Protein AF-0000000083596290 (afdb_homodimer)

Secondary structure (DSSP, 8-state):
-HHHHHHHHHHHHHHHHHHHHHHHHHHHHHTT---HHHHHHHHHHHHHHHHHHHHHHHHHHHHHHHHHHS--SSGGGGG-----SHHHHHHHHHHHHHHHHHHHHHHHHHHHHHHHHHHHHHHHHHHHHHHHHHHHHHHSSSS--HHHHHHHHHHHHHHHHHHHHHHHHTTHHHH---EEEEHHHHHHHHHHHTHHHHHHHTEEEEEE--TT-EEEE-HHHHHHHHHHHHHHHHHT--STTEEEEEEEEEETTEEEEEEE--SS---HHHHTTTTSTT---HHHHHHS---S-HHHHHHHHHHHHT-EEEEEEETTTEEEEEEE-/-HHHHHHHHHHHHHHHHHHHHHHHHHHHHHTT---HHHHHHHHHHHHHHHHHHHHHHHHHHHHHHHHHHS--SSGGGGG-----SHHHHHHHHHHHHHHHHHHHHHHHHHHHHHHHHHHHHHHHHHHHHHHHHHHHHHHSSSS--HHHHHHHHHHHHHHHHHHHHHHHHTTHHHH---EEEEHHHHHHHHHHHTHHHHHHHTEEEEEE--TT-EEEE-HHHHHHHHHHHHHHHHHT--STTEEEEEEEEEETTEEEEEEE--SS---HHHHTTTTSTT---HHHHHHS---S-HHHHHHHHHHHHT-EEEEEEETTTEEEEEEE-

Structure (mmCIF, N/CA/C/O backbone):
data_AF-0000000083596290-model_v1
#
loop_
_entity.id
_entity.type
_entity.pdbx_description
1 polymer 'histidine kinase'
#
loop_
_atom_site.group_PDB
_atom_site.id
_atom_site.type_symbol
_atom_site.label_atom_id
_atom_site.label_alt_id
_atom_site.label_comp_id
_atom_site.label_asym_id
_atom_site.label_entity_id
_atom_site.label_seq_id
_atom_site.pdbx_PDB_ins_code
_atom_site.Cartn_x
_atom_site.Cartn_y
_atom_site.Cartn_z
_atom_site.occupancy
_atom_site.B_iso_or_equiv
_atom_site.auth_seq_id
_atom_site.auth_comp_id
_atom_site.auth_asym_id
_atom_site.auth_atom_id
_atom_site.pdbx_PDB_model_num
ATOM 1 N N . MET A 1 1 ? 9.742 29.094 25.547 1 85.38 1 MET A N 1
ATOM 2 C CA . MET A 1 1 ? 9.75 29.391 24.125 1 85.38 1 MET A CA 1
ATOM 3 C C . MET A 1 1 ? 8.508 30.172 23.719 1 85.38 1 MET A C 1
ATOM 5 O O . MET A 1 1 ? 8.602 31.203 23.062 1 85.38 1 MET A O 1
ATOM 9 N N . GLY A 1 2 ? 7.469 29.938 24.5 1 90.88 2 GLY A N 1
ATOM 10 C CA . GLY A 1 2 ? 6.234 30.641 24.188 1 90.88 2 GLY A CA 1
ATOM 11 C C . GLY A 1 2 ? 6.246 32.094 24.625 1 90.88 2 GLY A C 1
ATOM 12 O O . GLY A 1 2 ? 5.75 32.969 23.906 1 90.88 2 GLY A O 1
ATOM 13 N N . LEU A 1 3 ? 6.93 32.375 25.766 1 93.94 3 LEU A N 1
ATOM 14 C CA . LEU A 1 3 ? 7 33.719 26.297 1 93.94 3 LEU A CA 1
ATOM 15 C C . LEU A 1 3 ? 7.82 34.625 25.391 1 93.94 3 LEU A C 1
ATOM 17 O O . LEU A 1 3 ? 7.418 35.75 25.094 1 93.94 3 LEU A O 1
ATOM 21 N N . LYS A 1 4 ? 8.938 34.125 24.953 1 95.12 4 LYS A N 1
ATOM 22 C CA . LYS A 1 4 ? 9.789 34.906 24.031 1 95.12 4 LYS A CA 1
ATOM 23 C C . LYS A 1 4 ? 9.047 35.25 22.75 1 95.12 4 LYS A C 1
ATOM 25 O O . LYS A 1 4 ? 9.141 36.375 22.266 1 95.12 4 LYS A O 1
ATOM 30 N N . LEU A 1 5 ? 8.32 34.312 22.281 1 94.62 5 LEU A N 1
ATOM 31 C CA . LEU A 1 5 ? 7.531 34.531 21.062 1 94.62 5 LEU A CA 1
ATOM 32 C C . LEU A 1 5 ? 6.457 35.594 21.297 1 94.62 5 LEU A C 1
ATOM 34 O O . LEU A 1 5 ? 6.262 36.469 20.453 1 94.62 5 LEU A O 1
ATOM 38 N N . PHE A 1 6 ? 5.84 35.562 22.422 1 96 6 PHE A N 1
ATOM 39 C CA . PHE A 1 6 ? 4.785 36.5 22.766 1 96 6 PHE A CA 1
ATOM 40 C C . PHE A 1 6 ? 5.332 37.938 22.844 1 96 6 PHE A C 1
ATOM 42 O O . PHE A 1 6 ? 4.738 38.844 22.297 1 96 6 PHE A O 1
ATOM 49 N N . ILE A 1 7 ? 6.477 38.094 23.5 1 95.38 7 ILE A N 1
ATOM 50 C CA . ILE A 1 7 ? 7.094 39.406 23.672 1 95.38 7 ILE A CA 1
ATOM 51 C C . ILE A 1 7 ? 7.492 39.969 22.312 1 95.38 7 ILE A C 1
ATOM 53 O O . ILE A 1 7 ? 7.219 41.156 22.016 1 95.38 7 ILE A O 1
ATOM 57 N N . LYS A 1 8 ? 8.047 39.125 21.484 1 94.56 8 LYS A N 1
ATOM 58 C CA . LYS A 1 8 ? 8.469 39.562 20.156 1 94.56 8 LYS A CA 1
ATOM 59 C C . LYS A 1 8 ? 7.273 40 19.328 1 94.56 8 LYS A C 1
ATOM 61 O O . LYS A 1 8 ? 7.367 40.969 18.578 1 94.56 8 LYS A O 1
ATOM 66 N N . ASP A 1 9 ? 6.141 39.375 19.484 1 93.94 9 ASP A N 1
ATOM 67 C CA . ASP A 1 9 ? 4.961 39.625 18.656 1 93.94 9 ASP A CA 1
ATOM 68 C C . ASP A 1 9 ? 4.23 40.875 19.156 1 93.94 9 ASP A C 1
ATOM 70 O O . ASP A 1 9 ? 3.529 41.531 18.375 1 93.94 9 ASP A O 1
ATOM 74 N N . ASN A 1 10 ? 4.363 41.219 20.469 1 94.12 10 ASN A N 1
ATOM 75 C CA . ASN A 1 10 ? 3.57 42.312 21.047 1 94.12 10 ASN A CA 1
ATOM 76 C C . ASN A 1 10 ? 4.438 43.5 21.422 1 94.12 10 ASN A C 1
ATOM 78 O O . ASN A 1 10 ? 3.959 44.438 22.047 1 94.12 10 ASN A O 1
ATOM 82 N N . TRP A 1 11 ? 5.727 43.5 21 1 93.94 11 TRP A N 1
ATOM 83 C CA . TRP A 1 11 ? 6.645 44.594 21.312 1 93.94 11 TRP A CA 1
ATOM 84 C C . TRP A 1 11 ? 6.16 45.875 20.688 1 93.94 11 TRP A C 1
ATOM 86 O O . TRP A 1 11 ? 6.285 46.969 21.297 1 93.94 11 TRP A O 1
ATOM 96 N N . SER A 1 12 ? 5.605 45.781 19.531 1 93.5 12 SER A N 1
ATOM 97 C CA . SER A 1 12 ? 5.102 46.969 18.859 1 93.5 12 SER A CA 1
ATOM 98 C C . SER A 1 12 ? 3.963 47.594 19.641 1 93.5 12 SER A C 1
ATOM 100 O O . SER A 1 12 ? 3.789 48.812 19.594 1 93.5 12 SER A O 1
ATOM 102 N N . LEU A 1 13 ? 3.205 46.781 20.359 1 94.38 13 LEU A N 1
ATOM 103 C CA . LEU A 1 13 ? 2.111 47.312 21.172 1 94.38 13 LEU A CA 1
ATOM 104 C C . LEU A 1 13 ? 2.643 48.156 22.344 1 94.38 13 LEU A C 1
ATOM 106 O O . LEU A 1 13 ? 2.096 49.188 22.656 1 94.38 13 LEU A O 1
ATOM 110 N N . VAL A 1 14 ? 3.703 47.75 22.953 1 94.5 14 VAL A N 1
ATOM 111 C CA . VAL A 1 14 ? 4.316 48.438 24.062 1 94.5 14 VAL A CA 1
ATOM 112 C C . VAL A 1 14 ? 4.816 49.812 23.594 1 94.5 14 VAL A C 1
ATOM 114 O O . VAL A 1 14 ? 4.57 50.844 24.25 1 94.5 14 VAL A O 1
ATOM 117 N N . VAL A 1 15 ? 5.473 49.844 22.469 1 95.31 15 VAL A N 1
ATOM 118 C CA . VAL A 1 15 ? 5.996 51.094 21.906 1 95.31 15 VAL A CA 1
ATOM 119 C C . VAL A 1 15 ? 4.84 52.031 21.562 1 95.31 15 VAL A C 1
ATOM 121 O O . VAL A 1 15 ? 4.91 53.219 21.844 1 95.31 15 VAL A O 1
ATOM 124 N N . PHE A 1 16 ? 3.84 51.469 21.016 1 95.94 16 PHE A N 1
ATOM 125 C CA . PHE A 1 16 ? 2.672 52.25 20.641 1 95.94 16 PHE A CA 1
ATOM 126 C C . PHE A 1 16 ? 2.021 52.844 21.891 1 95.94 16 PHE A C 1
ATOM 128 O O . PHE A 1 16 ? 1.634 54.031 21.875 1 95.94 16 PHE A O 1
ATOM 135 N N . GLU A 1 17 ? 1.888 52.062 22.984 1 94.88 17 GLU A N 1
ATOM 136 C CA . GLU A 1 17 ? 1.295 52.562 24.219 1 94.88 17 GLU A CA 1
ATOM 137 C C . GLU A 1 17 ? 2.109 53.688 24.812 1 94.88 17 GLU A C 1
ATOM 139 O O . GLU A 1 17 ? 1.547 54.688 25.281 1 94.88 17 GLU A O 1
ATOM 144 N N . LEU A 1 18 ? 3.404 53.531 24.766 1 94.38 18 L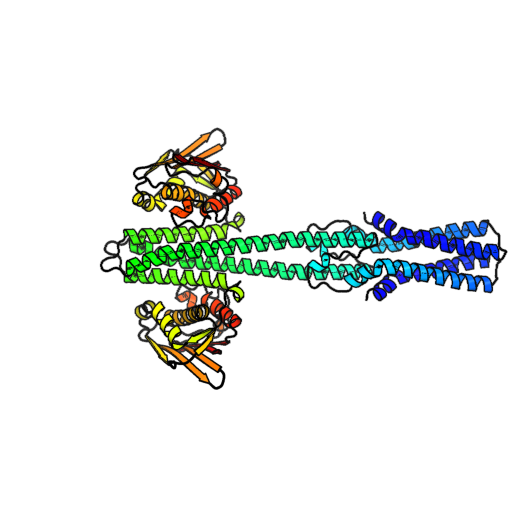EU A N 1
ATOM 145 C CA . LEU A 1 18 ? 4.273 54.594 25.25 1 94.38 18 LEU A CA 1
ATOM 146 C C . LEU A 1 18 ? 4.102 55.844 24.406 1 94.38 18 LEU A C 1
ATOM 148 O O . LEU A 1 18 ? 4.066 56.969 24.953 1 94.38 18 LEU A O 1
ATOM 152 N N . PHE A 1 19 ? 3.971 55.656 23.156 1 95.62 19 PHE A N 1
ATOM 153 C CA . PHE A 1 19 ? 3.771 56.781 22.234 1 95.62 19 PHE A CA 1
ATOM 154 C C . PHE A 1 19 ? 2.477 57.5 22.562 1 95.62 19 PHE A C 1
ATOM 156 O O . PHE A 1 19 ? 2.451 58.75 22.594 1 95.62 19 PHE A O 1
ATOM 163 N N . ILE A 1 20 ? 1.396 56.781 22.812 1 95.12 20 ILE A N 1
ATOM 164 C CA . ILE A 1 20 ? 0.094 57.375 23.109 1 95.12 20 ILE A CA 1
ATOM 165 C C . ILE A 1 20 ? 0.161 58.188 24.422 1 95.12 20 ILE A C 1
ATOM 167 O O . ILE A 1 20 ? -0.339 59.281 24.5 1 95.12 20 ILE A O 1
ATOM 171 N N . VAL A 1 21 ? 0.796 57.594 25.438 1 94.88 21 VAL A N 1
ATOM 172 C CA . VAL A 1 21 ? 0.909 58.219 26.734 1 94.88 21 VAL A CA 1
ATOM 173 C C . VAL A 1 21 ? 1.701 59.531 26.609 1 94.88 21 VAL A C 1
ATOM 175 O O . VAL A 1 21 ? 1.273 60.562 27.094 1 94.88 21 VAL A O 1
ATOM 178 N N . LEU A 1 22 ? 2.838 59.469 25.875 1 94.62 22 LEU A N 1
ATOM 179 C CA . LEU A 1 22 ? 3.674 60.625 25.672 1 94.62 22 LEU A CA 1
ATOM 180 C C . LEU A 1 22 ? 2.938 61.688 24.875 1 94.62 22 LEU A C 1
ATOM 182 O O . LEU A 1 22 ? 3.09 62.906 25.125 1 94.62 22 LEU A O 1
ATOM 186 N N . PHE A 1 23 ? 2.211 61.219 23.922 1 94.75 23 PHE A N 1
ATOM 187 C CA . PHE A 1 23 ? 1.419 62.125 23.125 1 94.75 23 PHE A CA 1
ATOM 188 C C . PHE A 1 23 ? 0.412 62.875 23.984 1 94.75 23 PHE A C 1
ATOM 190 O O . PHE A 1 23 ? 0.305 64.125 23.891 1 94.75 23 PHE A O 1
ATOM 197 N N . ILE A 1 24 ? -0.333 62.156 24.844 1 93.56 24 ILE A N 1
ATOM 198 C CA . ILE A 1 24 ? -1.346 62.781 25.703 1 93.56 24 ILE A CA 1
ATOM 199 C C . ILE A 1 24 ? -0.688 63.781 26.656 1 93.56 24 ILE A C 1
ATOM 201 O O . ILE A 1 24 ? -1.186 64.875 26.844 1 93.56 24 ILE A O 1
ATOM 205 N N . LEU A 1 25 ? 0.484 63.406 27.203 1 93.38 25 LEU A N 1
ATOM 206 C CA . LEU A 1 25 ? 1.21 64.312 28.109 1 93.38 25 LEU A CA 1
ATOM 207 C C . LEU A 1 25 ? 1.642 65.562 27.391 1 93.38 25 LEU A C 1
ATOM 209 O O . LEU A 1 25 ? 1.595 66.625 27.969 1 93.38 25 LEU A O 1
ATOM 213 N N . SER A 1 26 ? 2.016 65.438 26.156 1 93.88 26 SER A N 1
ATOM 214 C CA . SER A 1 26 ? 2.439 66.562 25.359 1 93.88 26 SER A CA 1
ATOM 215 C C . SER A 1 26 ? 1.276 67.562 25.109 1 93.88 26 SER A C 1
ATOM 217 O O . SER A 1 26 ? 1.448 68.75 25.141 1 93.88 26 SER A O 1
ATOM 219 N N . VAL A 1 27 ? 0.129 66.938 24.828 1 92.62 27 VAL A N 1
ATOM 220 C CA . VAL A 1 27 ? -1.059 67.75 24.594 1 92.62 27 VAL A CA 1
ATOM 221 C C . VAL A 1 27 ? -1.395 68.562 25.844 1 92.62 27 VAL A C 1
ATOM 223 O O . VAL A 1 27 ? -1.652 69.75 25.75 1 92.62 27 VAL A O 1
ATOM 226 N N . TYR A 1 28 ? -1.328 68 27.031 1 90.44 28 TYR A N 1
ATOM 227 C CA . TYR A 1 28 ? -1.639 68.688 28.281 1 90.44 28 TYR A CA 1
ATOM 228 C C . TYR A 1 28 ? -0.551 69.688 28.641 1 90.44 28 TYR A C 1
ATOM 230 O O . TYR A 1 28 ? -0.842 70.812 29.141 1 90.44 28 TYR A O 1
ATOM 238 N N . TRP A 1 29 ? 0.668 69.312 28.25 1 90.69 29 TRP A N 1
ATOM 239 C CA . TRP A 1 29 ? 1.777 70.25 28.469 1 90.69 29 TRP A CA 1
ATOM 240 C C . TRP A 1 29 ? 1.615 71.5 27.625 1 90.69 29 TRP A C 1
ATOM 242 O O . TRP A 1 29 ? 1.826 72.625 28.109 1 90.69 29 TRP A O 1
ATOM 252 N N . LEU A 1 30 ? 1.183 71.312 26.453 1 91.06 30 LEU A N 1
ATOM 253 C CA . LEU A 1 30 ? 1.005 72.438 25.516 1 91.06 30 LEU A CA 1
ATOM 254 C C . LEU A 1 30 ? -0.191 73.25 25.922 1 91.06 30 LEU A C 1
ATOM 256 O O . LEU A 1 30 ? -0.219 74.5 25.641 1 91.06 30 LEU A O 1
ATOM 260 N N . ASP A 1 31 ? -1.125 72.625 26.594 1 90.19 31 ASP A N 1
ATOM 261 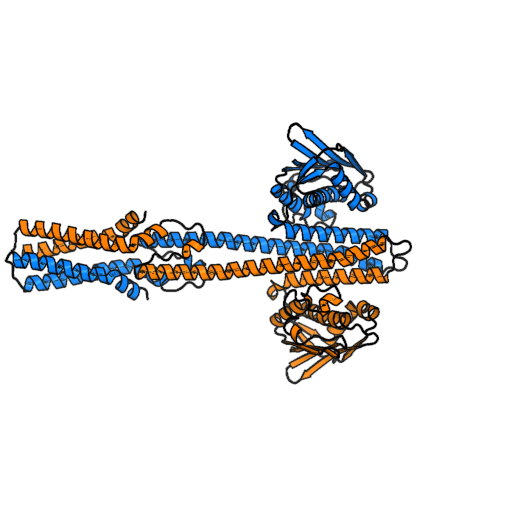C CA . ASP A 1 31 ? -2.314 73.312 27.031 1 90.19 31 ASP A CA 1
ATOM 262 C C . ASP A 1 31 ? -2.068 74.062 28.359 1 90.19 31 ASP A C 1
ATOM 264 O O . ASP A 1 31 ? -2.984 74.625 28.938 1 90.19 31 ASP A O 1
ATOM 268 N N . GLY A 1 32 ? -0.848 73.938 29.016 1 87.25 32 GLY A N 1
ATOM 269 C CA . GLY A 1 32 ? -0.48 74.75 30.141 1 87.25 32 GLY A CA 1
ATOM 270 C C . GLY A 1 32 ? -0.291 74 31.438 1 87.25 32 GLY A C 1
ATOM 271 O O . GLY A 1 32 ? 0.091 74.562 32.469 1 87.25 32 GLY A O 1
ATOM 272 N N . PHE A 1 33 ? -0.589 72.812 31.406 1 84.38 33 PHE A N 1
ATOM 273 C CA . PHE A 1 33 ? -0.413 72 32.625 1 84.38 33 PHE A CA 1
ATOM 274 C C . PHE A 1 33 ? 0.97 71.375 32.656 1 84.38 33 PHE A C 1
ATOM 276 O O . PHE A 1 33 ? 1.21 70.375 31.969 1 84.38 33 PHE A O 1
ATOM 283 N N . ARG A 1 34 ? 1.834 71.875 33.562 1 84.62 34 ARG A N 1
ATOM 284 C CA . ARG A 1 34 ? 3.227 71.438 33.469 1 84.62 34 ARG A CA 1
ATOM 285 C C . ARG A 1 34 ? 3.678 70.812 34.812 1 84.62 34 ARG A C 1
ATOM 287 O O . ARG A 1 34 ? 4.836 71 35.188 1 84.62 34 ARG A O 1
ATOM 294 N N . ASN A 1 35 ? 2.732 70.125 35.406 1 89.69 35 ASN A N 1
ATOM 295 C CA . ASN A 1 35 ? 3.098 69.375 36.625 1 89.69 35 ASN A CA 1
ATOM 296 C C . ASN A 1 35 ? 3.879 68.125 36.312 1 89.69 35 ASN A C 1
ATOM 298 O O . ASN A 1 35 ? 3.299 67.125 35.875 1 89.69 35 ASN A O 1
ATOM 302 N N . ILE A 1 36 ? 5.156 68.062 36.688 1 90.88 36 ILE A N 1
ATOM 303 C CA . ILE A 1 36 ? 6.066 67 36.312 1 90.88 36 ILE A CA 1
ATOM 304 C C . ILE A 1 36 ? 5.734 65.75 37.156 1 90.88 36 ILE A C 1
ATOM 306 O O . ILE A 1 36 ? 5.852 64.625 36.656 1 90.88 36 ILE A O 1
ATOM 310 N N . ASN A 1 37 ? 5.258 66 38.406 1 92.31 37 ASN A N 1
ATOM 311 C CA . ASN A 1 37 ? 4.906 64.812 39.25 1 92.31 37 ASN A CA 1
ATOM 312 C C . ASN A 1 37 ? 3.719 64.062 38.688 1 92.31 37 ASN A C 1
ATOM 314 O O . ASN A 1 37 ? 3.734 62.844 38.656 1 92.31 37 ASN A O 1
ATOM 318 N N . THR A 1 38 ? 2.727 64.875 38.188 1 91.44 38 THR A N 1
ATOM 319 C CA . THR A 1 38 ? 1.557 64.188 37.594 1 91.44 38 THR A CA 1
ATOM 320 C C . THR A 1 38 ? 1.938 63.438 36.312 1 91.44 38 THR A C 1
ATOM 322 O O . THR A 1 38 ? 1.442 62.344 36.062 1 91.44 38 THR A O 1
ATOM 325 N N . ALA A 1 39 ? 2.865 64 35.594 1 92.5 39 ALA A N 1
ATOM 326 C CA . ALA A 1 39 ? 3.33 63.344 34.375 1 92.5 39 ALA A CA 1
ATOM 327 C C . ALA A 1 39 ? 4.047 62.031 34.656 1 92.5 39 ALA A C 1
ATOM 329 O O . ALA A 1 39 ? 3.77 61 34.031 1 92.5 39 ALA A O 1
ATOM 330 N N . ILE A 1 40 ? 4.895 62.031 35.656 1 94.5 40 ILE A N 1
ATOM 331 C CA . ILE A 1 40 ? 5.664 60.844 36.031 1 94.5 40 ILE A CA 1
ATOM 332 C C . ILE A 1 40 ? 4.727 59.75 36.531 1 94.5 40 ILE A C 1
ATOM 334 O O . ILE A 1 40 ? 4.828 58.594 36.125 1 94.5 40 ILE A O 1
ATOM 338 N N . TYR A 1 41 ? 3.74 60.188 37.375 1 94.06 41 TYR A N 1
ATOM 339 C CA . TYR A 1 41 ? 2.77 59.219 37.906 1 94.06 41 TYR A CA 1
ATOM 340 C C . TYR A 1 41 ? 1.958 58.594 36.781 1 94.06 41 TYR A C 1
ATOM 342 O O . TYR A 1 41 ? 1.695 57.406 36.781 1 94.06 41 TYR A O 1
ATOM 350 N N . THR A 1 42 ? 1.601 59.375 35.75 1 93.19 42 THR A N 1
ATOM 351 C CA . THR A 1 42 ? 0.796 58.906 34.625 1 93.19 42 THR A CA 1
ATOM 352 C C . THR A 1 42 ? 1.58 57.906 33.812 1 93.19 42 THR A C 1
ATOM 354 O O . THR A 1 42 ? 1.048 56.844 33.406 1 93.19 42 THR A O 1
ATOM 357 N N . ILE A 1 43 ? 2.83 58.156 33.625 1 95.06 43 ILE A N 1
ATOM 358 C CA . ILE A 1 43 ? 3.676 57.281 32.844 1 95.06 43 ILE A CA 1
ATOM 359 C C . ILE A 1 43 ? 3.834 55.938 33.562 1 95.06 43 ILE A C 1
ATOM 361 O O . ILE A 1 43 ? 3.658 54.875 32.969 1 95.06 43 ILE A O 1
ATOM 365 N N . ILE A 1 44 ? 4.082 56 34.812 1 96 44 ILE A N 1
ATOM 366 C CA . ILE A 1 44 ? 4.336 54.781 35.625 1 96 44 ILE A CA 1
ATOM 367 C C . ILE A 1 44 ? 3.072 53.938 35.688 1 96 44 ILE A C 1
ATOM 369 O O . ILE A 1 44 ? 3.119 52.719 35.438 1 96 44 ILE A O 1
ATOM 373 N N . ILE A 1 45 ? 1.925 54.594 35.938 1 94.5 45 ILE A N 1
ATOM 374 C CA . ILE A 1 45 ? 0.676 53.875 36.094 1 94.5 45 ILE A CA 1
ATOM 375 C C . ILE A 1 45 ? 0.276 53.281 34.719 1 94.5 45 ILE A C 1
ATOM 377 O O . ILE A 1 45 ? -0.199 52.125 34.656 1 94.5 45 ILE A O 1
ATOM 381 N N . SER A 1 46 ? 0.466 54.062 33.656 1 95.12 46 SER A N 1
ATOM 382 C CA . SER A 1 46 ? 0.15 53.562 32.312 1 95.12 46 SER A CA 1
ATOM 383 C C . SER A 1 46 ? 1.009 52.344 31.969 1 95.12 46 SER A C 1
ATOM 385 O O . SER A 1 46 ? 0.526 51.406 31.344 1 95.12 46 SER A O 1
ATOM 387 N N . LEU A 1 47 ? 2.281 52.375 32.406 1 95.44 47 LEU A N 1
ATOM 388 C CA . LEU A 1 47 ? 3.18 51.281 32.125 1 95.44 47 LEU A CA 1
ATOM 389 C C . LEU A 1 47 ? 2.752 50.031 32.906 1 95.44 47 LEU A C 1
ATOM 391 O O . LEU A 1 47 ? 2.748 48.938 32.375 1 95.44 47 LEU A O 1
ATOM 395 N N . ILE A 1 48 ? 2.352 50.25 34.125 1 96.44 48 ILE A N 1
ATOM 396 C CA . ILE A 1 48 ? 1.901 49.125 34.969 1 96.44 48 ILE A CA 1
ATOM 397 C C . ILE A 1 48 ? 0.631 48.531 34.375 1 96.44 48 ILE A C 1
ATOM 399 O O . ILE A 1 48 ? 0.498 47.281 34.312 1 96.44 48 ILE A O 1
ATOM 403 N N . LEU A 1 49 ? -0.304 49.344 33.875 1 95.94 49 LEU A N 1
ATOM 404 C CA . LEU A 1 49 ? -1.548 48.875 33.281 1 95.94 49 LEU A CA 1
ATOM 405 C C . LEU A 1 49 ? -1.272 48.125 31.969 1 95.94 49 LEU A C 1
ATOM 407 O O . LEU A 1 49 ? -1.896 47.094 31.703 1 95.94 49 LEU A O 1
ATOM 411 N N . THR A 1 50 ? -0.348 48.656 31.266 1 96.12 50 THR A N 1
ATOM 412 C CA . THR A 1 50 ? 0.003 48 30.016 1 96.12 50 THR A CA 1
ATOM 413 C C . THR A 1 50 ? 0.615 46.625 30.266 1 96.12 50 THR A C 1
ATOM 415 O O . THR A 1 50 ? 0.226 45.625 29.641 1 96.12 50 THR A O 1
ATOM 418 N N . VAL A 1 51 ? 1.545 46.531 31.203 1 96.38 51 VAL A N 1
ATOM 419 C CA . VAL A 1 51 ? 2.195 45.281 31.531 1 96.38 51 VAL A CA 1
ATOM 420 C C . VAL A 1 51 ? 1.161 44.281 32.094 1 96.38 51 VAL A C 1
ATOM 422 O O . VAL A 1 51 ? 1.189 43.094 31.75 1 96.38 51 VAL A O 1
ATOM 425 N N . SER A 1 52 ? 0.238 44.781 32.875 1 96.62 52 SER A N 1
ATOM 426 C CA . SER A 1 52 ? -0.826 43.938 33.406 1 96.62 52 SER A CA 1
ATOM 427 C C . SER A 1 52 ? -1.72 43.406 32.281 1 96.62 52 SER A C 1
ATOM 429 O O . SER A 1 52 ? -2.082 42.219 32.281 1 96.62 52 SER A O 1
ATOM 431 N N . TYR A 1 53 ? -2.035 44.219 31.297 1 96.56 53 TYR A N 1
ATOM 432 C CA . TYR A 1 53 ? -2.848 43.812 30.156 1 96.56 53 TYR A CA 1
ATOM 433 C C . TYR A 1 53 ? -2.15 42.719 29.344 1 96.56 53 TYR A C 1
ATOM 435 O O . TYR A 1 53 ? -2.76 41.719 29.016 1 96.56 53 TYR A O 1
ATOM 443 N N . LEU A 1 54 ? -0.893 42.938 29.094 1 96.5 54 LEU A N 1
ATOM 444 C CA . LEU A 1 54 ? -0.115 41.969 28.328 1 96.5 54 LEU A CA 1
ATOM 445 C C . LEU A 1 54 ? 0.042 40.656 29.109 1 96.5 54 LEU A C 1
ATOM 447 O O . LEU A 1 54 ? 0.072 39.594 28.516 1 96.5 54 LEU A O 1
ATOM 451 N N . GLY A 1 55 ? 0.169 40.781 30.422 1 96.5 55 GLY A N 1
ATOM 452 C CA . GLY A 1 55 ? 0.241 39.594 31.266 1 96.5 55 GLY A CA 1
ATOM 453 C C . GLY A 1 55 ? -0.999 38.75 31.188 1 96.5 55 GLY A C 1
ATOM 454 O O . GLY A 1 55 ? -0.899 37.5 31.062 1 96.5 55 GLY A O 1
ATOM 455 N N . VAL A 1 56 ? -2.172 39.344 31.219 1 95.69 56 VAL A N 1
ATOM 456 C CA . VAL A 1 56 ? -3.434 38.594 31.109 1 95.69 56 VAL A CA 1
ATOM 457 C C . VAL A 1 56 ? -3.543 37.969 29.734 1 95.69 56 VAL A C 1
ATOM 459 O O . VAL A 1 56 ? -3.926 36.812 29.609 1 95.69 56 VAL A O 1
ATOM 462 N N . ARG A 1 57 ? -3.189 38.719 28.75 1 94.5 57 ARG A N 1
ATOM 463 C CA . ARG A 1 57 ? -3.234 38.219 27.375 1 94.5 57 ARG A CA 1
ATOM 464 C C . ARG A 1 57 ? -2.328 37 27.219 1 94.5 57 ARG A C 1
ATOM 466 O O . ARG A 1 57 ? -2.711 36.031 26.578 1 94.5 57 ARG A O 1
ATOM 473 N N . TYR A 1 58 ? -1.165 37.062 27.734 1 95.12 58 TYR A N 1
ATOM 474 C CA . TYR A 1 58 ? -0.226 35.938 27.672 1 95.12 58 TYR A CA 1
ATOM 475 C C . TYR A 1 58 ? -0.77 34.75 28.438 1 95.12 58 TYR A C 1
ATOM 477 O O . TYR A 1 58 ? -0.63 33.594 27.984 1 95.12 58 TYR A O 1
ATOM 485 N N . PHE A 1 59 ? -1.342 35 29.547 1 94.69 59 PHE A N 1
ATOM 486 C CA . PHE A 1 59 ? -1.877 33.938 30.375 1 94.69 59 PHE A CA 1
ATOM 487 C C . PHE A 1 59 ? -2.883 33.094 29.594 1 94.69 59 PHE A C 1
ATOM 489 O O . PHE A 1 59 ? -2.881 31.875 29.688 1 94.69 59 PHE A O 1
ATOM 496 N N . PHE A 1 60 ? -3.676 33.656 28.781 1 92.5 60 PHE A N 1
ATOM 497 C CA . PHE A 1 60 ? -4.703 32.969 28 1 92.5 60 PHE A CA 1
ATOM 498 C C . PHE A 1 60 ? -4.102 32.281 26.781 1 92.5 60 PHE A C 1
ATOM 500 O O . PHE A 1 60 ? -4.699 31.375 26.203 1 92.5 60 PHE A O 1
ATOM 507 N N . ARG A 1 61 ? -2.904 32.656 26.422 1 94.31 61 ARG A N 1
ATOM 508 C CA . ARG A 1 61 ? -2.367 32.219 25.141 1 94.31 61 ARG A CA 1
ATOM 509 C C . ARG A 1 61 ? -1.15 31.312 25.344 1 94.31 61 ARG A C 1
ATOM 511 O O . ARG A 1 61 ? -0.667 30.703 24.406 1 94.31 61 ARG A O 1
ATOM 518 N N . HIS A 1 62 ? -0.683 31.188 26.578 1 93.88 62 HIS A N 1
ATOM 519 C CA . HIS A 1 62 ? 0.613 30.562 26.828 1 93.88 62 HIS A CA 1
ATOM 520 C C . HIS A 1 62 ? 0.605 29.094 26.438 1 93.88 62 HIS A C 1
ATOM 522 O O . HIS A 1 62 ? 1.595 28.578 25.906 1 93.88 62 HIS A O 1
ATOM 528 N N . ARG A 1 63 ? -0.458 28.359 26.578 1 93.25 63 ARG A N 1
ATOM 529 C CA . ARG A 1 63 ? -0.523 26.938 26.25 1 93.25 63 ARG A CA 1
ATOM 530 C C . ARG A 1 63 ? -0.393 26.703 24.75 1 93.25 63 ARG A C 1
ATOM 532 O O . ARG A 1 63 ? 0.354 25.828 24.312 1 93.25 63 ARG A O 1
ATOM 539 N N . TYR A 1 64 ? -1.132 27.547 24.047 1 94 64 TYR A N 1
ATOM 540 C CA . TYR A 1 64 ? -1.067 27.453 22.594 1 94 64 TYR A CA 1
ATOM 541 C C . TYR A 1 64 ? 0.327 27.797 22.078 1 94 64 TYR A C 1
ATOM 543 O O . TYR A 1 64 ? 0.895 27.078 21.266 1 94 64 TYR A O 1
ATOM 551 N N . LEU A 1 65 ? 0.852 28.906 22.641 1 94.5 65 LEU A N 1
ATOM 552 C CA . LEU A 1 65 ? 2.15 29.391 22.172 1 94.5 65 LEU A CA 1
ATOM 553 C C . LEU A 1 65 ? 3.246 28.375 22.484 1 94.5 65 LEU A C 1
ATOM 555 O O . LEU A 1 65 ? 4.141 28.141 21.656 1 94.5 65 LEU A O 1
ATOM 559 N N . ASN A 1 66 ? 3.193 27.719 23.594 1 93.44 66 ASN A N 1
ATOM 560 C CA . ASN A 1 66 ? 4.184 26.703 23.953 1 93.44 66 ASN A CA 1
ATOM 561 C C . ASN A 1 66 ? 4.082 25.484 23.047 1 93.44 66 ASN A C 1
ATOM 563 O O . ASN A 1 66 ? 5.098 24.875 22.688 1 93.44 66 ASN A O 1
ATOM 567 N N . LYS A 1 67 ? 2.926 25.156 22.672 1 92.94 67 LYS A N 1
ATOM 568 C CA . LYS A 1 67 ? 2.719 23.984 21.828 1 92.94 67 LYS A CA 1
ATOM 569 C C . LYS A 1 67 ? 3.244 24.234 20.406 1 92.94 67 LYS A C 1
ATOM 571 O O . LYS A 1 67 ? 3.951 23.391 19.844 1 92.94 67 LYS A O 1
ATOM 576 N N . ILE A 1 68 ? 3.012 25.375 19.859 1 92.94 68 ILE A N 1
ATOM 577 C CA . ILE A 1 68 ? 3.365 25.641 18.469 1 92.94 68 ILE A CA 1
ATOM 578 C C . ILE A 1 68 ? 4.879 25.828 18.344 1 92.94 68 ILE A C 1
ATOM 580 O O . ILE A 1 68 ? 5.434 25.734 17.25 1 92.94 68 ILE A O 1
ATOM 584 N N . THR A 1 69 ? 5.496 26.188 19.484 1 93.56 69 THR A N 1
ATOM 585 C CA . THR A 1 69 ? 6.945 26.359 19.453 1 93.56 69 THR A CA 1
ATOM 586 C C . THR A 1 69 ? 7.652 25 19.453 1 93.56 69 THR A C 1
ATOM 588 O O . THR A 1 69 ? 8.836 24.922 19.125 1 93.56 69 THR A O 1
ATOM 591 N N . GLN A 1 70 ? 6.918 24.047 19.859 1 91.81 70 GLN A N 1
ATOM 592 C CA . GLN A 1 70 ? 7.449 22.688 19.781 1 91.81 70 GLN A CA 1
ATOM 593 C C . GLN A 1 70 ? 7.109 22.047 18.438 1 91.81 70 GLN A C 1
ATOM 595 O O . GLN A 1 70 ? 5.934 21.844 18.125 1 91.81 70 GLN A O 1
ATOM 600 N N . LEU A 1 71 ? 8.086 21.844 17.703 1 90.94 71 LEU A N 1
ATOM 601 C CA . LEU A 1 71 ? 7.848 21.266 16.375 1 90.94 71 LEU A CA 1
ATOM 602 C C . LEU A 1 71 ? 7.227 19.875 16.5 1 90.94 71 LEU A C 1
ATOM 604 O O . LEU A 1 71 ? 7.586 19.109 17.406 1 90.94 71 LEU A O 1
ATOM 608 N N . PRO A 1 72 ? 6.305 19.578 15.617 1 93 72 PRO A N 1
ATOM 609 C CA . PRO A 1 72 ? 5.59 18.312 15.688 1 93 72 PRO A CA 1
ATOM 610 C C . PRO A 1 72 ? 6.449 17.125 15.258 1 93 72 PRO A C 1
ATOM 612 O O . PRO A 1 72 ? 7.281 17.25 14.352 1 93 72 PRO A O 1
ATOM 615 N N . PHE A 1 73 ? 6.207 15.914 15.945 1 92.5 73 PHE A N 1
ATOM 616 C CA . PHE A 1 73 ? 6.875 14.672 15.586 1 92.5 73 PHE A CA 1
ATOM 617 C C . PHE A 1 73 ? 5.895 13.688 14.961 1 92.5 73 PHE A C 1
ATOM 619 O O . PHE A 1 73 ? 6.301 12.789 14.227 1 92.5 73 PHE A O 1
ATOM 626 N N . THR A 1 74 ? 4.656 13.891 15.289 1 94.12 74 THR A N 1
ATOM 627 C CA . THR A 1 74 ? 3.584 13.055 14.75 1 94.12 74 THR A CA 1
ATOM 628 C C . THR A 1 74 ? 2.418 13.914 14.273 1 94.12 74 THR A C 1
ATOM 630 O O . THR A 1 74 ? 2.289 15.078 14.68 1 94.12 74 THR A O 1
ATOM 633 N N . MET A 1 75 ? 1.663 13.359 13.445 1 94.44 75 MET A N 1
ATOM 634 C CA . MET A 1 75 ? 0.516 14.102 12.922 1 94.44 75 MET A CA 1
ATOM 635 C C . MET A 1 75 ? -0.518 14.336 14.023 1 94.44 75 MET A C 1
ATOM 637 O O . MET A 1 75 ? -1.313 15.273 13.938 1 94.44 75 MET A O 1
ATOM 641 N N . GLU A 1 76 ? -0.517 13.586 15.031 1 93.25 76 GLU A N 1
ATOM 642 C CA . GLU A 1 76 ? -1.443 13.727 16.156 1 93.25 76 GLU A CA 1
ATOM 643 C C . GLU A 1 76 ? -1.215 15.039 16.891 1 93.25 76 GLU A C 1
ATOM 645 O O . GLU A 1 76 ? -2.102 15.523 17.609 1 93.25 76 GLU A O 1
ATOM 650 N N . ASP A 1 77 ? -0.065 15.617 16.672 1 92.88 77 ASP A N 1
ATOM 651 C CA . ASP A 1 77 ? 0.25 16.906 17.297 1 92.88 77 ASP A CA 1
ATOM 652 C C . ASP A 1 77 ? -0.654 18.016 16.75 1 92.88 77 ASP A C 1
ATOM 654 O O . ASP A 1 77 ? -0.814 19.062 17.391 1 92.88 77 ASP A O 1
ATOM 658 N N . ALA A 1 78 ? -1.229 17.781 15.609 1 92.88 78 ALA A N 1
ATOM 659 C CA . ALA A 1 78 ? -2.148 18.75 15 1 92.88 78 ALA A CA 1
ATOM 660 C C . ALA A 1 78 ? -3.461 18.812 15.781 1 92.88 78 ALA A C 1
ATOM 662 O O . ALA A 1 78 ? -4.227 19.766 15.633 1 92.88 78 ALA A O 1
ATOM 663 N N . LEU A 1 79 ? -3.744 17.875 16.625 1 91.56 79 LEU A N 1
ATOM 664 C CA . LEU A 1 79 ? -5.023 17.766 17.328 1 91.56 79 LEU A CA 1
ATOM 665 C C . LEU A 1 79 ? -4.984 18.5 18.656 1 91.56 79 LEU A C 1
ATOM 667 O O . LEU A 1 79 ? -5.891 18.344 19.484 1 91.56 79 LEU A O 1
ATOM 671 N N . GLN A 1 80 ? -4.105 19.312 18.797 1 85.5 80 GLN A N 1
ATOM 672 C CA . GLN A 1 80 ? -4.016 20.047 20.047 1 85.5 80 GLN A CA 1
ATOM 673 C C . GLN A 1 80 ? -5.246 20.922 20.266 1 85.5 80 GLN A C 1
ATOM 675 O O . GLN A 1 80 ? -5.805 21.453 19.312 1 85.5 80 GLN A O 1
ATOM 680 N N . LYS A 1 81 ? -5.77 21 21.547 1 89.81 81 LYS A N 1
ATOM 681 C CA . LYS A 1 81 ? -6.891 21.828 21.969 1 89.81 81 LYS A CA 1
ATOM 682 C C . LYS A 1 81 ? -6.492 22.766 23.109 1 89.81 81 LYS A C 1
ATOM 684 O O . LYS A 1 81 ? -6.863 22.547 24.266 1 89.81 81 LYS A O 1
ATOM 689 N N . ASN A 1 82 ? -5.691 23.812 22.734 1 85.44 82 ASN A N 1
ATOM 690 C CA . ASN A 1 82 ? -5.137 24.719 23.734 1 85.44 82 ASN A CA 1
ATOM 691 C C . ASN A 1 82 ? -5.559 26.172 23.484 1 85.44 82 ASN A C 1
ATOM 693 O O . ASN A 1 82 ? -5.199 27.062 24.234 1 85.44 82 ASN A O 1
ATOM 697 N N . ALA A 1 83 ? -6.375 26.375 22.422 1 86.44 83 ALA A N 1
ATOM 698 C CA . ALA A 1 83 ? -6.691 27.734 22 1 86.44 83 ALA A CA 1
ATOM 699 C C . ALA A 1 83 ? -7.746 28.359 22.906 1 86.44 83 ALA A C 1
ATOM 701 O O . ALA A 1 83 ? -8.703 27.688 23.312 1 86.44 83 ALA A O 1
ATOM 702 N N . LYS A 1 84 ? -7.52 29.578 23.312 1 88.12 84 LYS A N 1
ATOM 703 C CA . LYS A 1 84 ? -8.492 30.344 24.094 1 88.12 84 LYS A CA 1
ATOM 704 C C . LYS A 1 84 ? -8.797 31.672 23.422 1 88.12 84 LYS A C 1
ATOM 706 O O . LYS A 1 84 ? -9.609 32.469 23.922 1 88.12 84 LYS A O 1
ATOM 711 N N . SER A 1 85 ? -8.133 32.094 22.375 1 91.44 85 SER A N 1
ATOM 712 C CA . SER A 1 85 ? -8.375 33.281 21.578 1 91.44 85 SER A CA 1
ATOM 713 C C . SER A 1 85 ? -9.008 32.938 20.234 1 91.44 85 SER A C 1
ATOM 715 O O . SER A 1 85 ? -8.875 31.812 19.75 1 91.44 85 SER A O 1
ATOM 717 N N . PRO A 1 86 ? -9.719 33.875 19.688 1 92.31 86 PRO A N 1
ATOM 718 C CA . PRO A 1 86 ? -10.391 33.594 18.406 1 92.31 86 PRO A CA 1
ATOM 719 C C . PRO A 1 86 ? -9.422 33.156 17.312 1 92.31 86 PRO A C 1
ATOM 721 O O . PRO A 1 86 ? -9.703 32.188 16.594 1 92.31 86 PRO A O 1
ATOM 724 N N . GLU A 1 87 ? -8.359 33.781 17.203 1 92.88 87 GLU A N 1
ATOM 725 C CA . GLU A 1 87 ? -7.383 33.438 16.172 1 92.88 87 GLU A CA 1
ATOM 726 C C . GLU A 1 87 ? -6.812 32.062 16.391 1 92.88 87 GLU A C 1
ATOM 728 O O . GLU A 1 87 ? -6.672 31.281 15.445 1 92.88 87 GLU A O 1
ATOM 733 N N . HIS A 1 88 ? -6.477 31.781 17.609 1 94.12 88 HIS A N 1
ATOM 734 C CA . HIS A 1 88 ? -5.902 30.484 17.922 1 94.12 88 HIS A CA 1
ATOM 735 C C . HIS A 1 88 ? -6.914 29.359 17.703 1 94.12 88 HIS A C 1
ATOM 737 O O . HIS A 1 88 ? -6.551 28.266 17.266 1 94.12 88 HIS A O 1
ATOM 743 N N . PHE A 1 89 ? -8.195 29.688 17.984 1 94.06 89 PHE A N 1
ATOM 744 C CA . PHE A 1 89 ? -9.258 28.719 17.703 1 94.06 89 PHE A CA 1
ATOM 745 C C . PHE A 1 89 ? -9.328 28.406 16.219 1 94.06 89 PHE A C 1
ATOM 747 O O . PHE A 1 89 ? -9.438 27.25 15.828 1 94.06 89 PHE A O 1
ATOM 754 N N . GLN A 1 90 ? -9.258 29.438 15.453 1 93.88 90 GLN A N 1
ATOM 755 C CA . GLN A 1 90 ? -9.312 29.25 14.008 1 93.88 90 GLN A CA 1
ATOM 756 C C . GLN A 1 90 ? -8.125 28.438 13.508 1 93.88 90 GLN A C 1
ATOM 758 O O . GLN A 1 90 ? -8.273 27.578 12.641 1 93.88 90 GLN A O 1
ATOM 763 N N . THR A 1 91 ? -6.965 28.719 13.977 1 94.06 91 THR A N 1
ATOM 764 C CA . THR A 1 91 ? -5.762 28 13.586 1 94.06 91 THR A CA 1
ATOM 765 C C . THR A 1 91 ? -5.875 26.516 13.977 1 94.06 91 THR A C 1
ATOM 767 O O . THR A 1 91 ? -5.52 25.641 13.195 1 94.06 91 THR A O 1
ATOM 770 N N . GLU A 1 92 ? -6.352 26.344 15.156 1 94.75 92 GLU A N 1
ATOM 771 C CA . GLU A 1 92 ? -6.539 24.969 15.609 1 94.75 92 GLU A CA 1
ATOM 772 C C . GLU A 1 92 ? -7.527 24.234 14.719 1 94.75 92 GLU A C 1
ATOM 774 O O . GLU A 1 92 ? -7.328 23.047 14.406 1 94.75 92 GLU A O 1
ATOM 779 N N . GLN A 1 93 ? -8.586 24.891 14.359 1 94.75 93 GLN A N 1
ATOM 780 C CA . GLN A 1 93 ? -9.547 24.281 13.438 1 94.75 93 GLN A CA 1
ATOM 781 C C . GLN A 1 93 ? -8.891 23.938 12.102 1 94.75 93 GLN A C 1
ATOM 783 O O . GLN A 1 93 ? -9.148 22.891 11.531 1 94.75 93 GLN A O 1
ATOM 788 N N . PHE A 1 94 ? -8.07 24.859 11.648 1 95.38 94 PHE A N 1
ATOM 789 C CA . PHE A 1 94 ? -7.309 24.625 10.43 1 95.38 94 PHE A CA 1
ATOM 790 C C . PHE A 1 94 ? -6.434 23.391 10.555 1 95.38 94 PHE A C 1
ATOM 792 O O . PHE A 1 94 ? -6.43 22.531 9.672 1 95.38 94 PHE A O 1
ATOM 799 N N . LEU A 1 95 ? -5.781 23.25 11.617 1 95.06 95 LEU A N 1
ATOM 800 C CA . LEU A 1 95 ? -4.906 22.125 11.898 1 95.06 95 LEU A CA 1
ATOM 801 C C . LEU A 1 95 ? -5.707 20.828 11.977 1 95.06 95 LEU A C 1
ATOM 803 O O . LEU A 1 95 ? -5.273 19.797 11.461 1 95.06 95 LEU A O 1
ATOM 807 N N . GLN A 1 96 ? -6.832 20.875 12.578 1 95.44 96 GLN A N 1
ATOM 808 C CA . GLN A 1 96 ? -7.688 19.688 12.711 1 95.44 96 GLN A CA 1
ATOM 809 C C . GLN A 1 96 ? -8.188 19.219 11.352 1 95.44 96 GLN A C 1
ATOM 811 O O . GLN A 1 96 ? -8.258 18.016 11.094 1 95.44 96 GLN A O 1
ATOM 816 N N . GLU A 1 97 ? -8.508 20.203 10.57 1 95.75 97 GLU A N 1
ATOM 817 C CA . GLU A 1 97 ? -8.961 19.828 9.234 1 95.75 97 GLU A CA 1
ATOM 818 C C . GLU A 1 97 ? -7.828 19.219 8.422 1 95.75 97 GLU A C 1
ATOM 820 O O . GLU A 1 97 ? -8.047 18.266 7.66 1 95.75 97 GLU A O 1
ATOM 825 N N . LEU A 1 98 ? -6.676 19.734 8.578 1 95.06 98 LEU A N 1
ATOM 826 C CA . LEU A 1 98 ? -5.512 19.141 7.941 1 95.06 98 LEU A CA 1
ATOM 827 C C . LEU A 1 98 ? -5.328 17.703 8.391 1 95.06 98 LEU A C 1
ATOM 829 O O . LEU A 1 98 ? -5.047 16.812 7.57 1 95.06 98 LEU A O 1
ATOM 833 N N . TYR A 1 99 ? -5.477 17.516 9.617 1 95.62 99 TYR A N 1
ATOM 834 C CA . TYR A 1 99 ? -5.371 16.172 10.172 1 95.62 99 TYR A CA 1
ATOM 835 C C . TYR A 1 99 ? -6.41 15.25 9.562 1 95.62 99 TYR A C 1
ATOM 837 O O . TYR A 1 99 ? -6.121 14.086 9.266 1 95.62 99 TYR A O 1
ATOM 845 N N . ARG A 1 100 ? -7.543 15.727 9.375 1 95.75 100 ARG A N 1
ATOM 846 C CA . ARG A 1 100 ? -8.609 14.93 8.773 1 95.75 100 ARG A CA 1
ATOM 847 C C . ARG A 1 100 ? -8.258 14.531 7.344 1 95.75 100 ARG A C 1
ATOM 849 O O . ARG A 1 100 ? -8.461 13.375 6.953 1 95.75 100 ARG A O 1
ATOM 856 N N . VAL A 1 101 ? -7.754 15.453 6.629 1 95.06 101 VAL A N 1
ATOM 857 C CA . VAL A 1 101 ? -7.328 15.18 5.262 1 95.06 101 VAL A CA 1
ATOM 858 C C . VAL A 1 101 ? -6.246 14.102 5.262 1 95.06 101 VAL A C 1
ATOM 860 O O . VAL A 1 101 ? -6.316 13.141 4.492 1 95.06 101 VAL A O 1
ATOM 863 N N . TYR A 1 102 ? -5.309 14.266 6.113 1 95.25 102 TYR A N 1
ATOM 864 C CA . TYR A 1 102 ? -4.234 13.297 6.305 1 95.25 102 TYR A CA 1
ATOM 865 C C . TYR A 1 102 ? -4.793 11.922 6.637 1 95.25 102 TYR A C 1
ATOM 867 O O . TYR A 1 102 ? -4.434 10.93 6.004 1 95.25 102 TYR A O 1
ATOM 875 N N . GLN A 1 103 ? -5.637 11.867 7.566 1 94.56 103 GLN A N 1
ATOM 876 C CA . GLN A 1 103 ? -6.188 10.602 8.047 1 94.56 103 GLN A CA 1
ATOM 877 C C . GLN A 1 103 ? -6.953 9.875 6.945 1 94.56 103 GLN A C 1
ATOM 879 O O . GLN A 1 103 ? -6.82 8.664 6.789 1 94.56 103 GLN A O 1
ATOM 884 N N . HIS A 1 104 ? -7.664 10.625 6.27 1 94.88 104 HIS A N 1
ATOM 885 C CA . HIS A 1 104 ? -8.445 10.031 5.188 1 94.88 104 HIS A CA 1
ATOM 886 C C . HIS A 1 104 ? -7.531 9.383 4.148 1 94.88 104 HIS A C 1
ATOM 888 O O . HIS A 1 104 ? -7.766 8.242 3.738 1 94.88 104 HIS A O 1
ATOM 894 N N . GLU A 1 105 ? -6.52 10.039 3.781 1 94 105 GLU A N 1
ATOM 895 C CA . GLU A 1 105 ? -5.613 9.531 2.758 1 94 105 GLU A CA 1
ATOM 896 C C . GLU A 1 105 ? -4.82 8.328 3.273 1 94 105 GLU A C 1
ATOM 898 O O . GLU A 1 105 ? -4.734 7.301 2.602 1 94 105 GLU A O 1
ATOM 903 N N . VAL A 1 106 ? -4.273 8.477 4.41 1 94.12 106 VAL A N 1
ATOM 904 C CA . VAL A 1 106 ? -3.434 7.438 4.992 1 94.12 106 VAL A CA 1
ATOM 905 C C . VAL A 1 106 ? -4.273 6.195 5.277 1 94.12 106 VAL A C 1
ATOM 907 O O . VAL A 1 106 ? -3.836 5.07 5.023 1 94.12 106 VAL A O 1
ATOM 910 N N . GLN A 1 107 ? -5.445 6.406 5.754 1 93.38 107 GLN A N 1
ATOM 911 C CA . GLN A 1 107 ? -6.324 5.277 6.043 1 93.38 107 GLN A CA 1
ATOM 912 C C . GLN A 1 107 ? -6.703 4.535 4.766 1 93.38 107 GLN A C 1
ATOM 914 O O . GLN A 1 107 ? -6.801 3.305 4.762 1 93.38 107 GLN A O 1
ATOM 919 N N . ALA A 1 108 ? -6.922 5.266 3.756 1 91.62 108 ALA A N 1
ATOM 920 C CA . ALA A 1 108 ? -7.23 4.648 2.467 1 91.62 108 ALA A CA 1
ATOM 921 C C . ALA A 1 108 ? -6.059 3.805 1.972 1 91.62 108 ALA A C 1
ATOM 923 O O . ALA A 1 108 ? -6.254 2.691 1.478 1 91.62 108 ALA A O 1
ATOM 924 N N . LEU A 1 109 ? -4.883 4.277 2.137 1 91.12 109 LEU A N 1
ATOM 925 C CA . LEU A 1 109 ? -3.678 3.572 1.712 1 91.12 109 LEU A CA 1
ATOM 926 C C . LEU A 1 109 ? -3.467 2.309 2.539 1 91.12 109 LEU A C 1
ATOM 928 O O . LEU A 1 109 ? -3.168 1.245 1.991 1 91.12 109 LEU A O 1
ATOM 932 N N . TYR A 1 110 ? -3.736 2.416 3.809 1 91.06 110 TYR A N 1
ATOM 933 C CA . TYR A 1 110 ? -3.607 1.255 4.684 1 91.06 110 TYR A CA 1
ATOM 934 C C . TYR A 1 110 ? -4.668 0.21 4.363 1 91.06 110 TYR A C 1
ATOM 936 O O . TYR A 1 110 ? -4.387 -0.991 4.371 1 91.06 110 TYR A O 1
ATOM 944 N N . ALA A 1 111 ? -5.828 0.666 4.109 1 88.25 111 ALA A N 1
ATOM 945 C CA . ALA A 1 111 ? -6.914 -0.251 3.768 1 88.25 111 ALA A CA 1
ATOM 946 C C . ALA A 1 111 ? -6.598 -1.017 2.486 1 88.25 111 ALA A C 1
ATOM 948 O O . ALA A 1 111 ? -6.82 -2.227 2.408 1 88.25 111 ALA A O 1
ATOM 949 N N . THR A 1 112 ? -6.121 -0.359 1.514 1 86.06 112 THR A N 1
ATOM 950 C CA . THR A 1 112 ? -5.734 -0.987 0.256 1 86.06 112 THR A CA 1
ATOM 951 C C . THR A 1 112 ? -4.625 -2.012 0.482 1 86.06 112 THR A C 1
ATOM 953 O O . THR A 1 112 ? -4.691 -3.129 -0.035 1 86.06 112 THR A O 1
ATOM 956 N N . GLN A 1 113 ? -3.652 -1.654 1.243 1 85.81 113 GLN A N 1
ATOM 957 C CA . GLN A 1 113 ? -2.537 -2.547 1.545 1 85.81 113 GLN A CA 1
ATOM 958 C C . GLN A 1 113 ? -3.018 -3.801 2.27 1 85.81 113 GLN A C 1
ATOM 960 O O . GLN A 1 113 ? -2.623 -4.914 1.919 1 85.81 113 GLN A O 1
ATOM 965 N N . THR A 1 114 ? -3.875 -3.59 3.199 1 87.25 114 THR A N 1
ATOM 966 C CA . THR A 1 114 ? -4.391 -4.707 3.984 1 87.25 114 THR A CA 1
ATOM 967 C C . THR A 1 114 ? -5.227 -5.641 3.113 1 87.25 114 THR A C 1
ATOM 969 O O . THR A 1 114 ? -5.129 -6.863 3.234 1 87.25 114 THR A O 1
ATOM 972 N N . ARG A 1 115 ? -5.988 -5.121 2.266 1 84.62 115 ARG A N 1
ATOM 973 C CA . ARG A 1 115 ? -6.801 -5.918 1.351 1 84.62 115 ARG A CA 1
ATOM 974 C C . ARG A 1 115 ? -5.918 -6.738 0.414 1 84.62 115 ARG A C 1
ATOM 976 O O . ARG A 1 115 ? -6.191 -7.918 0.172 1 84.62 115 ARG A O 1
ATOM 983 N N . HIS A 1 116 ? -4.934 -6.074 -0.073 1 84.38 116 HIS A N 1
ATOM 984 C CA . HIS A 1 116 ? -4 -6.77 -0.954 1 84.38 116 HIS A CA 1
ATOM 985 C C . HIS A 1 116 ? -3.309 -7.918 -0.226 1 84.38 116 HIS A C 1
ATOM 987 O O . HIS A 1 116 ? -3.176 -9.016 -0.772 1 84.38 116 HIS A O 1
ATOM 993 N N . GLU A 1 117 ? -2.926 -7.609 0.96 1 85.5 117 GLU A N 1
ATOM 994 C CA . GLU A 1 117 ? -2.246 -8.625 1.755 1 85.5 117 GLU A CA 1
ATOM 995 C C . GLU A 1 117 ? -3.16 -9.82 2.025 1 85.5 117 GLU A C 1
ATOM 997 O O . GLU A 1 117 ? -2.75 -10.969 1.869 1 85.5 117 GLU A O 1
ATOM 1002 N N . LYS A 1 118 ? -4.324 -9.578 2.398 1 85.88 118 LYS A N 1
ATOM 1003 C CA . LYS A 1 118 ? -5.285 -10.641 2.676 1 85.88 118 LYS A CA 1
ATOM 1004 C C . LYS A 1 118 ? -5.578 -11.453 1.421 1 85.88 118 LYS A C 1
ATOM 1006 O O . LYS A 1 118 ? -5.629 -12.688 1.471 1 85.88 118 LYS A O 1
ATOM 1011 N N . PHE A 1 119 ? -5.73 -10.82 0.352 1 86.75 119 PHE A N 1
ATOM 1012 C CA . PHE A 1 119 ? -5.973 -11.484 -0.924 1 86.75 119 PHE A CA 1
ATOM 1013 C C . PHE A 1 119 ? -4.816 -12.406 -1.281 1 86.75 119 PHE A C 1
ATOM 1015 O O . PHE A 1 119 ? -5.027 -13.578 -1.618 1 86.75 119 PHE A O 1
ATOM 1022 N N . LEU A 1 120 ? -3.674 -11.812 -1.21 1 86.06 120 LEU A N 1
ATOM 1023 C CA . LEU A 1 120 ? -2.492 -12.578 -1.598 1 86.06 120 LEU A CA 1
ATOM 1024 C C . LEU A 1 120 ? -2.342 -13.828 -0.733 1 86.06 120 LEU A C 1
ATOM 1026 O O . LEU A 1 120 ? -2.029 -14.906 -1.242 1 86.06 120 LEU A O 1
ATOM 1030 N N . ASN A 1 121 ? -2.588 -13.664 0.533 1 84.44 121 ASN A N 1
ATOM 1031 C CA . ASN A 1 121 ? -2.482 -14.805 1.439 1 84.44 121 ASN A CA 1
ATOM 1032 C C . ASN A 1 121 ? -3.488 -15.898 1.086 1 84.44 121 ASN A C 1
ATOM 1034 O O . ASN A 1 121 ? -3.133 -17.078 1.014 1 84.44 121 ASN A O 1
ATOM 1038 N N . GLN A 1 122 ? -4.652 -15.523 0.825 1 84.06 122 GLN A N 1
ATOM 1039 C CA . GLN A 1 122 ? -5.688 -16.484 0.452 1 84.06 122 GLN A CA 1
ATOM 1040 C C . GLN A 1 122 ? -5.383 -17.125 -0.899 1 84.06 122 GLN A C 1
ATOM 1042 O O . GLN A 1 122 ? -5.551 -18.328 -1.072 1 84.06 122 GLN A O 1
ATOM 1047 N N . TRP A 1 123 ? -4.957 -16.312 -1.776 1 87.31 123 TRP A N 1
ATOM 1048 C CA . TRP A 1 123 ? -4.633 -16.781 -3.121 1 87.31 123 TRP A CA 1
ATOM 1049 C C . TRP A 1 123 ? -3.477 -17.781 -3.092 1 87.31 123 TRP A C 1
ATOM 1051 O O . TRP A 1 123 ? -3.52 -18.812 -3.766 1 87.31 123 TRP A O 1
ATOM 1061 N N . ILE A 1 124 ? -2.48 -17.469 -2.336 1 87 124 ILE A N 1
ATOM 1062 C CA . ILE A 1 124 ? -1.333 -18.359 -2.211 1 87 124 ILE A CA 1
ATOM 1063 C C . ILE A 1 124 ? -1.789 -19.719 -1.681 1 87 124 ILE A C 1
ATOM 1065 O O . ILE A 1 124 ? -1.383 -20.75 -2.197 1 87 124 ILE A O 1
ATOM 1069 N N . HIS A 1 125 ? -2.629 -19.672 -0.69 1 84.62 125 HIS A N 1
ATOM 1070 C CA . HIS A 1 125 ? -3.146 -20.922 -0.126 1 84.62 125 HIS A CA 1
ATOM 1071 C C . HIS A 1 125 ? -3.93 -21.703 -1.167 1 84.62 125 HIS A C 1
ATOM 1073 O O . HIS A 1 125 ? -3.793 -22.938 -1.253 1 84.62 125 HIS A O 1
ATOM 1079 N N . GLN A 1 126 ? -4.641 -21.016 -1.981 1 84.69 126 GLN A N 1
ATOM 1080 C CA . GLN A 1 126 ? -5.422 -21.672 -3.025 1 84.69 126 GLN A CA 1
ATOM 1081 C C . GLN A 1 126 ? -4.516 -22.266 -4.098 1 84.69 126 GLN A C 1
ATOM 1083 O O . GLN A 1 126 ? -4.789 -23.359 -4.617 1 84.69 126 GLN A O 1
ATOM 1088 N N . MET A 1 127 ? -3.457 -21.609 -4.383 1 89.81 127 MET A N 1
ATOM 1089 C CA . MET A 1 127 ? -2.549 -22.078 -5.43 1 89.81 127 MET A CA 1
ATOM 1090 C C . MET A 1 127 ? -1.697 -23.234 -4.945 1 89.81 127 MET A C 1
ATOM 1092 O O . MET A 1 127 ? -1.26 -24.062 -5.746 1 89.81 127 MET A O 1
ATOM 1096 N N . LYS A 1 128 ? -1.543 -23.375 -3.658 1 89.38 128 LYS A N 1
ATOM 1097 C CA . LYS A 1 128 ? -0.776 -24.484 -3.084 1 89.38 128 LYS A CA 1
ATOM 1098 C C . LYS A 1 128 ? -1.481 -25.812 -3.305 1 89.38 128 LYS A C 1
ATOM 1100 O O . LYS A 1 128 ? -0.829 -26.844 -3.477 1 89.38 128 LYS A O 1
ATOM 1105 N N . THR A 1 129 ? -2.742 -25.734 -3.35 1 89.44 129 THR A N 1
ATOM 1106 C CA . THR A 1 129 ? -3.535 -26.953 -3.449 1 89.44 129 THR A CA 1
ATOM 1107 C C . THR A 1 129 ? -3.305 -27.641 -4.793 1 89.44 129 THR A C 1
ATOM 1109 O O . THR A 1 129 ? -2.92 -28.812 -4.84 1 89.44 129 THR A O 1
ATOM 1112 N N . PRO A 1 130 ? -3.502 -26.953 -5.922 1 92.56 130 PRO A N 1
ATOM 1113 C CA . PRO A 1 130 ? -3.248 -27.625 -7.191 1 92.56 130 PRO A CA 1
ATOM 1114 C C . PRO A 1 130 ? -1.797 -28.094 -7.336 1 92.56 130 PRO A C 1
ATOM 1116 O O . PRO A 1 130 ? -1.527 -29.109 -7.965 1 92.56 130 PRO A O 1
ATOM 1119 N N . ILE A 1 131 ? -0.888 -27.375 -6.789 1 93.38 131 ILE A N 1
ATOM 1120 C CA . ILE A 1 131 ? 0.514 -27.781 -6.832 1 93.38 131 ILE A CA 1
ATOM 1121 C C . ILE A 1 131 ? 0.707 -29.078 -6.039 1 93.38 131 ILE A C 1
ATOM 1123 O O . ILE A 1 131 ? 1.38 -30 -6.496 1 93.38 131 ILE A O 1
ATOM 1127 N N . ALA A 1 132 ? 0.093 -29.141 -4.859 1 92.31 132 ALA A N 1
ATOM 1128 C CA . ALA A 1 132 ? 0.18 -30.344 -4.027 1 92.31 132 ALA A CA 1
ATOM 1129 C C . ALA A 1 132 ? -0.427 -31.547 -4.738 1 92.31 132 ALA A C 1
ATOM 1131 O O . ALA A 1 132 ? 0.12 -32.656 -4.68 1 92.31 132 ALA A O 1
ATOM 1132 N N . VAL A 1 133 ? -1.529 -31.328 -5.418 1 92.75 133 VAL A N 1
ATOM 1133 C CA . VAL A 1 133 ? -2.186 -32.406 -6.16 1 92.75 133 VAL A CA 1
ATOM 1134 C C . VAL A 1 133 ? -1.274 -32.875 -7.285 1 92.75 133 VAL A C 1
ATOM 1136 O O . VAL A 1 133 ? -1.117 -34.094 -7.492 1 92.75 133 VAL A O 1
ATOM 1139 N N . LEU A 1 134 ? -0.662 -31.969 -7.969 1 94.19 134 LEU A N 1
ATOM 1140 C CA . LEU A 1 134 ? 0.265 -32.312 -9.039 1 94.19 134 LEU A CA 1
ATOM 1141 C C . LEU A 1 134 ? 1.438 -33.125 -8.492 1 94.19 134 LEU A C 1
ATOM 1143 O O . LEU A 1 134 ? 1.857 -34.125 -9.109 1 94.19 134 LEU A O 1
ATOM 1147 N N . GLU A 1 135 ? 1.902 -32.781 -7.348 1 92.19 135 GLU A N 1
ATOM 1148 C CA . GLU A 1 135 ? 3.008 -33.5 -6.723 1 92.19 135 GLU A CA 1
ATOM 1149 C C . GLU A 1 135 ? 2.605 -34.906 -6.359 1 92.19 135 GLU A C 1
ATOM 1151 O O . GLU A 1 135 ? 3.395 -35.844 -6.523 1 92.19 135 GLU A O 1
ATOM 1156 N N . LEU A 1 136 ? 1.427 -35.031 -5.91 1 92.81 136 LEU A N 1
ATOM 1157 C CA . LEU A 1 136 ? 0.918 -36.375 -5.566 1 92.81 136 LEU A CA 1
ATOM 1158 C C . LEU A 1 136 ? 0.784 -37.25 -6.812 1 92.81 136 LEU A C 1
ATOM 1160 O O . LEU A 1 136 ? 1.161 -38.406 -6.797 1 92.81 136 LEU A O 1
ATOM 1164 N N . LEU A 1 137 ? 0.282 -36.656 -7.887 1 92.81 137 LEU A N 1
ATOM 1165 C CA . LEU A 1 137 ? 0.145 -37.375 -9.148 1 92.81 137 LEU A CA 1
ATOM 1166 C C . LEU A 1 137 ? 1.504 -37.844 -9.656 1 92.81 137 LEU A C 1
ATOM 1168 O O . LEU A 1 137 ? 1.623 -38.938 -10.188 1 92.81 137 LEU A O 1
ATOM 1172 N N . LEU A 1 138 ? 2.482 -37.031 -9.438 1 91.75 138 LEU A N 1
ATOM 1173 C CA . LEU A 1 138 ? 3.828 -37.312 -9.93 1 91.75 138 LEU A CA 1
ATOM 1174 C C . LEU A 1 138 ? 4.48 -38.438 -9.117 1 91.75 138 LEU A C 1
ATOM 1176 O O . LEU A 1 138 ? 5.41 -39.094 -9.586 1 91.75 138 LEU A O 1
ATOM 1180 N N . GLN A 1 139 ? 3.982 -38.656 -7.922 1 89.88 139 GLN A N 1
ATOM 1181 C CA . GLN A 1 139 ? 4.531 -39.688 -7.047 1 89.88 139 GLN A CA 1
ATOM 1182 C C . GLN A 1 139 ? 3.9 -41.062 -7.336 1 89.88 139 GLN A C 1
ATOM 1184 O O . GLN A 1 139 ? 4.434 -42.094 -6.938 1 89.88 139 GLN A O 1
ATOM 1189 N N . GLU A 1 140 ? 2.766 -41 -8 1 88.19 140 GLU A N 1
ATOM 1190 C CA . GLU A 1 140 ? 2.08 -42.25 -8.305 1 88.19 140 GLU A CA 1
ATOM 1191 C C . GLU A 1 140 ? 2.863 -43.062 -9.328 1 88.19 140 GLU A C 1
ATOM 1193 O O . GLU A 1 140 ? 3.535 -42.5 -10.195 1 88.19 140 GLU A O 1
ATOM 1198 N N . ASP A 1 141 ? 2.68 -44.438 -9.086 1 85.44 141 ASP A N 1
ATOM 1199 C CA . ASP A 1 141 ? 3.314 -45.344 -10.047 1 85.44 141 ASP A CA 1
ATOM 1200 C C . ASP A 1 141 ? 2.557 -45.375 -11.375 1 85.44 141 ASP A C 1
ATOM 1202 O O . ASP A 1 141 ? 1.339 -45.188 -11.398 1 85.44 141 ASP A O 1
ATOM 1206 N N . GLY A 1 142 ? 3.32 -45.5 -12.562 1 85.31 142 GLY A N 1
ATOM 1207 C CA . GLY A 1 142 ? 2.688 -45.594 -13.867 1 85.31 142 GLY A CA 1
ATOM 1208 C C . GLY A 1 142 ? 2.674 -44.281 -14.617 1 85.31 142 GLY A C 1
ATOM 1209 O O . GLY A 1 142 ? 3.309 -43.312 -14.195 1 85.31 142 GLY A O 1
ATOM 1210 N N . PRO A 1 143 ? 1.968 -44.312 -15.695 1 87.69 143 PRO A N 1
ATOM 1211 C CA . PRO A 1 143 ? 1.92 -43.094 -16.5 1 87.69 143 PRO A CA 1
ATOM 1212 C C . PRO A 1 143 ? 1.023 -42 -15.891 1 87.69 143 PRO A C 1
ATOM 1214 O O . PRO A 1 143 ? 0.049 -42.312 -15.203 1 87.69 143 PRO A O 1
ATOM 1217 N N . LEU A 1 144 ? 1.427 -40.781 -16.031 1 90.62 144 LEU A N 1
ATOM 1218 C CA . LEU A 1 144 ? 0.635 -39.656 -15.57 1 90.62 144 LEU A CA 1
ATOM 1219 C C . LEU A 1 144 ? -0.681 -39.562 -16.328 1 90.62 144 LEU A C 1
ATOM 1221 O O . LEU A 1 144 ? -0.704 -39.688 -17.562 1 90.62 144 LEU A O 1
ATOM 1225 N N . ASP A 1 145 ? -1.761 -39.344 -15.57 1 88.69 145 ASP A N 1
ATOM 1226 C CA . ASP A 1 145 ? -3.057 -39.094 -16.188 1 88.69 145 ASP A CA 1
ATOM 1227 C C . ASP A 1 145 ? -3.119 -37.688 -16.75 1 88.69 145 ASP A C 1
ATOM 1229 O O . ASP A 1 145 ? -3.238 -36.719 -16 1 88.69 145 ASP A O 1
ATOM 1233 N N . LYS A 1 146 ? -3.109 -37.594 -18.031 1 90.62 146 LYS A N 1
ATOM 1234 C CA . LYS A 1 146 ? -3.07 -36.312 -18.719 1 90.62 146 LYS A CA 1
ATOM 1235 C C . LYS A 1 146 ? -4.266 -35.438 -18.328 1 90.62 146 LYS A C 1
ATOM 1237 O O . LYS A 1 146 ? -4.137 -34.219 -18.188 1 90.62 146 LYS A O 1
ATOM 1242 N N . ASN A 1 147 ? -5.34 -36.062 -18.125 1 87.75 147 ASN A N 1
ATOM 1243 C CA . ASN A 1 147 ? -6.543 -35.312 -17.781 1 87.75 147 ASN A CA 1
ATOM 1244 C C . ASN A 1 147 ? -6.438 -34.688 -16.391 1 87.75 147 ASN A C 1
ATOM 1246 O O . ASN A 1 147 ? -6.797 -33.531 -16.203 1 87.75 147 ASN A O 1
ATOM 1250 N N . SER A 1 148 ? -5.898 -35.375 -15.492 1 88.94 148 SER A N 1
ATOM 1251 C CA . SER A 1 148 ? -5.746 -34.875 -14.133 1 88.94 148 SER A CA 1
ATOM 1252 C C . SER A 1 148 ? -4.734 -33.75 -14.07 1 88.94 148 SER A C 1
ATOM 1254 O O . SER A 1 148 ? -4.969 -32.719 -13.398 1 88.94 148 SER A O 1
ATOM 1256 N N . VAL A 1 149 ? -3.666 -33.906 -14.781 1 93 149 VAL A N 1
ATOM 1257 C CA . VAL A 1 149 ? -2.643 -32.875 -14.82 1 93 149 VAL A CA 1
ATOM 1258 C C . VAL A 1 149 ? -3.207 -31.625 -15.477 1 93 149 VAL A C 1
ATOM 1260 O O . VAL A 1 149 ? -3.002 -30.516 -14.984 1 93 149 VAL A O 1
ATOM 1263 N N . GLN A 1 150 ? -3.932 -31.844 -16.516 1 91.75 150 GLN A N 1
ATOM 1264 C CA . GLN A 1 150 ? -4.523 -30.734 -17.25 1 91.75 150 GLN A CA 1
ATOM 1265 C C . GLN A 1 150 ? -5.488 -29.938 -16.359 1 91.75 150 GLN A C 1
ATOM 1267 O O . GLN A 1 150 ? -5.516 -28.719 -16.406 1 91.75 150 GLN A O 1
ATOM 1272 N N . GLU A 1 151 ? -6.203 -30.609 -15.625 1 86.5 151 GLU A N 1
ATOM 1273 C CA . GLU A 1 151 ? -7.164 -29.953 -14.727 1 86.5 151 GLU A CA 1
ATOM 1274 C C . GLU A 1 151 ? -6.465 -29.047 -13.727 1 86.5 151 GLU A C 1
ATOM 1276 O O . GLU A 1 151 ? -6.887 -27.906 -13.508 1 86.5 151 GLU A O 1
ATOM 1281 N N . GLU A 1 152 ? -5.438 -29.594 -13.133 1 91.5 152 GLU A N 1
ATOM 1282 C CA . GLU A 1 152 ? -4.715 -28.812 -12.133 1 91.5 152 GLU A CA 1
ATOM 1283 C C . GLU A 1 152 ? -3.986 -27.641 -12.773 1 91.5 152 GLU A C 1
ATOM 1285 O O . GLU A 1 152 ? -3.891 -26.562 -12.172 1 91.5 152 GLU A O 1
ATOM 1290 N N . VAL A 1 153 ? -3.521 -27.828 -13.969 1 93.06 153 VAL A N 1
ATOM 1291 C CA . VAL A 1 153 ? -2.832 -26.766 -14.688 1 93.06 153 VAL A CA 1
ATOM 1292 C C . VAL A 1 153 ? -3.818 -25.641 -15.023 1 93.06 153 VAL A C 1
ATOM 1294 O O . VAL A 1 153 ? -3.486 -24.469 -14.914 1 93.06 153 VAL A O 1
ATOM 1297 N N . GLU A 1 154 ? -4.965 -26 -15.414 1 89.19 154 GLU A N 1
ATOM 1298 C CA . GLU A 1 154 ? -6 -25.016 -15.703 1 89.19 154 GLU A CA 1
ATOM 1299 C C . GLU A 1 154 ? -6.391 -24.234 -14.453 1 89.19 154 GLU A C 1
ATOM 1301 O O . GLU A 1 154 ? -6.652 -23.031 -14.516 1 89.19 154 GLU A O 1
ATOM 1306 N N . ARG A 1 155 ? -6.387 -24.906 -13.367 1 88 155 ARG A N 1
ATOM 1307 C CA . ARG A 1 155 ? -6.668 -24.25 -12.102 1 88 155 ARG A CA 1
ATOM 1308 C C . ARG A 1 155 ? -5.594 -23.234 -11.758 1 88 155 ARG A C 1
ATOM 1310 O O . ARG A 1 155 ? -5.902 -22.109 -11.328 1 88 155 ARG A O 1
ATOM 1317 N N . LEU A 1 156 ? -4.414 -23.594 -11.953 1 93 156 LEU A N 1
ATOM 1318 C CA . LEU A 1 156 ? -3.295 -22.688 -11.727 1 93 156 LEU A CA 1
ATOM 1319 C C . LEU A 1 156 ? -3.369 -21.484 -12.656 1 93 156 LEU A C 1
ATOM 1321 O O . LEU A 1 156 ? -3.133 -20.344 -12.234 1 93 156 LEU A O 1
ATOM 1325 N N . ARG A 1 157 ? -3.703 -21.766 -13.859 1 91.38 157 ARG A N 1
ATOM 1326 C CA . ARG A 1 157 ? -3.816 -20.703 -14.844 1 91.38 157 ARG A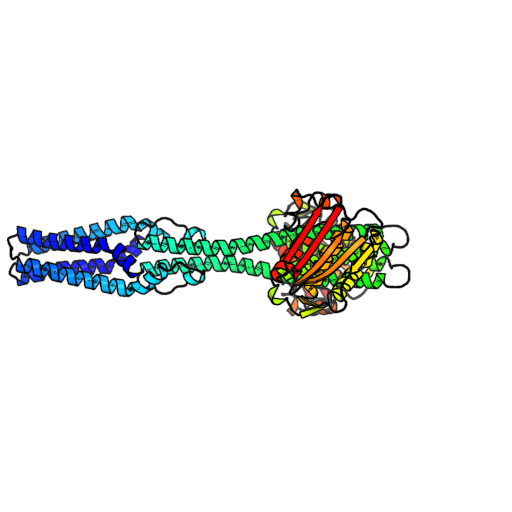 CA 1
ATOM 1327 C C . ARG A 1 157 ? -4.902 -19.703 -14.445 1 91.38 157 ARG A C 1
ATOM 1329 O O . ARG A 1 157 ? -4.688 -18.5 -14.5 1 91.38 157 ARG A O 1
ATOM 1336 N N . ARG A 1 158 ? -5.977 -20.188 -14.039 1 87.88 158 ARG A N 1
ATOM 1337 C CA . ARG A 1 158 ? -7.074 -19.328 -13.609 1 87.88 158 ARG A CA 1
ATOM 1338 C C . ARG A 1 158 ? -6.691 -18.547 -12.359 1 87.88 158 ARG A C 1
ATOM 1340 O O . ARG A 1 158 ? -7.043 -17.359 -12.227 1 87.88 158 ARG A O 1
ATOM 1347 N N . GLY A 1 159 ? -6.07 -19.219 -11.469 1 89.56 159 GLY A N 1
ATOM 1348 C CA . GLY A 1 159 ? -5.582 -18.531 -10.289 1 89.56 159 GLY A CA 1
ATOM 1349 C C . GLY A 1 159 ? -4.641 -17.391 -10.609 1 89.56 159 GLY A C 1
ATOM 1350 O O . GLY A 1 159 ? -4.766 -16.297 -10.047 1 89.56 159 GLY A O 1
ATOM 1351 N N . LEU A 1 160 ? -3.773 -17.625 -11.492 1 91.25 160 LEU A N 1
ATOM 1352 C CA . LEU A 1 160 ? -2.818 -16.609 -11.898 1 91.25 160 LEU A CA 1
ATOM 1353 C C . LEU A 1 160 ? -3.533 -15.422 -12.547 1 91.25 160 LEU A C 1
ATOM 1355 O O . LEU A 1 160 ? -3.168 -14.266 -12.32 1 91.25 160 LEU A O 1
ATOM 1359 N N . GLU A 1 161 ? -4.473 -15.766 -13.32 1 88.88 161 GLU A N 1
ATOM 1360 C CA . GLU A 1 161 ? -5.262 -14.711 -13.953 1 88.88 161 GLU A CA 1
ATOM 1361 C C . GLU A 1 161 ? -5.965 -13.844 -12.914 1 88.88 161 GLU A C 1
ATOM 1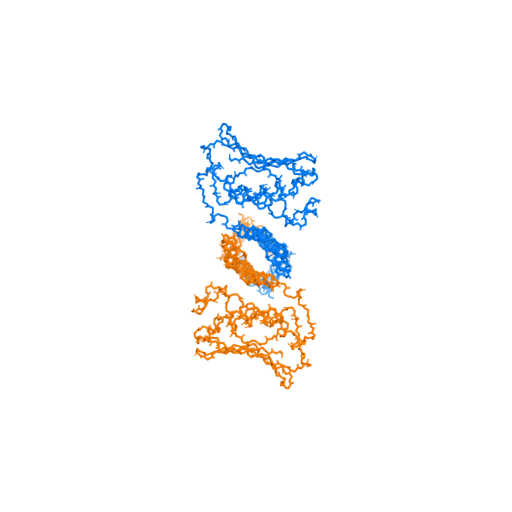363 O O . GLU A 1 161 ? -6.066 -12.625 -13.078 1 88.88 161 GLU A O 1
ATOM 1368 N N . MET A 1 162 ? -6.391 -14.445 -11.875 1 89.25 162 MET A N 1
ATOM 1369 C CA . MET A 1 162 ? -7.082 -13.727 -10.812 1 89.25 162 MET A CA 1
ATOM 1370 C C . MET A 1 162 ? -6.156 -12.719 -10.148 1 89.25 162 MET A C 1
ATOM 1372 O O . MET A 1 162 ? -6.543 -11.57 -9.922 1 89.25 162 MET A O 1
ATOM 1376 N N . VAL A 1 163 ? -5.004 -13.141 -9.859 1 89.75 163 VAL A N 1
ATOM 1377 C CA . VAL A 1 163 ? -4.055 -12.258 -9.188 1 89.75 163 VAL A CA 1
ATOM 1378 C C . VAL A 1 163 ? -3.654 -11.117 -10.125 1 89.75 163 VAL A C 1
ATOM 1380 O O . VAL A 1 163 ? -3.523 -9.969 -9.703 1 89.75 163 VAL A O 1
ATOM 1383 N N . LEU A 1 164 ? -3.502 -11.445 -11.367 1 87.88 164 LEU A N 1
ATOM 1384 C CA . LEU A 1 164 ? -3.162 -10.43 -12.367 1 87.88 164 LEU A CA 1
ATOM 1385 C C . LEU A 1 164 ? -4.258 -9.375 -12.469 1 87.88 164 LEU A C 1
ATOM 1387 O O . LEU A 1 164 ? -3.975 -8.18 -12.422 1 87.88 164 LEU A O 1
ATOM 1391 N N . MET A 1 165 ? -5.449 -9.852 -12.562 1 88.69 165 MET A N 1
ATOM 1392 C CA . MET A 1 165 ? -6.574 -8.938 -12.719 1 88.69 165 MET A CA 1
ATOM 1393 C C . MET A 1 165 ? -6.762 -8.086 -11.469 1 88.69 165 MET A C 1
ATOM 1395 O O . MET A 1 165 ? -7.113 -6.91 -11.555 1 88.69 165 MET A O 1
ATOM 1399 N N . ASN A 1 166 ? -6.531 -8.711 -10.328 1 88.31 166 ASN A N 1
ATOM 1400 C CA . ASN A 1 166 ? -6.582 -7.949 -9.078 1 88.31 166 ASN A CA 1
ATOM 1401 C C . ASN A 1 166 ? -5.531 -6.844 -9.055 1 88.31 166 ASN A C 1
ATOM 1403 O O . ASN A 1 166 ? -5.816 -5.719 -8.641 1 88.31 166 ASN A O 1
ATOM 1407 N N . ALA A 1 167 ? -4.383 -7.152 -9.492 1 84.44 167 ALA A N 1
ATOM 1408 C CA . ALA A 1 167 ? -3.287 -6.188 -9.531 1 84.44 167 ALA A CA 1
ATOM 1409 C C . ALA A 1 167 ? -3.596 -5.047 -10.5 1 84.44 167 ALA A C 1
ATOM 1411 O O . ALA A 1 167 ? -3.252 -3.893 -10.234 1 84.44 167 ALA A O 1
ATOM 1412 N N . ARG A 1 168 ? -4.27 -5.348 -11.5 1 86.62 168 ARG A N 1
ATOM 1413 C CA . ARG A 1 168 ? -4.531 -4.375 -12.555 1 86.62 168 ARG A CA 1
ATOM 1414 C C . ARG A 1 168 ? -5.742 -3.51 -12.219 1 86.62 168 ARG A C 1
ATOM 1416 O O . ARG A 1 168 ? -5.922 -2.434 -12.789 1 86.62 168 ARG A O 1
ATOM 1423 N N . LEU A 1 169 ? -6.52 -3.986 -11.32 1 86.62 169 LEU A N 1
ATOM 1424 C CA . LEU A 1 169 ? -7.746 -3.281 -10.953 1 86.62 169 LEU A CA 1
ATOM 1425 C C . LEU A 1 169 ? -7.43 -1.903 -10.383 1 86.62 169 LEU A C 1
ATOM 1427 O O . LEU A 1 169 ? -8.172 -0.946 -10.617 1 86.62 169 LEU A O 1
ATOM 1431 N N . ASP A 1 170 ? -6.285 -1.765 -9.672 1 76.5 170 ASP A N 1
ATOM 1432 C CA . ASP A 1 170 ? -5.891 -0.508 -9.039 1 76.5 170 ASP A CA 1
ATOM 1433 C C . ASP A 1 170 ? -5.477 0.524 -10.086 1 76.5 170 ASP A C 1
ATOM 1435 O O . ASP A 1 170 ? -5.535 1.729 -9.836 1 76.5 170 ASP A O 1
ATOM 1439 N N . LYS A 1 171 ? -5.102 0.064 -11.258 1 82 171 LYS A N 1
ATOM 1440 C CA . LYS A 1 171 ? -4.734 0.945 -12.359 1 82 171 LYS A CA 1
ATOM 1441 C C . LYS A 1 171 ? -5.66 0.742 -13.562 1 82 171 LYS A C 1
ATOM 1443 O O . LYS A 1 171 ? -5.203 0.728 -14.703 1 82 171 LYS A O 1
ATOM 1448 N N . PHE A 1 172 ? -6.848 0.573 -13.227 1 86.5 172 PHE A N 1
ATOM 1449 C CA . PHE A 1 172 ? -7.859 0.214 -14.211 1 86.5 172 PHE A CA 1
ATOM 1450 C C . PHE A 1 172 ? -7.906 1.238 -15.336 1 86.5 172 PHE A C 1
ATOM 1452 O O . PHE A 1 172 ? -7.941 0.873 -16.516 1 86.5 172 PHE A O 1
ATOM 1459 N N . GLU A 1 173 ? -7.832 2.51 -14.984 1 84.62 173 GLU A N 1
ATOM 1460 C CA . GLU A 1 173 ? -7.957 3.582 -15.969 1 84.62 173 GLU A CA 1
ATOM 1461 C C . GLU A 1 173 ? -6.797 3.559 -16.953 1 84.62 173 GLU A C 1
ATOM 1463 O O . GLU A 1 173 ? -6.973 3.869 -18.141 1 84.62 173 GLU A O 1
ATOM 1468 N N . ASP A 1 174 ? -5.664 3.115 -16.484 1 81.25 174 ASP A N 1
ATOM 1469 C CA . ASP A 1 174 ? -4.48 3.043 -17.344 1 81.25 174 ASP A CA 1
ATOM 1470 C C . ASP A 1 174 ? -4.543 1.828 -18.266 1 81.25 174 ASP A C 1
ATOM 1472 O O . ASP A 1 174 ? -3.967 1.842 -19.359 1 81.25 174 ASP A O 1
ATOM 1476 N N . ASP A 1 175 ? -5.348 0.901 -17.891 1 84.56 175 ASP A N 1
ATOM 1477 C CA . ASP A 1 175 ? -5.332 -0.387 -18.578 1 84.56 175 ASP A CA 1
ATOM 1478 C C . ASP A 1 175 ? -6.559 -0.544 -19.469 1 84.56 175 ASP A C 1
ATOM 1480 O O . ASP A 1 175 ? -6.531 -1.305 -20.438 1 84.56 175 ASP A O 1
ATOM 1484 N N . MET A 1 176 ? -7.609 0.233 -19.219 1 89.38 176 MET A N 1
ATOM 1485 C CA . MET A 1 176 ? -8.891 0.036 -19.875 1 89.38 176 MET A CA 1
ATOM 1486 C C . MET A 1 176 ? -8.836 0.516 -21.328 1 89.38 176 MET A C 1
ATOM 1488 O O . MET A 1 176 ? -8.289 1.588 -21.609 1 89.38 176 MET A O 1
ATOM 1492 N N . GLN A 1 177 ? -9.242 -0.331 -22.219 1 92.5 177 GLN A N 1
ATOM 1493 C CA . GLN A 1 177 ? -9.406 -0.007 -23.625 1 92.5 177 GLN A CA 1
ATOM 1494 C C . GLN A 1 177 ? -10.82 -0.315 -24.109 1 92.5 177 GLN A C 1
ATOM 1496 O O . GLN A 1 177 ? -11.156 -1.474 -24.359 1 92.5 177 GLN A O 1
ATOM 1501 N N . VAL A 1 178 ? -11.594 0.732 -24.359 1 92.69 178 VAL A N 1
ATOM 1502 C CA . VAL A 1 178 ? -12.984 0.555 -24.75 1 92.69 178 VAL A CA 1
ATOM 1503 C C . VAL A 1 178 ? -13.078 0.287 -26.25 1 92.69 178 VAL A C 1
ATOM 1505 O O . VAL A 1 178 ? -12.445 0.983 -27.047 1 92.69 178 VAL A O 1
ATOM 1508 N N . GLU A 1 179 ? -13.719 -0.785 -26.562 1 96 179 GLU A N 1
ATOM 1509 C CA . GLU A 1 179 ? -13.938 -1.173 -27.953 1 96 179 GLU A CA 1
ATOM 1510 C C . GLU A 1 179 ? -15.297 -1.85 -28.125 1 96 179 GLU A C 1
ATOM 1512 O O . GLU A 1 179 ? -16 -2.094 -27.141 1 96 179 GLU A O 1
ATOM 1517 N N . GLN A 1 180 ? -15.648 -2.027 -29.359 1 97.5 180 GLN A N 1
ATOM 1518 C CA . GLN A 1 180 ? -16.844 -2.814 -29.656 1 97.5 180 GLN A CA 1
ATOM 1519 C C . GLN A 1 180 ? -16.547 -4.309 -29.578 1 97.5 180 GLN A C 1
ATOM 1521 O O . GLN A 1 180 ? -15.758 -4.832 -30.359 1 97.5 180 GLN A O 1
ATOM 1526 N N . VAL A 1 181 ? -17.156 -4.879 -28.578 1 97.69 181 VAL A N 1
ATOM 1527 C CA . VAL A 1 181 ? -16.875 -6.289 -28.344 1 97.69 181 VAL A CA 1
ATOM 1528 C C . VAL A 1 181 ? -18.047 -7.137 -28.828 1 97.69 181 VAL A C 1
ATOM 1530 O O . VAL A 1 181 ? -19.203 -6.863 -28.484 1 97.69 181 VAL A O 1
ATOM 1533 N N . ASN A 1 182 ? -17.734 -8.086 -29.656 1 98.19 182 ASN A N 1
ATOM 1534 C CA . ASN A 1 182 ? -18.75 -9.047 -30.078 1 98.19 182 ASN A CA 1
ATOM 1535 C C . ASN A 1 182 ? -19.094 -10.039 -28.969 1 98.19 182 ASN A C 1
ATOM 1537 O O . ASN A 1 182 ? -18.234 -10.82 -28.547 1 98.19 182 ASN A O 1
ATOM 1541 N N . LEU A 1 183 ? -20.359 -10.062 -28.5 1 98 183 LEU A N 1
ATOM 1542 C CA . LEU A 1 183 ? -20.734 -10.836 -27.328 1 98 183 LEU A CA 1
ATOM 1543 C C . LEU A 1 183 ? -20.672 -12.336 -27.625 1 98 183 LEU A C 1
ATOM 1545 O O . LEU A 1 183 ? -20.219 -13.117 -26.781 1 98 183 LEU A O 1
ATOM 1549 N N . LYS A 1 184 ? -21.125 -12.734 -28.781 1 98.12 184 LYS A N 1
ATOM 1550 C CA . LYS A 1 184 ? -21.109 -14.156 -29.125 1 98.12 184 LYS A CA 1
ATOM 1551 C C . LYS A 1 184 ? -19.688 -14.703 -29.172 1 98.12 184 LYS A C 1
ATOM 1553 O O . LYS A 1 184 ? -19.406 -15.766 -28.625 1 98.12 184 LYS A O 1
ATOM 1558 N N . GLN A 1 185 ? -18.859 -13.93 -29.734 1 97.94 185 GLN A N 1
ATOM 1559 C CA . GLN A 1 185 ? -17.469 -14.344 -29.875 1 97.94 185 GLN A CA 1
ATOM 1560 C C . GLN A 1 185 ? -16.797 -14.477 -28.5 1 97.94 185 GLN A C 1
ATOM 1562 O O . GLN A 1 185 ? -16.109 -15.469 -28.234 1 97.94 185 GLN A O 1
ATOM 1567 N N . ILE A 1 186 ? -17 -13.539 -27.656 1 98.06 186 ILE A N 1
ATOM 1568 C CA . ILE A 1 186 ? -16.297 -13.531 -26.375 1 98.06 186 ILE A CA 1
ATOM 1569 C C . ILE A 1 186 ? -16.875 -14.609 -25.469 1 98.06 186 ILE A C 1
ATOM 1571 O O . ILE A 1 186 ? -16.156 -15.234 -24.688 1 98.06 186 ILE A O 1
ATOM 1575 N N . VAL A 1 187 ? -18.172 -14.844 -25.531 1 98.25 187 VAL A N 1
ATOM 1576 C CA . VAL A 1 187 ? -18.812 -15.883 -24.719 1 98.25 187 VAL A CA 1
ATOM 1577 C C . VAL A 1 187 ? -18.312 -17.25 -25.172 1 98.25 187 VAL A C 1
ATOM 1579 O O . VAL A 1 187 ? -17.922 -18.078 -24.344 1 98.25 187 VAL A O 1
ATOM 1582 N N . ASN A 1 188 ? -18.25 -17.453 -26.469 1 97.81 188 ASN A N 1
ATOM 1583 C CA . ASN A 1 188 ? -17.766 -18.719 -27 1 97.81 188 ASN A CA 1
ATOM 1584 C C . ASN A 1 188 ? -16.312 -18.969 -26.625 1 97.81 188 ASN A C 1
ATOM 1586 O O . ASN A 1 188 ? -15.922 -20.078 -26.281 1 97.81 188 ASN A O 1
ATOM 1590 N N . ALA A 1 189 ? -15.57 -17.906 -26.734 1 96.75 189 ALA A N 1
ATOM 1591 C CA . ALA A 1 189 ? -14.156 -18.016 -26.359 1 96.75 189 ALA A CA 1
ATOM 1592 C C . ALA A 1 189 ? -14.008 -18.406 -24.891 1 96.75 189 ALA A C 1
ATOM 1594 O O . ALA A 1 189 ? -13.172 -19.234 -24.547 1 96.75 189 ALA A O 1
ATOM 1595 N N . THR A 1 190 ? -14.805 -17.812 -24.031 1 96.5 190 THR A N 1
ATOM 1596 C CA . THR A 1 190 ? -14.75 -18.062 -22.594 1 96.5 190 THR A CA 1
ATOM 1597 C C . THR A 1 190 ? -15.188 -19.5 -22.281 1 96.5 190 THR A C 1
ATOM 1599 O O . THR A 1 190 ? -14.562 -20.172 -21.469 1 96.5 190 THR A O 1
ATOM 1602 N N . ILE A 1 191 ? -16.234 -19.969 -22.953 1 96.25 191 ILE A N 1
ATOM 1603 C CA . ILE A 1 191 ? -16.703 -21.328 -22.781 1 96.25 191 ILE A CA 1
ATOM 1604 C C . ILE A 1 191 ? -15.633 -22.312 -23.219 1 96.25 191 ILE A C 1
ATOM 1606 O O . ILE A 1 191 ? -15.352 -23.297 -22.531 1 96.25 191 ILE A O 1
ATOM 1610 N N . ASN A 1 192 ? -14.984 -21.984 -24.312 1 94.06 192 ASN A N 1
ATOM 1611 C CA . ASN A 1 192 ? -13.938 -22.844 -24.844 1 94.06 192 ASN A CA 1
ATOM 1612 C C . ASN A 1 192 ? -12.742 -22.906 -23.906 1 94.06 192 ASN A C 1
ATOM 1614 O O . ASN A 1 192 ? -12.141 -23.969 -23.734 1 94.06 192 ASN A O 1
ATOM 1618 N N . ASP A 1 193 ? -12.414 -21.828 -23.328 1 90.19 193 ASP A N 1
ATOM 1619 C CA . ASP A 1 193 ? -11.305 -21.781 -22.375 1 90.19 193 ASP A CA 1
ATOM 1620 C C . ASP A 1 193 ? -11.586 -22.672 -21.172 1 90.19 193 ASP A C 1
ATOM 1622 O O . ASP A 1 193 ? -10.656 -23.094 -20.469 1 90.19 193 ASP A O 1
ATOM 1626 N N . ASN A 1 194 ? -12.891 -22.938 -20.906 1 91.12 194 ASN A N 1
ATOM 1627 C CA . ASN A 1 194 ? -13.273 -23.703 -19.734 1 91.12 194 ASN A CA 1
ATOM 1628 C C . ASN A 1 194 ? -13.93 -25.031 -20.125 1 91.12 194 ASN A C 1
ATOM 1630 O O . ASN A 1 194 ? -14.719 -25.594 -19.359 1 91.12 194 ASN A O 1
ATOM 1634 N N . LYS A 1 195 ? -13.656 -25.5 -21.312 1 90.94 195 LYS A N 1
ATOM 1635 C CA . LYS A 1 195 ? -14.281 -26.688 -21.875 1 90.94 195 LYS A CA 1
ATOM 1636 C C . LYS A 1 195 ? -14.062 -27.891 -20.969 1 90.94 195 LYS A C 1
ATOM 1638 O O . LYS A 1 195 ? -14.977 -28.688 -20.75 1 90.94 195 LYS A O 1
ATOM 1643 N N . ARG A 1 196 ? -12.938 -28.031 -20.422 1 85.38 196 ARG A N 1
ATOM 1644 C CA . ARG A 1 196 ? -12.609 -29.188 -19.578 1 85.38 196 ARG A CA 1
ATOM 1645 C C . ARG A 1 196 ? -13.422 -29.172 -18.297 1 85.38 196 ARG A C 1
ATOM 1647 O O . ARG A 1 196 ? -13.812 -30.219 -17.781 1 85.38 196 ARG A O 1
ATOM 1654 N N . LEU A 1 197 ? -13.562 -28.047 -17.797 1 88.69 197 LEU A N 1
ATOM 1655 C CA . LEU A 1 197 ? -14.375 -27.906 -16.594 1 88.69 197 LEU A CA 1
ATOM 1656 C C . LEU A 1 197 ? -15.805 -28.375 -16.859 1 88.69 197 LEU A C 1
ATOM 1658 O O . LEU A 1 197 ? -16.375 -29.094 -16.031 1 88.69 197 LEU A O 1
ATOM 1662 N N . PHE A 1 198 ? -16.359 -28.031 -18.016 1 93.25 198 PHE A N 1
ATOM 1663 C CA . PHE A 1 198 ? -17.703 -28.469 -18.406 1 93.25 198 PHE A CA 1
ATOM 1664 C C . PHE A 1 198 ? -17.75 -30 -18.516 1 93.25 198 PHE A C 1
ATOM 1666 O O . PHE A 1 198 ? -18.688 -30.625 -18 1 93.25 198 PHE A O 1
ATOM 1673 N N . ILE A 1 199 ? -16.734 -30.5 -19.062 1 90.25 199 ILE A N 1
ATOM 1674 C CA . ILE A 1 199 ? -16.688 -31.938 -19.328 1 90.25 199 ILE A CA 1
ATOM 1675 C C . ILE A 1 199 ? -16.578 -32.688 -18 1 90.25 199 ILE A C 1
ATOM 1677 O O . ILE A 1 199 ? -17.344 -33.625 -17.75 1 90.25 199 ILE A O 1
ATOM 1681 N N . THR A 1 200 ? -15.68 -32.25 -17.156 1 86.5 200 THR A N 1
ATOM 1682 C CA . THR A 1 200 ? -15.414 -32.938 -15.898 1 86.5 200 THR A CA 1
ATOM 1683 C C . THR A 1 200 ? -16.656 -32.906 -15.008 1 86.5 200 THR A C 1
ATOM 1685 O O . THR A 1 200 ? -16.938 -33.906 -14.305 1 86.5 200 THR A O 1
ATOM 1688 N N . ASN A 1 201 ? -17.406 -31.891 -15.086 1 90.62 201 ASN A N 1
ATOM 1689 C CA . ASN A 1 201 ? -18.562 -31.766 -14.219 1 90.62 201 ASN A CA 1
ATOM 1690 C C . ASN A 1 201 ? -19.844 -32.25 -14.922 1 90.62 201 ASN A C 1
ATOM 1692 O O . ASN A 1 201 ? -20.922 -32.25 -14.328 1 90.62 201 ASN A O 1
ATOM 1696 N N . ARG A 1 202 ? -19.75 -32.656 -16.172 1 94.56 202 ARG A N 1
ATOM 1697 C CA . ARG A 1 202 ? -20.859 -33.156 -16.984 1 94.56 202 ARG A CA 1
ATOM 1698 C C . ARG A 1 202 ? -22 -32.156 -17.031 1 94.56 202 ARG A C 1
ATOM 1700 O O . ARG A 1 202 ? -23.156 -32.5 -16.812 1 94.56 202 ARG A O 1
ATOM 1707 N N . VAL A 1 203 ? -21.656 -30.906 -17.156 1 96 203 VAL A N 1
ATOM 1708 C CA . VAL A 1 203 ? -22.578 -29.797 -17.359 1 96 203 VAL A CA 1
ATOM 1709 C C . VAL A 1 203 ? -22.438 -29.281 -18.797 1 96 203 VAL A C 1
ATOM 1711 O O . VAL A 1 203 ? -21.344 -29.281 -19.359 1 96 203 VAL A O 1
ATOM 1714 N N . PHE A 1 204 ? -23.547 -28.812 -19.469 1 96.62 204 PHE A N 1
ATOM 1715 C CA . PHE A 1 204 ? -23.516 -28.484 -20.875 1 96.62 204 PHE A CA 1
ATOM 1716 C C . PHE A 1 204 ? -23.844 -27 -21.094 1 96.62 204 PHE A C 1
ATOM 1718 O O . PHE A 1 204 ? -24.844 -26.5 -20.578 1 96.62 204 PHE A O 1
ATOM 1725 N N . PRO A 1 205 ? -23 -26.344 -21.875 1 97.56 205 PRO A N 1
ATOM 1726 C CA . PRO A 1 205 ? -23.281 -24.938 -22.172 1 97.56 205 PRO A CA 1
ATOM 1727 C C . PRO A 1 205 ? -24.266 -24.766 -23.328 1 97.56 205 PRO A C 1
ATOM 1729 O O . PRO A 1 205 ? -24.266 -25.547 -24.266 1 97.56 205 PRO A O 1
ATOM 1732 N N . GLU A 1 206 ? -25.141 -23.859 -23.234 1 97.75 206 GLU A N 1
ATOM 1733 C CA . GLU A 1 206 ? -26.078 -23.438 -24.281 1 97.75 206 GLU A CA 1
ATOM 1734 C C . GLU A 1 206 ? -26.047 -21.938 -24.469 1 97.75 206 GLU A C 1
ATOM 1736 O O . GLU A 1 206 ? -26.172 -21.172 -23.5 1 97.75 206 GLU A O 1
ATOM 1741 N N . THR A 1 207 ? -25.828 -21.484 -25.719 1 97.94 207 THR A N 1
ATOM 1742 C CA . THR A 1 207 ? -25.688 -20.047 -26 1 97.94 207 THR A CA 1
ATOM 1743 C C . THR A 1 207 ? -26.812 -19.562 -26.906 1 97.94 207 THR A C 1
ATOM 1745 O O . THR A 1 207 ? -27.109 -20.203 -27.922 1 97.94 207 THR A O 1
ATOM 1748 N N . HIS A 1 208 ? -27.484 -18.562 -26.531 1 98.06 208 HIS A N 1
ATOM 1749 C CA . HIS A 1 208 ? -28.484 -17.859 -27.328 1 98.06 208 HIS A CA 1
ATOM 1750 C C . HIS A 1 208 ? -28.141 -16.391 -27.484 1 98.06 208 HIS A C 1
ATOM 1752 O O . HIS A 1 208 ? -28.688 -15.539 -26.781 1 98.06 208 HIS A O 1
ATOM 1758 N N . ILE A 1 209 ? -27.25 -16.078 -28.422 1 97.94 209 ILE A N 1
ATOM 1759 C CA . ILE A 1 209 ? -26.766 -14.727 -28.656 1 97.94 209 ILE A CA 1
ATOM 1760 C C . ILE A 1 209 ? -26.719 -14.453 -30.156 1 97.94 209 ILE A C 1
ATOM 1762 O O . ILE A 1 209 ? -26.219 -15.273 -30.938 1 97.94 209 ILE A O 1
ATOM 1766 N N . ASP A 1 210 ? -27.25 -13.328 -30.562 1 96.06 210 ASP A N 1
ATOM 1767 C CA . ASP A 1 210 ? -27.188 -12.938 -31.969 1 96.06 210 ASP A CA 1
ATOM 1768 C C . ASP A 1 210 ? -25.734 -12.758 -32.406 1 96.06 210 ASP A C 1
ATOM 1770 O O . ASP A 1 210 ? -24.906 -12.219 -31.688 1 96.06 210 ASP A O 1
ATOM 1774 N N . GLU A 1 211 ? -25.438 -13.133 -33.656 1 94.88 211 GLU A N 1
ATOM 1775 C CA . GLU A 1 211 ? -24.078 -13.141 -34.188 1 94.88 211 GLU A CA 1
ATOM 1776 C C . GLU A 1 211 ? -23.5 -11.734 -34.25 1 94.88 211 GLU A C 1
ATOM 1778 O O . GLU A 1 211 ? -22.297 -11.539 -34.094 1 94.88 211 GLU A O 1
ATOM 1783 N N . ASP A 1 212 ? -24.375 -10.727 -34.375 1 93.69 212 ASP A N 1
ATOM 1784 C CA . ASP A 1 212 ? -23.891 -9.375 -34.656 1 93.69 212 ASP A CA 1
ATOM 1785 C C . ASP A 1 212 ? -24.047 -8.469 -33.438 1 93.69 212 ASP A C 1
ATOM 1787 O O . ASP A 1 212 ? -23.828 -7.262 -33.531 1 93.69 212 ASP A O 1
ATOM 1791 N N . LEU A 1 213 ? -24.328 -9.039 -32.344 1 96.69 213 LEU A N 1
ATOM 1792 C CA . LEU A 1 213 ? -24.547 -8.211 -31.156 1 96.69 213 LEU A CA 1
ATOM 1793 C C . LEU A 1 213 ? -23.234 -7.75 -30.547 1 96.69 213 LEU A C 1
ATOM 1795 O O . LEU A 1 213 ? -22.391 -8.578 -30.188 1 96.69 213 LEU A O 1
ATOM 1799 N N . THR A 1 214 ? -23.062 -6.426 -30.562 1 96.62 214 THR A N 1
ATOM 1800 C CA . THR A 1 214 ? -21.844 -5.852 -30 1 96.62 214 THR A CA 1
ATOM 1801 C C . THR A 1 214 ? -22.172 -4.895 -28.859 1 96.62 214 THR A C 1
ATOM 1803 O O . THR A 1 214 ? -23.266 -4.352 -28.797 1 96.62 214 THR A O 1
ATOM 1806 N N . VAL A 1 215 ? -21.234 -4.734 -27.953 1 97.19 215 VAL A N 1
ATOM 1807 C CA . VAL A 1 215 ? -21.359 -3.797 -26.844 1 97.19 215 VAL A CA 1
ATOM 1808 C C . VAL A 1 215 ? -20.078 -3.004 -26.688 1 97.19 215 VAL A C 1
ATOM 1810 O O . VAL A 1 215 ? -19 -3.479 -27.047 1 97.19 215 VAL A O 1
ATOM 1813 N N . ALA A 1 216 ? -20.266 -1.793 -26.172 1 96.44 216 ALA A N 1
ATOM 1814 C CA . ALA A 1 216 ? -19.094 -1.006 -25.812 1 96.44 216 ALA A CA 1
ATOM 1815 C C . ALA A 1 216 ? -18.5 -1.478 -24.484 1 96.44 216 ALA A C 1
ATOM 1817 O O . ALA A 1 216 ? -19.141 -1.392 -23.438 1 96.44 216 ALA A O 1
ATOM 1818 N N . SER A 1 217 ? -17.328 -2.053 -24.453 1 97.31 217 SER A N 1
ATOM 1819 C CA . SER A 1 217 ? -16.656 -2.578 -23.281 1 97.31 217 SER A CA 1
ATOM 1820 C C . SER A 1 217 ? -15.18 -2.828 -23.547 1 97.31 217 SER A C 1
ATOM 1822 O O . SER A 1 217 ? -14.594 -2.211 -24.438 1 97.31 217 SER A O 1
ATOM 1824 N N . ASP A 1 218 ? -14.531 -3.523 -22.641 1 96.81 218 ASP A N 1
ATOM 1825 C CA . ASP A 1 218 ? -13.148 -3.988 -22.781 1 96.81 218 ASP A CA 1
ATOM 1826 C C . ASP A 1 218 ? -13.086 -5.512 -22.844 1 96.81 218 ASP A C 1
ATOM 1828 O O . ASP A 1 218 ? -13.492 -6.199 -21.906 1 96.81 218 ASP A O 1
ATOM 1832 N N . SER A 1 219 ? -12.539 -6.012 -23.922 1 96.5 219 SER A N 1
ATOM 1833 C CA . SER A 1 219 ? -12.586 -7.441 -24.203 1 96.5 219 SER A CA 1
ATOM 1834 C C . SER A 1 219 ? -11.875 -8.242 -23.125 1 96.5 219 SER A C 1
ATOM 1836 O O . SER A 1 219 ? -12.375 -9.273 -22.672 1 96.5 219 SER A O 1
ATOM 1838 N N . LYS A 1 220 ? -10.742 -7.738 -22.672 1 94.31 220 LYS A N 1
ATOM 1839 C CA . LYS A 1 220 ? -9.945 -8.461 -21.688 1 94.31 220 LYS A CA 1
ATOM 1840 C C . LYS A 1 220 ? -10.68 -8.539 -20.344 1 94.31 220 LYS A C 1
ATOM 1842 O O . LYS A 1 220 ? -10.789 -9.625 -19.766 1 94.31 220 LYS A O 1
ATOM 1847 N N . TRP A 1 221 ? -11.195 -7.445 -19.906 1 95.69 221 TRP A N 1
ATOM 1848 C CA . TRP A 1 221 ? -11.898 -7.391 -18.641 1 95.69 221 TRP A CA 1
ATOM 1849 C C . TRP A 1 221 ? -13.219 -8.148 -18.703 1 95.69 221 TRP A C 1
ATOM 1851 O O . TRP A 1 221 ? -13.578 -8.867 -17.766 1 95.69 221 TRP A O 1
ATOM 1861 N N . LEU A 1 222 ? -13.859 -7.984 -19.828 1 97.19 222 LEU A N 1
ATOM 1862 C CA . LEU A 1 222 ? -15.141 -8.664 -20 1 97.19 222 LEU A CA 1
ATOM 1863 C C . LEU A 1 222 ? -14.961 -10.18 -20 1 97.19 222 LEU A C 1
ATOM 1865 O O . LEU A 1 222 ? -15.75 -10.906 -19.406 1 97.19 222 LEU A O 1
ATOM 1869 N N . LYS A 1 223 ? -13.938 -10.641 -20.656 1 96.62 223 LYS A N 1
ATOM 1870 C CA . LYS A 1 223 ? -13.641 -12.078 -20.688 1 96.62 223 LYS A CA 1
ATOM 1871 C C . LYS A 1 223 ? -13.398 -12.609 -19.266 1 96.62 223 LYS A C 1
ATOM 1873 O O . LYS A 1 223 ? -13.859 -13.695 -18.922 1 96.62 223 LYS A O 1
ATOM 1878 N N . PHE A 1 224 ? -12.703 -11.859 -18.5 1 95.5 224 PHE A N 1
ATOM 1879 C CA . PHE A 1 224 ? -12.422 -12.25 -17.125 1 95.5 224 PHE A CA 1
ATOM 1880 C C . PHE A 1 224 ? -13.719 -12.367 -16.312 1 95.5 224 PHE A C 1
ATOM 1882 O O . PHE A 1 224 ? -13.938 -13.367 -15.625 1 95.5 224 PHE A O 1
ATOM 1889 N N . ILE A 1 225 ? -14.586 -11.352 -16.453 1 96.94 225 ILE A N 1
ATOM 1890 C CA . ILE A 1 225 ? -15.852 -11.336 -15.711 1 96.94 225 ILE A CA 1
ATOM 1891 C C . ILE A 1 225 ? -16.703 -12.531 -16.125 1 96.94 225 ILE A C 1
ATOM 1893 O O . ILE A 1 225 ? -17.266 -13.227 -15.281 1 96.94 225 ILE A O 1
ATOM 1897 N N . LEU A 1 226 ? -16.75 -12.766 -17.391 1 97.62 226 LEU A N 1
ATOM 1898 C CA . LEU A 1 226 ? -17.531 -13.891 -17.906 1 97.62 226 LEU A CA 1
ATOM 1899 C C . LEU A 1 226 ? -16.953 -15.219 -17.422 1 97.62 226 LEU A C 1
ATOM 1901 O O . LEU A 1 226 ? -17.703 -16.141 -17.094 1 97.62 226 LEU A O 1
ATOM 1905 N N . GLY A 1 227 ? -15.641 -15.227 -17.391 1 96 227 GLY A N 1
ATOM 1906 C CA . GLY A 1 227 ? -14.992 -16.406 -16.844 1 96 227 GLY A CA 1
ATOM 1907 C C . GLY A 1 227 ? -15.414 -16.719 -15.414 1 96 227 GLY A C 1
ATOM 1908 O O . GLY A 1 227 ? -15.664 -17.875 -15.07 1 96 227 GLY A O 1
ATOM 1909 N N . GLN A 1 228 ? -15.531 -15.711 -14.656 1 94.62 228 GLN A N 1
ATOM 1910 C CA . GLN A 1 228 ? -15.938 -15.883 -13.266 1 94.62 228 GLN A CA 1
ATOM 1911 C C . GLN A 1 228 ? -17.375 -16.375 -13.172 1 94.62 228 GLN A C 1
ATOM 1913 O O . GLN A 1 228 ? -17.688 -17.25 -12.352 1 94.62 228 GLN A O 1
ATOM 1918 N N . PHE A 1 229 ? -18.234 -15.852 -14.055 1 97 229 PHE A N 1
ATOM 1919 C CA . PHE A 1 229 ? -19.641 -16.25 -14.055 1 97 229 PHE A CA 1
ATOM 1920 C C . PHE A 1 229 ? -19.781 -17.719 -14.477 1 97 229 PHE A C 1
ATOM 1922 O O . PHE A 1 229 ? -20.453 -18.5 -13.805 1 97 229 PHE A O 1
ATOM 1929 N N . ILE A 1 230 ? -19.062 -18.031 -15.461 1 96.06 230 ILE A N 1
ATOM 1930 C CA . ILE A 1 230 ? -19.203 -19.359 -16.062 1 96.06 230 ILE A CA 1
ATOM 1931 C C . ILE A 1 230 ? -18.578 -20.406 -15.141 1 96.06 230 ILE A C 1
ATOM 1933 O O . ILE A 1 230 ? -19.172 -21.453 -14.891 1 96.06 230 ILE A O 1
ATOM 1937 N N . THR A 1 231 ? -17.406 -20.109 -14.586 1 93 231 THR A N 1
ATOM 1938 C CA . THR A 1 231 ? -16.75 -21.094 -13.719 1 93 231 THR A CA 1
ATOM 1939 C C . THR A 1 231 ? -17.547 -21.312 -12.445 1 93 231 THR A C 1
ATOM 1941 O O . THR A 1 231 ? -17.688 -22.453 -11.992 1 93 231 THR A O 1
ATOM 1944 N N . ASN A 1 232 ? -18.125 -20.297 -11.93 1 92.19 232 ASN A N 1
ATOM 1945 C CA . ASN A 1 232 ? -18.984 -20.453 -10.766 1 92.19 232 ASN A CA 1
ATOM 1946 C C . ASN A 1 232 ? -20.234 -21.266 -11.094 1 92.19 232 ASN A C 1
ATOM 1948 O O . ASN A 1 232 ? -20.641 -22.125 -10.305 1 92.19 232 ASN A O 1
ATOM 1952 N N . ALA A 1 233 ? -20.828 -20.984 -12.25 1 95.56 233 ALA A N 1
ATOM 1953 C CA . ALA A 1 233 ? -22.016 -21.703 -12.68 1 95.56 233 ALA A CA 1
ATOM 1954 C C . ALA A 1 233 ? -21.75 -23.203 -12.758 1 95.56 233 ALA A C 1
ATOM 1956 O O . ALA A 1 233 ? -22.594 -24.016 -12.336 1 95.56 233 ALA A O 1
ATOM 1957 N N . VAL A 1 234 ? -20.609 -23.547 -13.242 1 93.94 234 VAL A N 1
ATOM 1958 C CA . VAL A 1 234 ? -20.25 -24.953 -13.391 1 93.94 234 VAL A CA 1
ATOM 1959 C C . VAL A 1 234 ? -19.922 -25.547 -12.023 1 93.94 234 VAL A C 1
ATOM 1961 O O . VAL A 1 234 ? -20.438 -26.609 -11.656 1 93.94 234 VAL A O 1
ATOM 1964 N N . LYS A 1 235 ? -19.125 -24.828 -11.219 1 89.69 235 LYS A N 1
ATOM 1965 C CA . LYS A 1 235 ? -18.594 -25.312 -9.945 1 89.69 235 LYS A CA 1
ATOM 1966 C C . LYS A 1 235 ? -19.734 -25.594 -8.961 1 89.69 235 LYS A C 1
ATOM 1968 O O . LYS A 1 235 ? -19.656 -26.531 -8.164 1 89.69 235 LYS A O 1
ATOM 1973 N N . TYR A 1 236 ? -20.75 -24.766 -9.078 1 92 236 TYR A N 1
ATOM 1974 C CA . TYR A 1 236 ? -21.812 -24.875 -8.07 1 92 236 TYR A CA 1
ATOM 1975 C C . TYR A 1 236 ? -23.016 -25.609 -8.617 1 92 236 TYR A C 1
ATOM 1977 O O . TYR A 1 236 ? -24.109 -25.547 -8.039 1 92 236 TYR A O 1
ATOM 1985 N N . THR A 1 237 ? -22.875 -26.219 -9.758 1 93.81 237 THR A N 1
ATOM 1986 C CA . THR A 1 237 ? -23.844 -27.172 -10.281 1 93.81 237 THR A CA 1
ATOM 1987 C C . THR A 1 237 ? -23.375 -28.609 -10.047 1 93.81 237 THR A C 1
ATOM 1989 O O . THR A 1 237 ? -22.578 -29.141 -10.82 1 93.81 237 THR A O 1
ATOM 1992 N N . PHE A 1 238 ? -23.906 -29.25 -8.984 1 89.69 238 PHE A N 1
ATOM 1993 C CA . PHE A 1 238 ? -23.391 -30.531 -8.516 1 89.69 238 PHE A CA 1
ATOM 1994 C C . PHE A 1 238 ? -24.047 -31.688 -9.273 1 89.69 238 PHE A C 1
ATOM 1996 O O . PHE A 1 238 ? -23.469 -32.781 -9.375 1 89.69 238 PHE A O 1
ATOM 2003 N N . GLU A 1 239 ? -25.234 -31.422 -9.789 1 91.88 239 GLU A N 1
ATOM 2004 C CA . GLU A 1 239 ? -25.938 -32.469 -10.516 1 91.88 239 GLU A CA 1
ATOM 2005 C C . GLU A 1 239 ? -25.422 -32.594 -11.945 1 91.88 239 GLU A C 1
ATOM 2007 O O . GLU A 1 239 ? -25.141 -31.578 -12.594 1 91.88 239 GLU A O 1
ATOM 2012 N N . GLN A 1 240 ? -25.359 -33.719 -12.43 1 92.25 240 GLN A N 1
ATOM 2013 C CA . GLN A 1 240 ? -24.875 -34 -13.781 1 92.25 240 GLN A CA 1
ATOM 2014 C C . GLN A 1 240 ? -25.984 -33.75 -14.812 1 92.25 240 GLN A C 1
ATOM 2016 O O . GLN A 1 240 ? -27.172 -33.688 -14.469 1 92.25 240 GLN A O 1
ATOM 2021 N N . ASN A 1 241 ? -25.547 -33.562 -16.047 1 94.06 241 ASN A N 1
ATOM 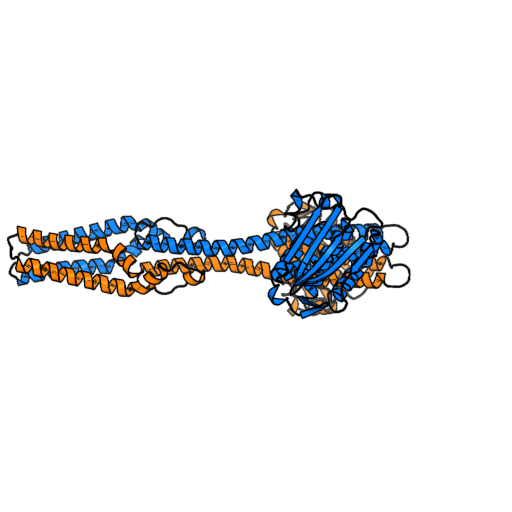2022 C CA . ASN A 1 241 ? -26.422 -33.406 -17.203 1 94.06 241 ASN A CA 1
ATOM 2023 C C . ASN A 1 241 ? -27.297 -32.156 -17.078 1 94.06 241 ASN A C 1
ATOM 2025 O O . ASN A 1 241 ? -28.453 -32.156 -17.516 1 94.06 241 ASN A O 1
ATOM 2029 N N . LYS A 1 242 ? -26.844 -31.203 -16.297 1 96 242 LYS A N 1
ATOM 2030 C CA . LYS A 1 242 ? -27.5 -29.906 -16.219 1 96 242 LYS A CA 1
ATOM 2031 C C . LYS A 1 242 ? -26.922 -28.938 -17.25 1 96 242 LYS A C 1
ATOM 2033 O O . LYS A 1 242 ? -25.969 -29.266 -17.938 1 96 242 LYS A O 1
ATOM 2038 N N . ARG A 1 243 ? -27.688 -27.844 -17.422 1 96 243 ARG A N 1
ATOM 2039 C CA . ARG A 1 243 ? -27.281 -26.906 -18.453 1 96 243 ARG A CA 1
ATOM 2040 C C . ARG A 1 243 ? -26.953 -25.547 -17.859 1 96 243 ARG A C 1
ATOM 2042 O O . ARG A 1 243 ? -27.5 -25.156 -16.828 1 96 243 ARG A O 1
ATOM 2049 N N . ILE A 1 244 ? -26 -24.844 -18.438 1 97.88 244 ILE A N 1
ATOM 2050 C CA . ILE A 1 244 ? -25.719 -23.438 -18.219 1 97.88 244 ILE A CA 1
ATOM 2051 C C . ILE A 1 244 ? -26.109 -22.641 -19.469 1 97.88 244 ILE A C 1
ATOM 2053 O O . ILE A 1 244 ? -25.562 -22.859 -20.547 1 97.88 244 ILE A O 1
ATOM 2057 N N . ILE A 1 245 ? -27.078 -21.766 -19.344 1 98.31 245 ILE A N 1
ATOM 2058 C CA . ILE A 1 245 ? -27.594 -21.016 -20.484 1 98.31 245 ILE A CA 1
ATOM 2059 C C . ILE A 1 245 ? -27.031 -19.609 -20.469 1 98.31 245 ILE A C 1
ATOM 2061 O O . ILE A 1 245 ? -27.156 -18.891 -19.469 1 98.31 245 ILE A O 1
ATOM 2065 N N . VAL A 1 246 ? -26.344 -19.234 -21.547 1 98.62 246 VAL A N 1
ATOM 2066 C CA . VAL A 1 246 ? -25.875 -17.859 -21.75 1 98.62 246 VAL A CA 1
ATOM 2067 C C . VAL A 1 246 ? -26.672 -17.203 -22.859 1 98.62 246 VAL A C 1
ATOM 2069 O O . VAL A 1 246 ? -26.688 -17.688 -24 1 98.62 246 VAL A O 1
ATOM 2072 N N . SER A 1 247 ? -27.391 -16.172 -22.562 1 98.31 247 SER A N 1
ATOM 2073 C CA . SER A 1 247 ? -28.234 -15.5 -23.547 1 98.31 247 SER A CA 1
ATOM 2074 C C . SER A 1 247 ? -28.031 -13.992 -23.5 1 98.31 247 SER A C 1
ATOM 2076 O O . SER A 1 247 ? -27.625 -13.438 -22.469 1 98.31 247 SER A O 1
ATOM 2078 N N . ALA A 1 248 ? -28.203 -13.352 -24.625 1 97.75 248 ALA A N 1
ATOM 2079 C CA . ALA A 1 248 ? -28.141 -11.891 -24.734 1 97.75 248 ALA A CA 1
ATOM 2080 C C . ALA A 1 248 ? -29.359 -11.336 -25.469 1 97.75 248 ALA A C 1
ATOM 2082 O O . ALA A 1 248 ? -29.828 -11.938 -26.438 1 97.75 248 ALA A O 1
ATOM 2083 N N . THR A 1 249 ? -29.859 -10.258 -24.953 1 94.88 249 THR A N 1
ATOM 2084 C CA . THR A 1 249 ? -31 -9.594 -25.578 1 94.88 249 THR A CA 1
ATOM 2085 C C . THR A 1 249 ? -30.734 -8.102 -25.734 1 94.88 249 THR A C 1
ATOM 2087 O O . THR A 1 249 ? -30 -7.512 -24.938 1 94.88 249 THR A O 1
ATOM 2090 N N . LYS A 1 250 ? -31.234 -7.535 -26.812 1 94.12 250 LYS A N 1
ATOM 2091 C CA . LYS A 1 250 ? -31.172 -6.094 -27.016 1 94.12 250 LYS A CA 1
ATOM 2092 C C . LYS A 1 250 ? -32.562 -5.473 -26.938 1 94.12 250 LYS A C 1
ATOM 2094 O O . LYS A 1 250 ? -33.5 -5.891 -27.641 1 94.12 250 LYS A O 1
ATOM 2099 N N . ASN A 1 251 ? -32.719 -4.844 -25.859 1 86.94 251 ASN A N 1
ATOM 2100 C CA . ASN A 1 251 ? -33.938 -4.074 -25.734 1 86.94 251 ASN A CA 1
ATOM 2101 C C . ASN A 1 251 ? -33.688 -2.572 -25.812 1 86.94 251 ASN A C 1
ATOM 2103 O O . ASN A 1 251 ? -33 -2.01 -24.938 1 86.94 251 ASN A O 1
ATOM 2107 N N . GLU A 1 252 ? -34.344 -1.863 -26.844 1 83.06 252 GLU A N 1
ATOM 2108 C CA . GLU A 1 252 ? -34.188 -0.426 -27.031 1 83.06 252 GLU A CA 1
ATOM 2109 C C . GLU A 1 252 ? -32.688 -0.051 -27.094 1 83.06 252 GLU A C 1
ATOM 2111 O O . GLU A 1 252 ? -31.969 -0.535 -27.953 1 83.06 252 GLU A O 1
ATOM 2116 N N . SER A 1 253 ? -32.188 0.626 -25.938 1 86.56 253 SER A N 1
ATOM 2117 C CA . SER A 1 253 ? -30.844 1.167 -26 1 86.56 253 SER A CA 1
ATOM 2118 C C . SER A 1 253 ? -29.906 0.417 -25.078 1 86.56 253 SER A C 1
ATOM 2120 O O . SER A 1 253 ? -28.75 0.814 -24.891 1 86.56 253 SER A O 1
ATOM 2122 N N . LYS A 1 254 ? -30.484 -0.782 -24.609 1 92.38 254 LYS A N 1
ATOM 2123 C CA . LYS A 1 254 ? -29.625 -1.493 -23.672 1 92.38 254 LYS A CA 1
ATOM 2124 C C . LYS A 1 254 ? -29.453 -2.953 -24.094 1 92.38 254 LYS A C 1
ATOM 2126 O O . LYS A 1 254 ? -30.375 -3.566 -24.625 1 92.38 254 LYS A O 1
ATOM 2131 N N . VAL A 1 255 ? -28.266 -3.42 -24.016 1 97.31 255 VAL A N 1
ATOM 2132 C CA . VAL A 1 255 ? -27.969 -4.832 -24.219 1 97.31 255 VAL A CA 1
ATOM 2133 C C . VAL A 1 255 ? -27.812 -5.531 -22.875 1 97.31 255 VAL A C 1
ATOM 2135 O O . VAL A 1 255 ? -27.141 -5.016 -21.969 1 97.31 255 VAL A O 1
ATOM 2138 N N . THR A 1 256 ? -28.5 -6.691 -22.719 1 97.62 256 THR A N 1
ATOM 2139 C CA . THR A 1 256 ? -28.422 -7.461 -21.484 1 97.62 256 THR A CA 1
ATOM 2140 C C . THR A 1 256 ? -27.891 -8.859 -21.75 1 97.62 256 THR A C 1
ATOM 2142 O O . THR A 1 256 ? -28.359 -9.547 -22.656 1 97.62 256 THR A O 1
ATOM 2145 N N . LEU A 1 257 ? -26.828 -9.227 -21.016 1 98.25 257 LEU A N 1
ATOM 2146 C CA . LEU A 1 257 ? -26.266 -10.57 -21.047 1 98.25 257 LEU A CA 1
ATOM 2147 C C . LEU A 1 257 ? -26.641 -11.344 -19.781 1 98.25 257 LEU A C 1
ATOM 2149 O O . LEU A 1 257 ? -26.484 -10.836 -18.672 1 98.25 257 LEU A O 1
ATOM 2153 N N . THR A 1 258 ? -27.125 -12.586 -19.984 1 98.38 258 THR A N 1
ATOM 2154 C CA . THR A 1 258 ? -27.594 -13.375 -18.844 1 98.38 258 THR A CA 1
ATOM 2155 C C . THR A 1 258 ? -26.891 -14.734 -18.812 1 98.38 258 THR A C 1
ATOM 2157 O O . THR A 1 258 ? -26.812 -15.422 -19.828 1 98.38 258 THR A O 1
ATOM 2160 N N . VAL A 1 259 ? -26.312 -15.078 -17.688 1 98.56 259 VAL A N 1
ATOM 2161 C CA . VAL A 1 259 ? -25.781 -16.406 -17.422 1 98.56 259 VAL A CA 1
ATOM 2162 C C . VAL A 1 259 ? -26.625 -17.125 -16.375 1 98.56 259 VAL A C 1
ATOM 2164 O O . VAL A 1 259 ? -26.688 -16.688 -15.227 1 98.56 259 VAL A O 1
ATOM 2167 N N . LYS A 1 260 ? -27.25 -18.219 -16.797 1 98.31 260 LYS A N 1
ATOM 2168 C CA . LYS A 1 260 ? -28.172 -18.938 -15.922 1 98.31 260 LYS A CA 1
ATOM 2169 C C . LYS A 1 260 ? -27.688 -20.375 -15.688 1 98.31 260 LYS A C 1
ATOM 2171 O O . LYS A 1 260 ? -27.406 -21.094 -16.641 1 98.31 260 LYS A O 1
ATOM 2176 N N . ASP A 1 261 ? -27.594 -20.703 -14.391 1 97.12 261 ASP A N 1
ATOM 2177 C CA . ASP A 1 261 ? -27.219 -22.062 -14.062 1 97.12 261 ASP A CA 1
ATOM 2178 C C . ASP A 1 261 ? -28.359 -22.812 -13.383 1 97.12 261 ASP A C 1
ATOM 2180 O O . ASP A 1 261 ? -29.406 -22.203 -13.094 1 97.12 261 ASP A O 1
ATOM 2184 N N . GLU A 1 262 ? -28.25 -24.109 -13.328 1 96.56 262 GLU A N 1
ATOM 2185 C CA . GLU A 1 262 ? -29.203 -24.953 -12.617 1 96.56 262 GLU A CA 1
ATOM 2186 C C . GLU A 1 262 ? -28.562 -25.578 -11.367 1 96.56 262 GLU A C 1
ATOM 2188 O O . GLU A 1 262 ? -28.734 -26.766 -11.102 1 96.56 262 GLU A O 1
ATOM 2193 N N . GLY A 1 263 ? -27.797 -24.766 -10.703 1 94.19 263 GLY A N 1
ATOM 2194 C CA . GLY A 1 263 ? -27.016 -25.281 -9.586 1 94.19 263 GLY A CA 1
ATOM 2195 C C . GLY A 1 263 ? -27.781 -25.219 -8.266 1 94.19 263 GLY A C 1
ATOM 2196 O O . GLY A 1 263 ? -29 -25.234 -8.25 1 94.19 263 GLY A O 1
ATOM 2197 N N . ILE A 1 264 ? -27.047 -25.156 -7.176 1 93 264 ILE A N 1
ATOM 2198 C CA . ILE A 1 264 ? -27.578 -25.312 -5.824 1 93 264 ILE A CA 1
ATOM 2199 C C . ILE A 1 264 ? -28.266 -24.031 -5.387 1 93 264 ILE A C 1
ATOM 2201 O O . ILE A 1 264 ? -29.047 -24.031 -4.434 1 93 264 ILE A O 1
ATOM 2205 N N . GLY A 1 265 ? -27.922 -23 -6.074 1 94.38 265 GLY A N 1
ATOM 2206 C CA . GLY A 1 265 ? -28.5 -21.703 -5.695 1 94.38 265 GLY A CA 1
ATOM 2207 C C . GLY A 1 265 ? -27.812 -21.094 -4.492 1 94.38 265 GLY A C 1
ATOM 2208 O O . GLY A 1 265 ? -26.953 -21.719 -3.861 1 94.38 265 GLY A O 1
ATOM 2209 N N . ILE A 1 266 ? -28.156 -19.781 -4.258 1 93.12 266 ILE A N 1
ATOM 2210 C CA . ILE A 1 266 ? -27.562 -19.016 -3.162 1 93.12 266 ILE A CA 1
ATOM 2211 C C . ILE A 1 266 ? -28.641 -18.656 -2.145 1 93.12 266 ILE A C 1
ATOM 2213 O O . ILE A 1 266 ? -29.703 -18.125 -2.51 1 93.12 266 ILE A O 1
ATOM 2217 N N . PRO A 1 267 ? -28.391 -18.938 -0.898 1 92.88 267 PRO A N 1
ATOM 2218 C CA . PRO A 1 267 ? -29.344 -18.5 0.122 1 92.88 267 PRO A CA 1
ATOM 2219 C C . PRO A 1 267 ? -29.547 -16.984 0.139 1 92.88 267 PRO A C 1
ATOM 2221 O O . PRO A 1 267 ? -28.594 -16.234 -0.086 1 92.88 267 PRO A O 1
ATOM 2224 N N . LYS A 1 268 ? -30.719 -16.547 0.489 1 92 268 LYS A N 1
ATOM 2225 C CA . LYS A 1 268 ? -31.062 -15.133 0.502 1 92 268 LYS A CA 1
ATOM 2226 C C . LYS A 1 268 ? -30.125 -14.344 1.422 1 92 268 LYS A C 1
ATOM 2228 O O . LYS A 1 268 ? -29.75 -13.211 1.114 1 92 268 LYS A O 1
ATOM 2233 N N . SER A 1 269 ? -29.734 -14.953 2.492 1 90.81 269 SER A N 1
ATOM 2234 C CA . SER A 1 269 ? -28.859 -14.32 3.477 1 90.81 269 SER A CA 1
ATOM 2235 C C . SER A 1 269 ? -27.484 -14.039 2.893 1 90.81 269 SER A C 1
ATOM 2237 O O . SER A 1 269 ? -26.812 -13.078 3.297 1 90.81 269 SER A O 1
ATOM 2239 N N . ASP A 1 270 ? -27.047 -14.828 1.903 1 91.81 270 ASP A N 1
ATOM 2240 C CA . ASP A 1 270 ? -25.703 -14.719 1.352 1 91.81 270 ASP A CA 1
ATOM 2241 C C . ASP A 1 270 ? -25.703 -13.867 0.086 1 91.81 270 ASP A C 1
ATOM 2243 O O . ASP A 1 270 ? -24.656 -13.375 -0.334 1 91.81 270 ASP A O 1
ATOM 2247 N N . LEU A 1 271 ? -26.844 -13.648 -0.456 1 92.44 271 LEU A N 1
ATOM 2248 C CA . LEU A 1 271 ? -26.953 -13.047 -1.779 1 92.44 271 LEU A CA 1
ATOM 2249 C C . LEU A 1 271 ? -26.375 -11.641 -1.781 1 92.44 271 LEU A C 1
ATOM 2251 O O . LEU A 1 271 ? -25.703 -11.234 -2.744 1 92.44 271 LEU A O 1
ATOM 2255 N N . THR A 1 272 ? -26.547 -10.953 -0.663 1 91.19 272 THR A N 1
ATOM 2256 C CA . THR A 1 272 ? -26.078 -9.578 -0.606 1 91.19 272 THR A CA 1
ATOM 2257 C C . THR A 1 272 ? -24.578 -9.539 -0.287 1 91.19 272 THR A C 1
ATOM 2259 O O . THR A 1 272 ? -23.938 -8.492 -0.417 1 91.19 272 THR A O 1
ATOM 2262 N N . ARG A 1 273 ? -24 -10.68 0.002 1 92.94 273 ARG A N 1
ATOM 2263 C CA . ARG A 1 273 ? -22.625 -10.711 0.494 1 92.94 273 ARG A CA 1
ATOM 2264 C C . ARG A 1 273 ? -21.703 -11.414 -0.499 1 92.94 273 ARG A C 1
ATOM 2266 O O . ARG A 1 273 ? -20.484 -11.32 -0.394 1 92.94 273 ARG A O 1
ATOM 2273 N N . VAL A 1 274 ? -22.234 -12.047 -1.534 1 92.5 274 VAL A N 1
ATOM 2274 C CA . VAL A 1 274 ? -21.438 -12.898 -2.416 1 92.5 274 VAL A CA 1
ATOM 2275 C C . VAL A 1 274 ? -20.469 -12.047 -3.219 1 92.5 274 VAL A C 1
ATOM 2277 O O . VAL A 1 274 ? -19.469 -12.555 -3.748 1 92.5 274 VAL A O 1
ATOM 2280 N N . THR A 1 275 ? -20.719 -10.656 -3.303 1 93.75 275 THR A N 1
ATOM 2281 C CA . THR A 1 275 ? -19.828 -9.781 -4.051 1 93.75 275 THR A CA 1
ATOM 2282 C C . THR A 1 275 ? -18.891 -9.031 -3.109 1 93.75 275 THR A C 1
ATOM 2284 O O . THR A 1 275 ? -18.188 -8.109 -3.529 1 93.75 275 THR A O 1
ATOM 2287 N N . LYS A 1 276 ? -18.922 -9.398 -1.863 1 91.56 276 LYS A N 1
ATOM 2288 C CA . LYS A 1 276 ? -17.984 -8.82 -0.909 1 91.56 276 LYS A CA 1
ATOM 2289 C C . LYS A 1 276 ? -16.672 -9.594 -0.904 1 91.56 276 LYS A C 1
ATOM 2291 O O . LYS A 1 276 ? -16.656 -10.82 -1.014 1 91.56 276 LYS A O 1
ATOM 2296 N N . ALA A 1 277 ? -15.633 -8.828 -0.721 1 86.31 277 ALA A N 1
ATOM 2297 C CA . ALA A 1 277 ? -14.305 -9.43 -0.752 1 86.31 277 ALA A CA 1
ATOM 2298 C C . ALA A 1 277 ? -14.164 -10.5 0.327 1 86.31 277 ALA A C 1
ATOM 2300 O O . ALA A 1 277 ? -14.547 -10.289 1.478 1 86.31 277 ALA A O 1
ATOM 2301 N N . PHE A 1 278 ? -13.727 -11.719 -0.048 1 86.19 278 PHE A N 1
ATOM 2302 C CA . PHE A 1 278 ? -13.32 -12.836 0.802 1 86.19 278 PHE A CA 1
ATOM 2303 C C . PHE A 1 278 ? -14.539 -13.547 1.383 1 86.19 278 PHE A C 1
ATOM 2305 O O . PHE A 1 278 ? -14.414 -14.344 2.311 1 86.19 278 PHE A O 1
ATOM 2312 N N . PHE A 1 279 ? -15.68 -13.203 0.869 1 86.31 279 PHE A N 1
ATOM 2313 C CA . PHE A 1 279 ? -16.875 -13.883 1.351 1 86.31 279 PHE A CA 1
ATOM 2314 C C . PHE A 1 279 ? -17.031 -15.242 0.682 1 86.31 279 PHE A C 1
ATOM 2316 O O . PHE A 1 279 ? -17.062 -15.336 -0.547 1 86.31 279 PHE A O 1
ATOM 2323 N N . THR A 1 280 ? -16.906 -16.297 1.569 1 82.06 280 THR A N 1
ATOM 2324 C CA . THR A 1 280 ? -17.172 -17.656 1.104 1 82.06 280 THR A CA 1
ATOM 2325 C C . THR A 1 280 ? -18.375 -18.25 1.831 1 82.06 280 THR A C 1
ATOM 2327 O O . THR A 1 280 ? -18.328 -18.484 3.043 1 82.06 280 THR A O 1
ATOM 2330 N N . GLY A 1 281 ? -19.5 -18.016 1.489 1 75.94 281 GLY A N 1
ATOM 2331 C CA . GLY A 1 281 ? -20.703 -18.5 2.148 1 75.94 281 GLY A CA 1
ATOM 2332 C C . GLY A 1 281 ? -20.688 -20 2.396 1 75.94 281 GLY A C 1
ATOM 2333 O O . GLY A 1 281 ? -19.625 -20.625 2.348 1 75.94 281 GLY A O 1
ATOM 2334 N N . GLU A 1 282 ? -21.766 -20.562 2.822 1 73.12 282 GLU A N 1
ATOM 2335 C CA . GLU A 1 282 ? -21.953 -21.984 3.129 1 73.12 282 GLU A CA 1
ATOM 2336 C C . GLU A 1 282 ? -21.531 -22.859 1.952 1 73.12 282 GLU A C 1
ATOM 2338 O O . GLU A 1 282 ? -20.891 -23.906 2.141 1 73.12 282 GLU A O 1
ATOM 2343 N N . ASN A 1 283 ? -21.781 -22.344 0.778 1 70.31 283 ASN A N 1
ATOM 2344 C CA . ASN A 1 283 ? -21.484 -23.094 -0.428 1 70.31 283 ASN A CA 1
ATOM 2345 C C . ASN A 1 283 ? -19.969 -23.156 -0.69 1 70.31 283 ASN A C 1
ATOM 2347 O O . ASN A 1 283 ? -19.469 -24.172 -1.172 1 70.31 283 ASN A O 1
ATOM 2351 N N . GLY A 1 284 ? -19.312 -22.078 -0.474 1 65.81 284 GLY A N 1
ATOM 2352 C CA . GLY A 1 284 ? -17.859 -22.031 -0.658 1 65.81 284 GLY A CA 1
ATOM 2353 C C . GLY A 1 284 ? -17.109 -23.016 0.214 1 65.81 284 GLY A C 1
ATOM 2354 O O . GLY A 1 284 ? -16.094 -23.578 -0.204 1 65.81 284 GLY A O 1
ATOM 2355 N N . ARG A 1 285 ? -17.781 -23.266 1.351 1 63.69 285 ARG A N 1
ATOM 2356 C CA . ARG A 1 285 ? -17.203 -24.219 2.295 1 63.69 285 ARG A CA 1
ATOM 2357 C C . ARG A 1 285 ? -17.359 -25.656 1.801 1 63.69 285 ARG A C 1
ATOM 2359 O O . ARG A 1 285 ? -16.547 -26.516 2.115 1 63.69 285 ARG A O 1
ATOM 2366 N N . LYS A 1 286 ? -18.234 -25.812 0.933 1 63.12 286 LYS A N 1
ATOM 2367 C CA . LYS A 1 286 ? -18.516 -27.141 0.4 1 63.12 286 LYS A CA 1
ATOM 2368 C C . LYS A 1 286 ? -17.547 -27.516 -0.715 1 63.12 286 LYS A C 1
ATOM 2370 O O . LYS A 1 286 ? -17.219 -28.688 -0.916 1 63.12 286 LYS A O 1
ATOM 2375 N N . THR A 1 287 ? -17.125 -26.547 -1.437 1 62.94 287 THR A N 1
ATOM 2376 C CA . THR A 1 287 ? -16.281 -26.828 -2.584 1 62.94 287 THR A CA 1
ATOM 2377 C C . THR A 1 287 ? -14.805 -26.641 -2.213 1 62.94 287 THR A C 1
ATOM 2379 O O . THR A 1 287 ? -13.922 -27.141 -2.912 1 62.94 287 THR A O 1
ATOM 2382 N N . GLY A 1 288 ? -14.43 -26.109 -1.03 1 59.56 288 GLY A N 1
ATOM 2383 C CA . GLY A 1 288 ? -13.094 -26 -0.48 1 59.56 288 GLY A CA 1
ATOM 2384 C C . GLY A 1 288 ? -12.195 -25.062 -1.278 1 59.56 288 GLY A C 1
ATOM 2385 O O . GLY A 1 288 ? -11.047 -24.828 -0.909 1 59.56 288 GLY A O 1
ATOM 2386 N N . GLU A 1 289 ? -12.68 -24.547 -2.42 1 63.94 289 GLU A N 1
ATOM 2387 C CA . GLU A 1 289 ? -11.703 -23.953 -3.322 1 63.94 289 GLU A CA 1
ATOM 2388 C C . GLU A 1 289 ? -12.031 -22.484 -3.615 1 63.94 289 GLU A C 1
ATOM 2390 O O . GLU A 1 289 ? -11.562 -21.922 -4.605 1 63.94 289 GLU A O 1
ATOM 2395 N N . SER A 1 290 ? -12.641 -21.859 -2.719 1 71.5 290 SER A N 1
ATOM 2396 C CA . SER A 1 290 ? -13.023 -20.516 -3.148 1 71.5 290 SER A CA 1
ATOM 2397 C C . SER A 1 290 ? -12.297 -19.453 -2.344 1 71.5 290 SER A C 1
ATOM 2399 O O . SER A 1 290 ? -12.148 -19.578 -1.126 1 71.5 290 SER A O 1
ATOM 2401 N N . THR A 1 291 ? -11.672 -18.453 -3.033 1 72.31 291 THR A N 1
ATOM 2402 C CA . THR A 1 291 ? -10.992 -17.328 -2.396 1 72.31 291 THR A CA 1
ATOM 2403 C C . THR A 1 291 ? -12 -16.266 -1.949 1 72.31 291 THR A C 1
ATOM 2405 O O . THR A 1 291 ? -11.688 -15.414 -1.118 1 72.31 291 THR A O 1
ATOM 2408 N N . GLY A 1 292 ? -13.203 -16.312 -2.51 1 83.38 292 GLY A N 1
ATOM 2409 C CA . GLY A 1 292 ? -14.195 -15.281 -2.275 1 83.38 292 GLY A CA 1
ATOM 2410 C C . GLY A 1 292 ? -13.867 -13.977 -2.988 1 83.38 292 GLY A C 1
ATOM 2411 O O . GLY A 1 292 ? -14.414 -12.93 -2.65 1 83.38 292 GLY A O 1
ATOM 2412 N N . MET A 1 293 ? -12.977 -14.047 -3.969 1 87.75 293 MET A N 1
ATOM 2413 C CA . MET A 1 293 ? -12.547 -12.828 -4.641 1 87.75 293 MET A CA 1
ATOM 2414 C C . MET A 1 293 ? -13.117 -12.75 -6.055 1 87.75 293 MET A C 1
ATOM 2416 O O . MET A 1 293 ? -13.133 -11.688 -6.664 1 87.75 293 MET A O 1
ATOM 2420 N N . GLY A 1 294 ? -13.594 -13.82 -6.578 1 91.5 294 GLY A N 1
ATOM 2421 C CA . GLY A 1 294 ? -14.039 -13.875 -7.965 1 91.5 294 GLY A CA 1
ATOM 2422 C C . GLY A 1 294 ? -15.164 -12.914 -8.266 1 91.5 294 GLY A C 1
ATOM 2423 O O . GLY A 1 294 ? -15 -11.984 -9.062 1 91.5 294 GLY A O 1
ATOM 2424 N N . LEU A 1 295 ? -16.25 -13.078 -7.512 1 93.75 295 LEU A N 1
ATOM 2425 C CA . LEU A 1 295 ? -17.422 -12.242 -7.766 1 93.75 295 LEU A CA 1
ATOM 2426 C C . LEU A 1 295 ? -17.172 -10.812 -7.305 1 93.75 295 LEU A C 1
ATOM 2428 O O . LEU A 1 295 ? -17.734 -9.867 -7.879 1 93.75 295 LEU A O 1
ATOM 2432 N N . TYR A 1 296 ? -16.344 -10.672 -6.305 1 92.75 296 TYR A N 1
ATOM 2433 C CA . TYR A 1 296 ? -15.961 -9.336 -5.887 1 92.75 296 TYR A CA 1
ATOM 2434 C C . TYR A 1 296 ? -15.266 -8.586 -7.016 1 92.75 296 TYR A C 1
ATOM 2436 O O . TYR A 1 296 ? -15.633 -7.453 -7.34 1 92.75 296 TYR A O 1
ATOM 2444 N N . LEU A 1 297 ? -14.266 -9.227 -7.652 1 93.5 297 LEU A N 1
ATOM 2445 C CA . LEU A 1 297 ? -13.531 -8.617 -8.758 1 93.5 297 LEU A CA 1
ATOM 2446 C C . LEU A 1 297 ? -14.469 -8.328 -9.93 1 93.5 297 LEU A C 1
ATOM 2448 O O . LEU A 1 297 ? -14.367 -7.277 -10.562 1 93.5 297 LEU A O 1
ATOM 2452 N N . ALA A 1 298 ? -15.352 -9.289 -10.156 1 96.31 298 ALA A N 1
ATOM 2453 C CA . ALA A 1 298 ? -16.312 -9.094 -11.25 1 96.31 298 ALA A CA 1
ATOM 2454 C C . ALA A 1 298 ? -17.156 -7.852 -11.016 1 96.31 298 ALA A C 1
ATOM 2456 O O . ALA A 1 298 ? -17.359 -7.043 -11.93 1 96.31 298 ALA A O 1
ATOM 2457 N N . LYS A 1 299 ? -17.641 -7.684 -9.82 1 96.62 299 LYS A N 1
ATOM 2458 C CA . LYS A 1 299 ? -18.453 -6.527 -9.477 1 96.62 299 LYS A CA 1
ATOM 2459 C C . LYS A 1 299 ? -17.672 -5.23 -9.633 1 96.62 299 LYS A C 1
ATOM 2461 O O . LYS A 1 299 ? -18.156 -4.27 -10.234 1 96.62 299 LYS A O 1
ATOM 2466 N N . GLU A 1 300 ? -16.453 -5.223 -9.117 1 94.44 300 GLU A N 1
ATOM 2467 C CA . GLU A 1 300 ? -15.609 -4.039 -9.203 1 94.44 300 GLU A CA 1
ATOM 2468 C C . GLU A 1 300 ? -15.344 -3.652 -10.656 1 94.44 300 GLU A C 1
ATOM 2470 O O . GLU A 1 300 ? -15.422 -2.475 -11.016 1 94.44 300 GLU A O 1
ATOM 2475 N N . ILE A 1 301 ? -15.055 -4.621 -11.438 1 95.81 301 ILE A N 1
ATOM 2476 C CA . ILE A 1 301 ? -14.758 -4.391 -12.852 1 95.81 301 ILE A CA 1
ATOM 2477 C C . ILE A 1 301 ? -16 -3.861 -13.562 1 95.81 301 ILE A C 1
ATOM 2479 O O . ILE A 1 301 ? -15.914 -2.916 -14.352 1 95.81 301 ILE A O 1
ATOM 2483 N N . CYS A 1 302 ? -17.141 -4.434 -13.25 1 97.19 302 CYS A N 1
ATOM 2484 C CA . CYS A 1 302 ? -18.391 -3.963 -13.836 1 97.19 302 CYS A CA 1
ATOM 2485 C C . CYS A 1 302 ? -18.625 -2.494 -13.5 1 97.19 302 CYS A C 1
ATOM 2487 O O . CYS A 1 302 ? -18.984 -1.706 -14.375 1 97.19 302 CYS A O 1
ATOM 2489 N N . GLU A 1 303 ? -18.438 -2.16 -12.305 1 95.94 303 GLU A N 1
ATOM 2490 C CA . GLU A 1 303 ? -18.625 -0.781 -11.867 1 95.94 303 GLU A CA 1
ATOM 2491 C C . GLU A 1 303 ? -17.688 0.168 -12.617 1 95.94 303 GLU A C 1
ATOM 2493 O O . GLU A 1 303 ? -18.109 1.233 -13.07 1 95.94 303 GLU A O 1
ATOM 2498 N N . LYS A 1 304 ? -16.5 -0.231 -12.789 1 94.62 304 LYS A N 1
ATOM 2499 C CA . LYS A 1 304 ? -15.508 0.602 -13.469 1 94.62 304 LYS A CA 1
ATOM 2500 C C . LYS A 1 304 ? -15.828 0.731 -14.953 1 94.62 304 LYS A C 1
ATOM 2502 O O . LYS A 1 304 ? -15.57 1.772 -15.562 1 94.62 304 LYS A O 1
ATOM 2507 N N . LEU A 1 305 ? -16.359 -0.32 -15.516 1 95.38 305 LEU A N 1
ATOM 2508 C CA . LEU A 1 305 ? -16.719 -0.321 -16.922 1 95.38 305 LEU A CA 1
ATOM 2509 C C . LEU A 1 305 ? -18.062 0.37 -17.156 1 95.38 305 LEU A C 1
ATOM 2511 O O . LEU A 1 305 ? -18.422 0.668 -18.297 1 95.38 305 LEU A O 1
ATOM 2515 N N . GLY A 1 306 ? -18.797 0.588 -16.078 1 95.12 306 GLY A N 1
ATOM 2516 C CA . GLY A 1 306 ? -20.109 1.195 -16.172 1 95.12 306 GLY A CA 1
ATOM 2517 C C . GLY A 1 306 ? -21.203 0.201 -16.531 1 95.12 306 GLY A C 1
ATOM 2518 O O . GLY A 1 306 ? -22.188 0.562 -17.156 1 95.12 306 GLY A O 1
ATOM 2519 N N . HIS A 1 307 ? -20.922 -1.115 -16.297 1 97.12 307 HIS A N 1
ATOM 2520 C CA . HIS A 1 307 ? -21.922 -2.156 -16.531 1 97.12 307 HIS A CA 1
ATOM 2521 C C . HIS A 1 307 ? -22.672 -2.498 -15.25 1 97.12 307 HIS A C 1
ATOM 2523 O O . HIS A 1 307 ? -22.078 -2.539 -14.172 1 97.12 307 HIS A O 1
ATOM 2529 N N . GLU A 1 308 ? -23.953 -2.664 -15.344 1 97.44 308 GLU A N 1
ATOM 2530 C CA . GLU A 1 308 ? -24.75 -3.027 -14.172 1 97.44 308 GLU A CA 1
ATOM 2531 C C . GLU A 1 308 ? -24.781 -4.539 -13.977 1 97.44 308 GLU A C 1
ATOM 2533 O O . GLU A 1 308 ? -25.094 -5.285 -14.914 1 97.44 308 GLU A O 1
ATOM 2538 N N . LEU A 1 309 ? -24.406 -4.98 -12.781 1 97.81 309 LEU A N 1
ATOM 2539 C CA . LEU A 1 309 ? -24.391 -6.398 -12.445 1 97.81 309 LEU A CA 1
ATOM 2540 C C . LEU A 1 309 ? -25.516 -6.734 -11.469 1 97.81 309 LEU A C 1
ATOM 2542 O O . LEU A 1 309 ? -25.641 -6.105 -10.414 1 97.81 309 LEU A O 1
ATOM 2546 N N . LEU A 1 310 ? -26.375 -7.664 -11.836 1 97.44 310 LEU A N 1
ATOM 2547 C CA . LEU A 1 310 ? -27.453 -8.164 -10.984 1 97.44 310 LEU A CA 1
ATOM 2548 C C . LEU A 1 310 ? -27.359 -9.68 -10.828 1 97.44 310 LEU A C 1
ATOM 2550 O O . LEU A 1 310 ? -27.109 -10.391 -11.797 1 97.44 310 LEU A O 1
ATOM 2554 N N . ILE A 1 311 ? -27.5 -10.156 -9.578 1 97.62 311 ILE A N 1
ATOM 2555 C CA . ILE A 1 311 ? -27.484 -11.594 -9.297 1 97.62 311 ILE A CA 1
ATOM 2556 C C . ILE A 1 311 ? -28.797 -12.008 -8.641 1 97.62 311 ILE A C 1
ATOM 2558 O O . ILE A 1 311 ? -29.188 -11.461 -7.609 1 97.62 311 ILE A O 1
ATOM 2562 N N . GLU A 1 312 ? -29.484 -12.906 -9.281 1 97.38 312 GLU A N 1
ATOM 2563 C CA . GLU A 1 312 ? -30.703 -13.523 -8.75 1 97.38 312 GLU A CA 1
ATOM 2564 C C . GLU A 1 312 ? -30.5 -15.016 -8.516 1 97.38 312 GLU A C 1
ATOM 2566 O O . GLU A 1 312 ? -29.906 -15.703 -9.352 1 97.38 312 GLU A O 1
ATOM 2571 N N . SER A 1 313 ? -30.953 -15.43 -7.328 1 96.69 313 SER A N 1
ATOM 2572 C CA . SER A 1 313 ? -30.734 -16.844 -7.035 1 96.69 313 SER A CA 1
ATOM 2573 C C . SER A 1 313 ? -31.75 -17.359 -6.023 1 96.69 313 SER A C 1
ATOM 2575 O O . SER A 1 313 ? -32.312 -16.578 -5.254 1 96.69 313 SER A O 1
ATOM 2577 N N . GLU A 1 314 ? -32.062 -18.594 -6.156 1 95.56 314 GLU A N 1
ATOM 2578 C CA . GLU A 1 314 ? -32.938 -19.328 -5.219 1 95.56 314 GLU A CA 1
ATOM 2579 C C . GLU A 1 314 ? -32.375 -20.719 -4.938 1 95.56 314 GLU A C 1
ATOM 2581 O O . GLU A 1 314 ? -31.938 -21.422 -5.859 1 95.56 314 GLU A O 1
ATOM 2586 N N . VAL A 1 315 ? -32.375 -21.047 -3.645 1 94.31 315 VAL A N 1
ATOM 2587 C CA . VAL A 1 315 ? -31.828 -22.344 -3.25 1 94.31 315 VAL A CA 1
ATOM 2588 C C . VAL A 1 315 ? -32.625 -23.469 -3.93 1 94.31 315 VAL A C 1
ATOM 2590 O O . VAL A 1 315 ? -33.844 -23.453 -3.928 1 94.31 315 VAL A O 1
ATOM 2593 N N . GLY A 1 316 ? -31.906 -24.344 -4.555 1 93.56 316 GLY A N 1
ATOM 2594 C CA . GLY A 1 316 ? -32.531 -25.5 -5.195 1 93.56 316 GLY A CA 1
ATOM 2595 C C . GLY A 1 316 ? -32.969 -25.219 -6.625 1 93.56 316 GLY A C 1
ATOM 2596 O O . GLY A 1 316 ? -33.375 -26.141 -7.336 1 93.56 316 GLY A O 1
ATOM 2597 N N . VAL A 1 317 ? -32.906 -24.047 -7.102 1 94.88 317 VAL A N 1
ATOM 2598 C CA . VAL A 1 317 ? -33.344 -23.656 -8.438 1 94.88 317 VAL A CA 1
ATOM 2599 C C . VAL A 1 317 ? -32.125 -23.297 -9.305 1 94.88 317 VAL A C 1
ATOM 2601 O O . VAL A 1 317 ? -31.969 -23.828 -10.406 1 94.88 317 VAL A O 1
ATOM 2604 N N . GLY A 1 318 ? -31.312 -22.484 -8.789 1 96.25 318 GLY A N 1
ATOM 2605 C CA . GLY A 1 318 ? -30.141 -22.062 -9.531 1 96.25 318 GLY A CA 1
ATOM 2606 C C . GLY A 1 318 ? -29.828 -20.594 -9.375 1 96.25 318 GLY A C 1
ATOM 2607 O O . GLY A 1 318 ? -30.391 -19.922 -8.5 1 96.25 318 GLY A O 1
ATOM 2608 N N . THR A 1 319 ? -28.891 -20.094 -10.062 1 97.31 319 THR A N 1
ATOM 2609 C CA . THR A 1 319 ? -28.453 -18.703 -10.008 1 97.31 319 THR A CA 1
ATOM 2610 C C . THR A 1 319 ? -28.469 -18.078 -11.406 1 97.31 319 THR A C 1
ATOM 2612 O O . THR A 1 319 ? -28.078 -18.7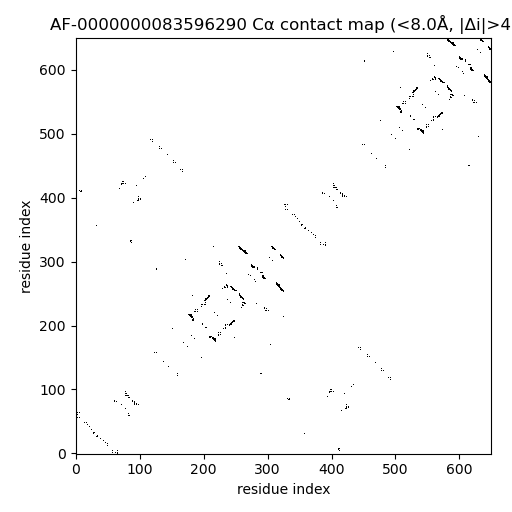19 -12.383 1 97.31 319 THR A O 1
ATOM 2615 N N . THR A 1 320 ? -28.984 -16.891 -11.5 1 98.31 320 THR A N 1
ATOM 2616 C CA . THR A 1 320 ? -28.984 -16.109 -12.727 1 98.31 320 THR A CA 1
ATOM 2617 C C . THR A 1 320 ? -28.188 -14.812 -12.531 1 98.31 320 THR A C 1
ATOM 2619 O O . THR A 1 320 ? -28.5 -14.008 -11.656 1 98.31 320 THR A O 1
ATOM 2622 N N . ILE A 1 321 ? -27.172 -14.609 -13.328 1 98.38 321 ILE A N 1
ATOM 2623 C CA . ILE A 1 321 ? -26.375 -13.383 -13.32 1 98.38 321 ILE A CA 1
ATOM 2624 C C . ILE A 1 321 ? -26.703 -12.547 -14.555 1 98.38 321 ILE A C 1
ATOM 2626 O O . ILE A 1 321 ? -26.703 -13.055 -15.672 1 98.38 321 ILE A O 1
ATOM 2630 N N . ILE A 1 322 ? -27 -11.32 -14.328 1 98.06 322 ILE A N 1
ATOM 2631 C CA . ILE A 1 322 ? -27.438 -10.43 -15.406 1 98.06 322 ILE A CA 1
ATOM 2632 C C . ILE A 1 322 ? -26.469 -9.258 -15.508 1 98.06 322 ILE A C 1
ATOM 2634 O O . ILE A 1 322 ? -26.203 -8.57 -14.523 1 98.06 322 ILE A O 1
ATOM 2638 N N . LEU A 1 323 ? -25.922 -9.07 -16.641 1 98.06 323 LEU A N 1
ATOM 2639 C CA . LEU A 1 323 ? -25.047 -7.953 -16.953 1 98.06 323 LEU A CA 1
ATOM 2640 C C . LEU A 1 323 ? -25.688 -7.02 -17.969 1 98.06 323 LEU A C 1
ATOM 2642 O O . LEU A 1 323 ? -26.047 -7.449 -19.062 1 98.06 323 LEU A O 1
ATOM 2646 N N . THR A 1 324 ? -25.859 -5.77 -17.594 1 97.62 324 THR A N 1
ATOM 2647 C CA . THR A 1 324 ? -26.453 -4.773 -18.484 1 97.62 324 THR A CA 1
ATOM 2648 C C . THR A 1 324 ? -25.391 -3.762 -18.938 1 97.62 324 THR A C 1
ATOM 2650 O O . THR A 1 324 ? -24.672 -3.199 -18.109 1 97.62 324 THR A O 1
ATOM 2653 N N . PHE A 1 325 ? -25.438 -3.59 -20.25 1 96.81 325 PHE A N 1
ATOM 2654 C CA . PHE A 1 325 ? -24.453 -2.695 -20.844 1 96.81 325 PHE A CA 1
ATOM 2655 C C . PHE A 1 325 ? -25.078 -1.344 -21.172 1 96.81 325 PHE A C 1
ATOM 2657 O O . PHE A 1 325 ? -26.25 -1.269 -21.547 1 96.81 325 PHE A O 1
ATOM 2664 N N . MET B 1 1 ? -13.227 37.219 5.746 1 85.31 1 MET B N 1
ATOM 2665 C CA . MET B 1 1 ? -13.195 36.312 6.883 1 85.31 1 MET B CA 1
ATOM 2666 C C . MET B 1 1 ? -12.008 36.594 7.789 1 85.31 1 MET B C 1
ATOM 2668 O O . MET B 1 1 ? -12.172 36.75 9.008 1 85.31 1 MET B O 1
ATOM 2672 N N . GLY B 1 2 ? -11 37.156 7.152 1 90.88 2 GLY B N 1
ATOM 2673 C CA . GLY B 1 2 ? -9.82 37.469 7.938 1 90.88 2 GLY B CA 1
ATOM 2674 C C . GLY B 1 2 ? -9.969 38.719 8.781 1 90.88 2 GLY B C 1
ATOM 2675 O O . GLY B 1 2 ? -9.523 38.75 9.93 1 90.88 2 GLY B O 1
ATOM 2676 N N . LEU B 1 3 ? -10.719 39.719 8.234 1 93.94 3 LEU B N 1
ATOM 2677 C CA . LEU B 1 3 ? -10.93 40.969 8.938 1 93.94 3 LEU B CA 1
ATOM 2678 C C . LEU B 1 3 ? -11.781 40.781 10.18 1 93.94 3 LEU B C 1
ATOM 2680 O O . LEU B 1 3 ? -11.469 41.312 11.25 1 93.94 3 LEU B O 1
ATOM 2684 N N . LYS B 1 4 ? -12.828 40.031 10.039 1 95.25 4 LYS B N 1
ATOM 2685 C CA . LYS B 1 4 ? -13.703 39.719 11.172 1 95.25 4 LYS B CA 1
ATOM 2686 C C . LYS B 1 4 ? -12.945 39.031 12.289 1 95.25 4 LYS B C 1
ATOM 2688 O O . LYS B 1 4 ? -13.117 39.344 13.461 1 95.25 4 LYS B O 1
ATOM 2693 N N . LEU B 1 5 ? -12.125 38.156 11.914 1 94.62 5 LEU B N 1
ATOM 2694 C CA . LEU B 1 5 ? -11.312 37.406 12.875 1 94.62 5 LEU B CA 1
ATOM 2695 C C . LEU B 1 5 ? -10.344 38.344 13.594 1 94.62 5 LEU B C 1
ATOM 2697 O O . LEU B 1 5 ? -10.188 38.281 14.812 1 94.62 5 LEU B O 1
ATOM 2701 N N . PHE B 1 6 ? -9.773 39.25 12.867 1 96 6 PHE B N 1
ATOM 2702 C CA . PHE B 1 6 ? -8.812 40.219 13.422 1 96 6 PHE B CA 1
ATOM 2703 C C . PHE B 1 6 ? -9.484 41.125 14.445 1 96 6 PHE B C 1
ATOM 2705 O O . PHE B 1 6 ? -8.953 41.344 15.531 1 96 6 PHE B O 1
ATOM 2712 N N . ILE B 1 7 ? -10.672 41.625 14.117 1 95.38 7 ILE B N 1
ATOM 2713 C CA . ILE B 1 7 ? -11.406 42.531 14.992 1 95.38 7 ILE B CA 1
ATOM 2714 C C . ILE B 1 7 ? -11.797 41.812 16.281 1 95.38 7 ILE B C 1
ATOM 2716 O O . ILE B 1 7 ? -11.609 42.344 17.375 1 95.38 7 ILE B O 1
ATOM 2720 N N . LYS B 1 8 ? -12.234 40.594 16.125 1 94.56 8 LYS B N 1
ATOM 2721 C CA . LYS B 1 8 ? -12.633 39.781 17.297 1 94.56 8 LYS B CA 1
ATOM 2722 C C . LYS B 1 8 ? -11.453 39.531 18.219 1 94.56 8 LYS B C 1
ATOM 2724 O O . LYS B 1 8 ? -11.594 39.562 19.438 1 94.56 8 LYS B O 1
ATOM 2729 N N . ASP B 1 9 ? -10.273 39.344 17.656 1 93.88 9 ASP B N 1
ATOM 2730 C CA . ASP B 1 9 ? -9.094 39 18.438 1 93.88 9 ASP B CA 1
ATOM 2731 C C . ASP B 1 9 ? -8.492 40.219 19.125 1 93.88 9 ASP B C 1
ATOM 2733 O O . ASP B 1 9 ? -7.816 40.094 20.141 1 93.88 9 ASP B O 1
ATOM 2737 N N . ASN B 1 10 ? -8.703 41.438 18.547 1 94.06 10 ASN B N 1
ATOM 2738 C CA . ASN B 1 10 ? -8.023 42.625 19.047 1 94.06 10 ASN B CA 1
ATOM 2739 C C . ASN B 1 10 ? -9.008 43.594 19.688 1 94.06 10 ASN B C 1
ATOM 2741 O O . ASN B 1 10 ? -8.633 44.719 20.062 1 94.06 10 ASN B O 1
ATOM 2745 N N . TRP B 1 11 ? -10.281 43.188 19.891 1 93.94 11 TRP B N 1
ATOM 2746 C CA . TRP B 1 11 ? -11.297 44.031 20.5 1 93.94 11 TRP B CA 1
ATOM 2747 C C . TRP B 1 11 ? -10.906 44.438 21.922 1 93.94 11 TRP B C 1
ATOM 2749 O O . TRP B 1 11 ? -11.133 45.562 22.359 1 93.94 11 TRP B O 1
ATOM 2759 N N . SER B 1 12 ? -10.305 43.5 22.594 1 93.44 12 SER B N 1
ATOM 2760 C CA . SER B 1 12 ? -9.875 43.75 23.969 1 93.44 12 SER B CA 1
ATOM 2761 C C . SER B 1 12 ? -8.82 44.875 24.031 1 93.44 12 SER B C 1
ATOM 2763 O O . SER B 1 12 ? -8.75 45.625 25 1 93.44 12 SER B O 1
ATOM 2765 N N . LEU B 1 13 ? -8.023 44.969 22.969 1 94.38 13 LEU B N 1
ATOM 2766 C CA . LEU B 1 13 ? -7.008 46 22.906 1 94.38 13 LEU B CA 1
ATOM 2767 C C . LEU B 1 13 ? -7.648 47.375 22.781 1 94.38 13 LEU B C 1
ATOM 2769 O O . LEU B 1 13 ? -7.199 48.344 23.406 1 94.38 13 LEU B O 1
ATOM 2773 N N . VAL B 1 14 ? -8.703 47.531 22.047 1 94.44 14 VAL B N 1
ATOM 2774 C CA . VAL B 1 14 ? -9.414 48.781 21.859 1 94.44 14 VAL B CA 1
ATOM 2775 C C . VAL B 1 14 ? -10.008 49.25 23.188 1 94.44 14 VAL B C 1
ATOM 2777 O O . VAL B 1 14 ? -9.875 50.406 23.578 1 94.44 14 VAL B O 1
ATOM 2780 N N . VAL B 1 15 ? -10.609 48.344 23.906 1 95.31 15 VAL B N 1
ATOM 2781 C CA . VAL B 1 15 ? -11.211 48.656 25.203 1 95.31 15 VAL B CA 1
ATOM 2782 C C . VAL B 1 15 ? -10.133 49.062 26.188 1 95.31 15 VAL B C 1
ATOM 2784 O O . VAL B 1 15 ? -10.312 50.031 26.922 1 95.31 15 VAL B O 1
ATOM 2787 N N . PHE B 1 16 ? -9.062 48.375 26.125 1 95.94 16 PHE B N 1
ATOM 2788 C CA . PHE B 1 16 ? -7.953 48.688 27.031 1 95.94 16 PHE B CA 1
ATOM 2789 C C . PHE B 1 16 ? -7.402 50.062 26.734 1 95.94 16 PHE B C 1
ATOM 2791 O O . PHE B 1 16 ? -7.117 50.844 27.656 1 95.94 16 PHE B O 1
ATOM 2798 N N . GLU B 1 17 ? -7.246 50.438 25.453 1 94.88 17 GLU B N 1
ATOM 2799 C CA . GLU B 1 17 ? -6.742 51.75 25.047 1 94.88 17 GLU B CA 1
ATOM 2800 C C . GLU B 1 17 ? -7.672 52.844 25.531 1 94.88 17 GLU B C 1
ATOM 2802 O O . GLU B 1 17 ? -7.211 53.875 26.031 1 94.88 17 GLU B O 1
ATOM 2807 N N . LEU B 1 18 ? -8.938 52.594 25.359 1 94.44 18 LEU B N 1
ATOM 2808 C CA . LEU B 1 18 ? -9.914 53.594 25.844 1 94.44 18 LEU B CA 1
ATOM 2809 C C . LEU B 1 18 ? -9.812 53.75 27.359 1 94.44 18 LEU B C 1
ATOM 2811 O O . LEU B 1 18 ? -9.883 54.844 27.875 1 94.44 18 LEU B O 1
ATOM 2815 N N . PHE B 1 19 ? -9.617 52.656 28.016 1 95.62 19 PHE B N 1
ATOM 2816 C CA . PHE B 1 19 ? -9.477 52.656 29.469 1 95.62 19 PHE B CA 1
ATOM 2817 C C . PHE B 1 19 ? -8.258 53.5 29.891 1 95.62 19 PHE B C 1
ATOM 2819 O O . PHE B 1 19 ? -8.328 54.281 30.812 1 95.62 19 PHE B O 1
ATOM 2826 N N . ILE B 1 20 ? -7.125 53.312 29.203 1 95.12 20 ILE B N 1
ATOM 2827 C CA . ILE B 1 20 ? -5.891 54.031 29.531 1 95.12 20 ILE B CA 1
ATOM 2828 C C . ILE B 1 20 ? -6.074 55.531 29.312 1 95.12 20 ILE B C 1
ATOM 2830 O O . ILE B 1 20 ? -5.672 56.344 30.141 1 95.12 20 ILE B O 1
ATOM 2834 N N . VAL B 1 21 ? -6.699 55.906 28.188 1 94.88 21 VAL B N 1
ATOM 2835 C CA . VAL B 1 21 ? -6.918 57.312 27.844 1 94.88 21 VAL B CA 1
ATOM 2836 C C . VAL B 1 21 ? -7.809 57.938 28.906 1 94.88 21 VAL B C 1
ATOM 2838 O O . VAL B 1 21 ? -7.488 59.031 29.422 1 94.88 21 VAL B O 1
ATOM 2841 N N . LEU B 1 22 ? -8.898 57.25 29.281 1 94.69 22 LEU B N 1
ATOM 2842 C CA . LEU B 1 22 ? -9.828 57.781 30.281 1 94.69 22 LEU B CA 1
ATOM 2843 C C . LEU B 1 22 ? -9.148 57.875 31.641 1 94.69 22 LEU B C 1
ATOM 2845 O O . LEU B 1 22 ? -9.414 58.812 32.406 1 94.69 22 LEU B O 1
ATOM 2849 N N . PHE B 1 23 ? -8.344 56.906 31.891 1 94.81 23 PHE B N 1
ATOM 2850 C CA . PHE B 1 23 ? -7.602 56.938 33.125 1 94.81 23 PHE B CA 1
ATOM 2851 C C . PHE B 1 23 ? -6.695 58.156 33.219 1 94.81 23 PHE B C 1
ATOM 2853 O O . PHE B 1 23 ? -6.688 58.875 34.219 1 94.81 23 PHE B O 1
ATOM 2860 N N . ILE B 1 24 ? -5.934 58.438 32.156 1 93.5 24 ILE B N 1
ATOM 2861 C CA . ILE B 1 24 ? -5.008 59.562 32.125 1 93.5 24 ILE B CA 1
ATOM 2862 C C . ILE B 1 24 ? -5.781 60.875 32.25 1 93.5 24 ILE B C 1
ATOM 2864 O O . ILE B 1 24 ? -5.387 61.75 33 1 93.5 24 ILE B O 1
ATOM 2868 N N . LEU B 1 25 ? -6.934 60.969 31.578 1 93.38 25 LEU B N 1
ATOM 2869 C CA . LEU B 1 25 ? -7.766 62.156 31.656 1 93.38 25 LEU B CA 1
ATOM 2870 C C . LEU B 1 25 ? -8.273 62.375 33.094 1 93.38 25 LEU B C 1
ATOM 2872 O O . LEU B 1 25 ? -8.336 63.5 33.562 1 93.38 25 LEU B O 1
ATOM 2876 N N . SER B 1 26 ? -8.586 61.312 33.75 1 93.94 26 SER B N 1
ATOM 2877 C CA . SER B 1 26 ? -9.07 61.375 35.125 1 93.94 26 SER B CA 1
ATOM 2878 C C . SER B 1 26 ? -7.984 61.875 36.062 1 93.94 26 SER B C 1
ATOM 2880 O O . SER B 1 26 ? -8.258 62.688 37 1 93.94 26 SER B O 1
ATOM 2882 N N . VAL B 1 27 ? -6.777 61.375 35.844 1 92.62 27 VAL B N 1
ATOM 2883 C CA . VAL B 1 27 ? -5.652 61.812 36.656 1 92.62 27 VAL B CA 1
ATOM 2884 C C . VAL B 1 27 ? -5.434 63.312 36.531 1 92.62 27 VAL B C 1
ATOM 2886 O O . VAL B 1 27 ? -5.273 64 37.5 1 92.62 27 VAL B O 1
ATOM 2889 N N . TYR B 1 28 ? -5.508 63.875 35.312 1 90.38 28 TYR B N 1
ATOM 2890 C CA . TYR B 1 28 ? -5.301 65.312 35.062 1 90.38 28 TYR B CA 1
ATOM 2891 C C . TYR B 1 28 ? -6.48 66.125 35.594 1 90.38 28 TYR B C 1
ATOM 2893 O O . TYR B 1 28 ? -6.301 67.188 36.125 1 90.38 28 TYR B O 1
ATOM 2901 N N . TRP B 1 29 ? -7.633 65.438 35.5 1 90.75 29 TRP B N 1
ATOM 2902 C CA . TRP B 1 29 ? -8.82 66.125 36.031 1 90.75 29 TRP B CA 1
ATOM 2903 C C . TRP B 1 29 ? -8.727 66.25 37.562 1 90.75 29 TRP B C 1
ATOM 2905 O O . TRP B 1 29 ? -9.047 67.312 38.094 1 90.75 29 TRP B O 1
ATOM 2915 N N . LEU B 1 30 ? -8.25 65.312 38.156 1 91.19 30 LEU B N 1
ATOM 2916 C CA . LEU B 1 30 ? -8.133 65.312 39.625 1 91.19 30 LEU B CA 1
ATOM 2917 C C . LEU B 1 30 ? -7.023 66.25 40.062 1 91.19 30 LEU B C 1
ATOM 2919 O O . LEU B 1 30 ? -7.086 66.75 41.188 1 91.19 30 LEU B O 1
ATOM 2923 N N . ASP B 1 31 ? -6.062 66.438 39.156 1 90.31 31 ASP B N 1
ATOM 2924 C CA . ASP B 1 31 ? -4.953 67.312 39.5 1 90.31 31 ASP B CA 1
ATOM 2925 C C . ASP B 1 31 ? -5.305 68.75 39.188 1 90.31 31 ASP B C 1
ATOM 2927 O O . ASP B 1 31 ? -4.469 69.625 39.344 1 90.31 31 ASP B O 1
ATOM 2931 N N . GLY B 1 32 ? -6.535 69.062 38.625 1 87.44 32 GLY B N 1
ATOM 2932 C CA . GLY B 1 32 ? -7.012 70.438 38.562 1 87.44 32 GLY B CA 1
ATOM 2933 C C . GLY B 1 32 ? -7.184 70.938 37.125 1 87.44 32 GLY B C 1
ATOM 2934 O O . GLY B 1 32 ? -7.645 72.062 36.906 1 87.44 32 GLY B O 1
ATOM 2935 N N . PHE B 1 33 ? -6.797 70.188 36.25 1 84.88 33 PHE B N 1
ATOM 2936 C CA . PHE B 1 33 ? -6.953 70.625 34.875 1 84.88 33 PHE B CA 1
ATOM 2937 C C . PHE B 1 33 ? -8.281 70.125 34.312 1 84.88 33 PHE B C 1
ATOM 2939 O O . PHE B 1 33 ? -8.414 68.938 33.938 1 84.88 33 PHE B O 1
ATOM 2946 N N . ARG B 1 34 ? -9.227 71.062 34.062 1 84.69 34 ARG B N 1
ATOM 2947 C CA . ARG B 1 34 ? -10.578 70.625 33.719 1 84.69 34 ARG B CA 1
ATOM 2948 C C . ARG B 1 34 ? -11.031 71.188 32.406 1 84.69 34 ARG B C 1
ATOM 2950 O O . ARG B 1 34 ? -12.211 71.5 32.219 1 84.69 34 ARG B O 1
ATOM 2957 N N . ASN B 1 35 ? -10.055 71.312 31.484 1 89.69 35 ASN B N 1
ATOM 2958 C CA . ASN B 1 35 ? -10.414 71.75 30.141 1 89.69 35 ASN B CA 1
ATOM 2959 C C . ASN B 1 35 ? -11.07 70.625 29.328 1 89.69 35 ASN B C 1
ATOM 2961 O O . ASN B 1 35 ? -10.398 69.75 28.859 1 89.69 35 ASN B O 1
ATOM 2965 N N . ILE B 1 36 ? -12.359 70.812 29.016 1 90.94 36 ILE B N 1
ATOM 2966 C CA . ILE B 1 36 ? -13.164 69.812 28.375 1 90.94 36 ILE B CA 1
ATOM 2967 C C . ILE B 1 36 ? -12.766 69.688 26.906 1 90.94 36 ILE B C 1
ATOM 2969 O O . ILE B 1 36 ? -12.766 68.562 26.344 1 90.94 36 ILE B O 1
ATOM 2973 N N . ASN B 1 37 ? -12.352 70.812 26.281 1 92.38 37 ASN B N 1
ATOM 2974 C CA . ASN B 1 37 ? -11.945 70.812 24.875 1 92.38 37 ASN B CA 1
ATOM 2975 C C . ASN B 1 37 ? -10.68 69.938 24.672 1 92.38 37 ASN B C 1
ATOM 2977 O O . ASN B 1 37 ? -10.586 69.188 23.75 1 92.38 37 ASN B O 1
ATOM 2981 N N . THR B 1 38 ? -9.742 70.125 25.641 1 91.5 38 THR B N 1
ATOM 2982 C CA . THR B 1 38 ? -8.5 69.375 25.578 1 91.5 38 THR B CA 1
ATOM 2983 C C . THR B 1 38 ? -8.758 67.875 25.781 1 91.5 38 THR B C 1
ATOM 2985 O O . THR B 1 38 ? -8.164 67.062 25.109 1 91.5 38 THR B O 1
ATOM 2988 N N . ALA B 1 39 ? -9.695 67.625 26.625 1 92.62 39 ALA B N 1
ATOM 2989 C CA . ALA B 1 39 ? -10.055 66.188 26.891 1 92.62 39 ALA B CA 1
ATOM 2990 C C . ALA B 1 39 ? -10.672 65.562 25.656 1 92.62 39 ALA B C 1
ATOM 2992 O O . ALA B 1 39 ? -10.281 64.438 25.281 1 92.62 39 ALA B O 1
ATOM 2993 N N . ILE B 1 40 ? -11.562 66.25 24.984 1 94.56 40 ILE B N 1
ATOM 2994 C CA . ILE B 1 40 ? -12.25 65.688 23.812 1 94.56 40 ILE B CA 1
ATOM 2995 C C . ILE B 1 40 ? -11.242 65.5 22.688 1 94.56 40 ILE B C 1
ATOM 2997 O O . ILE B 1 40 ? -11.234 64.438 22.047 1 94.56 40 ILE B O 1
ATOM 3001 N N . TYR B 1 41 ? -10.328 66.5 22.5 1 94.12 41 TYR B N 1
ATOM 3002 C CA . TYR B 1 41 ? -9.297 66.375 21.469 1 94.12 41 TYR B CA 1
ATOM 3003 C C . TYR B 1 41 ? -8.391 65.188 21.734 1 94.12 41 TYR B C 1
ATOM 3005 O O . TYR B 1 41 ? -8.031 64.438 20.797 1 94.12 41 TYR B O 1
ATOM 3013 N N . THR B 1 42 ? -8.055 64.938 23 1 93.25 42 THR B N 1
ATOM 3014 C CA . THR B 1 42 ? -7.172 63.812 23.375 1 93.25 42 THR B CA 1
ATOM 3015 C C . THR B 1 42 ? -7.836 62.469 23.094 1 93.25 42 THR B C 1
ATOM 3017 O O . THR B 1 42 ? -7.203 61.562 22.547 1 93.25 42 THR B O 1
ATOM 3020 N N . ILE B 1 43 ? -9.102 62.406 23.359 1 95.06 43 ILE B N 1
ATOM 3021 C CA . ILE B 1 43 ? -9.836 61.156 23.141 1 95.06 43 ILE B CA 1
ATOM 3022 C C . ILE B 1 43 ? -9.906 60.875 21.641 1 95.06 43 ILE B C 1
ATOM 3024 O O . ILE B 1 43 ? -9.625 59.75 21.219 1 95.06 43 ILE B O 1
ATOM 3028 N N . ILE B 1 44 ? -10.211 61.844 20.875 1 95.94 44 ILE B N 1
ATOM 3029 C CA . ILE B 1 44 ? -10.398 61.688 19.438 1 95.94 44 ILE B CA 1
ATOM 3030 C C . ILE B 1 44 ? -9.07 61.312 18.781 1 95.94 44 ILE B C 1
ATOM 3032 O O . ILE B 1 44 ? -9 60.344 18.016 1 95.94 44 ILE B O 1
ATOM 3036 N N . ILE B 1 45 ? -7.992 62.031 19.172 1 94.56 45 ILE B N 1
ATOM 3037 C CA . ILE B 1 45 ? -6.691 61.781 18.562 1 94.56 45 ILE B CA 1
ATOM 3038 C C . ILE B 1 45 ? -6.191 60.375 18.984 1 94.56 45 ILE B C 1
ATOM 3040 O O . ILE B 1 45 ? -5.617 59.656 18.172 1 94.56 45 ILE B O 1
ATOM 3044 N N . SER B 1 46 ? -6.406 60.031 20.266 1 95.12 46 SER B N 1
ATOM 3045 C CA . SER B 1 46 ? -5.996 58.719 20.734 1 95.12 46 SER B CA 1
ATOM 3046 C C . SER B 1 46 ? -6.734 57.625 20 1 95.12 46 SER B C 1
ATOM 3048 O O . SER B 1 46 ? -6.148 56.594 19.672 1 95.12 46 SER B O 1
ATOM 3050 N N . LEU B 1 47 ? -8.023 57.875 19.703 1 95.44 47 LEU B N 1
ATOM 3051 C CA . LEU B 1 47 ? -8.812 56.875 18.984 1 95.44 47 LEU B CA 1
ATOM 3052 C C . LEU B 1 47 ? -8.312 56.719 17.547 1 95.44 47 LEU B C 1
ATOM 3054 O O . LEU B 1 47 ? -8.195 55.625 17.031 1 95.44 47 LEU B O 1
ATOM 3058 N N . ILE B 1 48 ? -7.984 57.844 16.938 1 96.38 48 ILE B N 1
ATOM 3059 C CA . ILE B 1 48 ? -7.477 57.844 15.57 1 96.38 48 ILE B CA 1
ATOM 3060 C C . ILE B 1 48 ? -6.137 57.094 15.531 1 96.38 48 ILE B C 1
ATOM 3062 O O . ILE B 1 48 ? -5.898 56.281 14.641 1 96.38 48 ILE B O 1
ATOM 3066 N N . LEU B 1 49 ? -5.254 57.312 16.516 1 95.88 49 LEU B N 1
ATOM 3067 C CA . LEU B 1 49 ? -3.953 56.656 16.594 1 95.88 49 LEU B CA 1
ATOM 3068 C C . LEU B 1 49 ? -4.113 55.156 16.812 1 95.88 49 LEU B C 1
ATOM 3070 O O . LEU B 1 49 ? -3.396 54.344 16.203 1 95.88 49 LEU B O 1
ATOM 3074 N N . THR B 1 50 ? -5.047 54.844 17.641 1 96.12 50 THR B N 1
ATOM 3075 C CA . THR B 1 50 ? -5.293 53.438 17.922 1 96.12 50 THR B CA 1
ATOM 3076 C C . THR B 1 50 ? -5.801 52.719 16.672 1 96.12 50 THR B C 1
ATOM 3078 O O . THR B 1 50 ? -5.305 51.656 16.328 1 96.12 50 THR B O 1
ATOM 3081 N N . VAL B 1 51 ? -6.754 53.312 15.969 1 96.38 51 VAL B N 1
ATOM 3082 C CA . VAL B 1 51 ? -7.309 52.719 14.75 1 96.38 51 VAL B CA 1
ATOM 3083 C C . VAL B 1 51 ? -6.219 52.625 13.688 1 96.38 51 VAL B C 1
ATOM 3085 O O . VAL B 1 51 ? -6.137 51.594 12.977 1 96.38 51 VAL B O 1
ATOM 3088 N N . SER B 1 52 ? -5.383 53.625 13.602 1 96.62 52 SER B N 1
ATOM 3089 C CA . SER B 1 52 ? -4.273 53.594 12.656 1 96.62 52 SER B CA 1
ATOM 3090 C C . SER B 1 52 ? -3.293 52.469 12.977 1 96.62 52 SER B C 1
ATOM 3092 O O . SER B 1 52 ? -2.832 51.75 12.086 1 96.62 52 SER B O 1
ATOM 3094 N N . TYR B 1 53 ? -3.006 52.25 14.258 1 96.56 53 TYR B N 1
ATOM 3095 C CA . TYR B 1 53 ? -2.117 51.188 14.703 1 96.56 53 TYR B CA 1
ATOM 3096 C C . TYR B 1 53 ? -2.686 49.812 14.344 1 96.56 53 TYR B C 1
ATOM 3098 O O . TYR B 1 53 ? -1.98 48.969 13.789 1 96.56 53 TYR B O 1
ATOM 3106 N N . LEU B 1 54 ? -3.947 49.625 14.617 1 96.5 54 LEU B N 1
ATOM 3107 C CA . LEU B 1 54 ? -4.609 48.344 14.32 1 96.5 54 LEU B CA 1
ATOM 3108 C C . LEU B 1 54 ? -4.688 48.125 12.812 1 96.5 54 LEU B C 1
ATOM 3110 O O . LEU B 1 54 ? -4.602 47 12.352 1 96.5 54 LEU B O 1
ATOM 3114 N N . GLY B 1 55 ? -4.891 49.219 12.078 1 96.5 55 GLY B N 1
ATOM 3115 C CA . GLY B 1 55 ? -4.898 49.094 10.625 1 96.5 55 GLY B CA 1
ATOM 3116 C C . GLY B 1 55 ? -3.586 48.594 10.055 1 96.5 55 GLY B C 1
ATOM 3117 O O . GLY B 1 55 ? -3.58 47.719 9.188 1 96.5 55 GLY B O 1
ATOM 3118 N N . VAL B 1 56 ? -2.467 49.094 10.539 1 95.69 56 VAL B N 1
ATOM 3119 C CA . VAL B 1 56 ? -1.145 48.656 10.102 1 95.69 56 VAL B CA 1
ATOM 3120 C C . VAL B 1 56 ? -0.925 47.219 10.484 1 95.69 56 VAL B C 1
ATOM 3122 O O . VAL B 1 56 ? -0.44 46.406 9.68 1 95.69 56 VAL B O 1
ATOM 3125 N N . ARG B 1 57 ? -1.306 46.906 11.688 1 94.5 57 ARG B N 1
ATOM 3126 C CA . ARG B 1 57 ? -1.159 45.531 12.164 1 94.5 57 ARG B CA 1
ATOM 3127 C C . ARG B 1 57 ? -1.954 44.562 11.297 1 94.5 57 ARG B C 1
ATOM 3129 O O . ARG B 1 57 ? -1.464 43.469 10.953 1 94.5 57 ARG B O 1
ATOM 3136 N N . TYR B 1 58 ? -3.141 44.906 10.969 1 95.19 58 TYR B N 1
ATOM 3137 C CA . TYR B 1 58 ? -3.98 44.062 10.102 1 95.19 58 TYR B CA 1
ATOM 3138 C C . TYR B 1 58 ? -3.369 43.938 8.719 1 95.19 58 TYR B C 1
ATOM 3140 O O . TYR B 1 58 ? -3.393 42.875 8.117 1 95.19 58 TYR B O 1
ATOM 3148 N N . PHE B 1 59 ? -2.875 45.031 8.227 1 94.69 59 PHE B N 1
ATOM 3149 C CA . PHE B 1 59 ? -2.289 45.031 6.895 1 94.69 59 PHE B CA 1
ATOM 3150 C C . PHE B 1 59 ? -1.182 43.969 6.785 1 94.69 59 PHE B C 1
ATOM 3152 O O . PHE B 1 59 ? -1.079 43.281 5.773 1 94.69 59 PHE B O 1
ATOM 3159 N N . PHE B 1 60 ? -0.387 43.75 7.773 1 92.38 60 PHE B N 1
ATOM 3160 C CA . PHE B 1 60 ? 0.727 42.812 7.766 1 92.38 60 PHE B CA 1
ATOM 3161 C C . PHE B 1 60 ? 0.236 41.375 8.008 1 92.38 60 PHE B C 1
ATOM 3163 O O . PHE B 1 60 ? 0.927 40.438 7.68 1 92.38 60 PHE B O 1
ATOM 3170 N N . ARG B 1 61 ? -0.983 41.25 8.469 1 94.31 61 ARG B N 1
ATOM 3171 C CA . ARG B 1 61 ? -1.429 39.938 8.906 1 94.31 61 ARG B CA 1
ATOM 3172 C C . ARG B 1 61 ? -2.57 39.438 8.039 1 94.31 61 ARG B C 1
ATOM 3174 O O . ARG B 1 61 ? -2.957 38.25 8.133 1 94.31 61 ARG B O 1
ATOM 3181 N N . HIS B 1 62 ? -3.078 40.25 7.141 1 93.81 62 HIS B N 1
ATOM 3182 C CA . HIS B 1 62 ? -4.324 39.938 6.445 1 93.81 62 HIS B CA 1
ATOM 3183 C C . HIS B 1 62 ? -4.172 38.719 5.562 1 93.81 62 HIS B C 1
ATOM 3185 O O . HIS B 1 62 ? -5.094 37.906 5.465 1 93.81 62 HIS B O 1
ATOM 3191 N N . ARG B 1 63 ? -3.061 38.438 4.941 1 93.62 63 ARG B N 1
ATOM 3192 C CA . ARG B 1 63 ? -2.861 37.312 4.055 1 93.62 63 ARG B CA 1
ATOM 3193 C C . ARG B 1 63 ? -2.906 36 4.828 1 93.62 63 ARG B C 1
ATOM 3195 O O . ARG B 1 63 ? -3.551 35.031 4.398 1 93.62 63 ARG B O 1
ATOM 3202 N N . TYR B 1 64 ? -2.219 36.031 5.945 1 93.94 64 TYR B N 1
ATOM 3203 C CA . TYR B 1 64 ? -2.213 34.844 6.793 1 93.94 64 TYR B CA 1
ATOM 3204 C C . TYR B 1 64 ? -3.609 34.562 7.328 1 93.94 64 TYR B C 1
ATOM 3206 O O . TYR B 1 64 ? -4.082 33.406 7.258 1 93.94 64 TYR B O 1
ATOM 3214 N N . LEU B 1 65 ? -4.246 35.625 7.809 1 94.44 65 LEU B N 1
ATOM 3215 C CA . LEU B 1 65 ? -5.562 35.469 8.422 1 94.44 65 LEU B CA 1
ATOM 3216 C C . LEU B 1 65 ? -6.578 34.969 7.398 1 94.44 65 LEU B C 1
ATOM 3218 O O . LEU B 1 65 ? -7.414 34.125 7.711 1 94.44 65 LEU B O 1
ATOM 3222 N N . ASN B 1 66 ? -6.516 35.438 6.191 1 93.38 66 ASN B N 1
ATOM 3223 C CA . ASN B 1 66 ? -7.426 34.969 5.145 1 93.38 66 ASN B CA 1
ATOM 3224 C C . ASN B 1 66 ? -7.184 33.531 4.781 1 93.38 66 ASN B C 1
ATOM 3226 O O . ASN B 1 66 ? -8.125 32.781 4.5 1 93.38 66 ASN B O 1
ATOM 3230 N N . LYS B 1 67 ? -5.988 33.125 4.82 1 92.88 67 LYS B N 1
ATOM 3231 C CA . LYS B 1 67 ? -5.645 31.75 4.461 1 92.88 67 LYS B CA 1
ATOM 3232 C C . LYS B 1 67 ? -6.129 30.766 5.52 1 92.88 67 LYS B C 1
ATOM 3234 O O . LYS B 1 67 ? -6.738 29.734 5.195 1 92.88 67 LYS B O 1
ATOM 3239 N N . ILE B 1 68 ? -5.969 31.094 6.762 1 92.88 68 ILE B N 1
ATOM 3240 C CA . ILE B 1 68 ? -6.285 30.156 7.832 1 92.88 68 ILE B CA 1
ATOM 3241 C C . ILE B 1 68 ? -7.801 30.047 7.992 1 92.88 68 ILE B C 1
ATOM 3243 O O . ILE B 1 68 ? -8.297 29.078 8.586 1 92.88 68 ILE B O 1
ATOM 3247 N N . THR B 1 69 ? -8.492 31.094 7.527 1 93.5 69 THR B N 1
ATOM 3248 C CA . THR B 1 69 ? -9.945 31.062 7.629 1 93.5 69 THR B CA 1
ATOM 3249 C C . THR B 1 69 ? -10.539 30.141 6.555 1 93.5 69 THR B C 1
ATOM 3251 O O . THR B 1 69 ? -11.695 29.719 6.66 1 93.5 69 THR B O 1
ATOM 3254 N N . GLN B 1 70 ? -9.758 29.922 5.578 1 91.81 70 GLN B N 1
ATOM 3255 C CA . GLN B 1 70 ? -10.164 28.953 4.57 1 91.81 70 GLN B CA 1
ATOM 3256 C C . GLN B 1 70 ? -9.711 27.547 4.945 1 91.81 70 GLN B C 1
ATOM 3258 O O . GLN B 1 70 ? -8.508 27.281 5.043 1 91.81 70 GLN B O 1
ATOM 3263 N N . LEU B 1 71 ? -10.633 26.75 5.211 1 91 71 LEU B N 1
ATOM 3264 C CA . LEU B 1 71 ? -10.281 25.391 5.609 1 91 71 LEU B CA 1
ATOM 3265 C C . LEU B 1 71 ? -9.555 24.672 4.484 1 91 71 LEU B C 1
ATOM 3267 O O . LEU B 1 71 ? -9.883 24.844 3.311 1 91 71 LEU B O 1
ATOM 3271 N N . PRO B 1 72 ? -8.578 23.875 4.855 1 92.88 72 PRO B N 1
ATOM 3272 C CA . PRO B 1 72 ? -7.762 23.188 3.852 1 92.88 72 PRO B CA 1
ATOM 3273 C C . PRO B 1 72 ? -8.5 22.031 3.182 1 92.88 72 PRO B C 1
ATOM 3275 O O . PRO B 1 72 ? -9.312 21.359 3.824 1 92.88 72 PRO B O 1
ATOM 3278 N N . PHE B 1 73 ? -8.18 21.844 1.824 1 92.56 73 PHE B N 1
ATOM 3279 C CA . PHE B 1 73 ? -8.727 20.719 1.065 1 92.56 73 PHE B CA 1
ATOM 3280 C C . PHE B 1 73 ? -7.641 19.703 0.743 1 92.56 73 PHE B C 1
ATOM 3282 O O . PHE B 1 73 ? -7.938 18.531 0.492 1 92.56 73 PHE B O 1
ATOM 3289 N N . THR B 1 74 ? -6.441 20.172 0.735 1 94.12 74 THR B N 1
ATOM 3290 C CA . THR B 1 74 ? -5.281 19.312 0.48 1 94.12 74 THR B CA 1
ATOM 3291 C C . THR B 1 74 ? -4.176 19.594 1.492 1 94.12 74 THR B C 1
ATOM 3293 O O . THR B 1 74 ? -4.168 20.656 2.137 1 94.12 74 THR B O 1
ATOM 3296 N N . MET B 1 75 ? -3.334 18.672 1.619 1 94.44 75 MET B N 1
ATOM 3297 C CA . MET B 1 75 ? -2.234 18.844 2.566 1 94.44 75 MET B CA 1
ATOM 3298 C C . MET B 1 75 ? -1.272 19.922 2.098 1 94.44 75 MET B C 1
ATOM 3300 O O . MET B 1 75 ? -0.554 20.516 2.906 1 94.44 75 MET B O 1
ATOM 3304 N N . GLU B 1 76 ? -1.251 20.234 0.88 1 93.31 76 GLU B N 1
ATOM 3305 C CA . GLU B 1 76 ? -0.39 21.266 0.316 1 93.31 76 GLU B CA 1
ATOM 3306 C C . GLU B 1 76 ? -0.762 22.656 0.85 1 93.31 76 GLU B C 1
ATOM 3308 O O . GLU B 1 76 ? 0.049 23.578 0.806 1 93.31 76 GLU B O 1
ATOM 3313 N N . ASP B 1 77 ? -1.953 22.75 1.38 1 92.94 77 ASP B N 1
ATOM 3314 C CA . ASP B 1 77 ? -2.404 24 1.971 1 92.94 77 ASP B CA 1
ATOM 3315 C C . ASP B 1 77 ? -1.577 24.359 3.203 1 92.94 77 ASP B C 1
ATOM 3317 O O . ASP B 1 77 ? -1.533 25.516 3.611 1 92.94 77 ASP B O 1
ATOM 3321 N N . ALA B 1 78 ? -0.924 23.391 3.781 1 93 78 ALA B 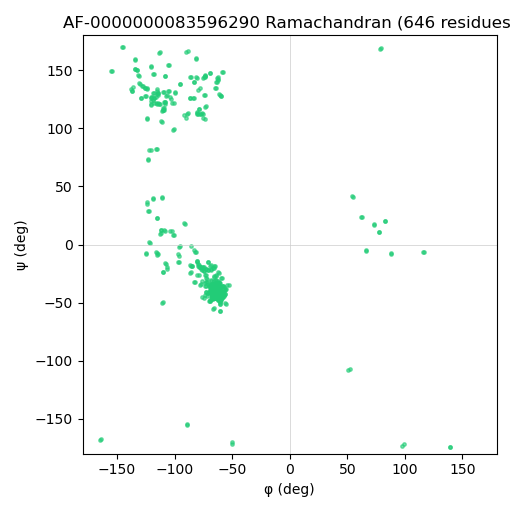N 1
ATOM 3322 C CA . ALA B 1 78 ? -0.066 23.609 4.941 1 93 78 ALA B CA 1
ATOM 3323 C C . ALA B 1 78 ? 1.204 24.359 4.551 1 93 78 ALA B C 1
ATOM 3325 O O . ALA B 1 78 ? 1.891 24.922 5.406 1 93 78 ALA B O 1
ATOM 3326 N N . LEU B 1 79 ? 1.529 24.453 3.303 1 91.62 79 LEU B N 1
ATOM 3327 C CA . LEU B 1 79 ? 2.785 25.031 2.832 1 91.62 79 LEU B CA 1
ATOM 3328 C C . LEU B 1 79 ? 2.629 26.516 2.551 1 91.62 79 LEU B C 1
ATOM 3330 O O . LEU B 1 79 ? 3.508 27.141 1.949 1 91.62 79 LEU B O 1
ATOM 3334 N N . GLN B 1 80 ? 1.671 27.062 3.057 1 85.69 80 GLN B N 1
ATOM 3335 C CA . GLN B 1 80 ? 1.467 28.484 2.824 1 85.69 80 GLN B CA 1
ATOM 3336 C C . GLN B 1 80 ? 2.607 29.312 3.418 1 85.69 80 GLN B C 1
ATOM 3338 O O . GLN B 1 80 ? 3.158 28.953 4.461 1 85.69 80 GLN B O 1
ATOM 3343 N N . LYS B 1 81 ? 3.053 30.391 2.678 1 89.5 81 LYS B N 1
ATOM 3344 C CA . LYS B 1 81 ? 4.082 31.328 3.102 1 89.5 81 LYS B CA 1
ATOM 3345 C C . LYS B 1 81 ? 3.557 32.75 3.086 1 89.5 81 LYS B C 1
ATOM 3347 O O . LYS B 1 81 ? 3.902 33.562 2.197 1 89.5 81 LYS B O 1
ATOM 3352 N N . ASN B 1 82 ? 2.684 33.094 4.098 1 85.12 82 ASN B N 1
ATOM 3353 C CA . ASN B 1 82 ? 2.018 34.375 4.141 1 85.12 82 ASN B CA 1
ATOM 3354 C C . ASN B 1 82 ? 2.324 35.125 5.441 1 85.12 82 ASN B C 1
ATOM 3356 O O . ASN B 1 82 ? 1.859 36.25 5.641 1 85.12 82 ASN B O 1
ATOM 3360 N N . ALA B 1 83 ? 3.176 34.531 6.297 1 86.62 83 ALA B N 1
ATOM 3361 C CA . ALA B 1 83 ? 3.391 35.062 7.633 1 86.62 83 ALA B CA 1
ATOM 3362 C C . ALA B 1 83 ? 4.348 36.25 7.586 1 86.62 83 ALA B C 1
ATOM 3364 O O . ALA B 1 83 ? 5.336 36.25 6.852 1 86.62 83 ALA B O 1
ATOM 3365 N N . LYS B 1 84 ? 4.004 37.312 8.25 1 88.25 84 LYS B N 1
ATOM 3366 C CA . LYS B 1 84 ? 4.871 38.5 8.383 1 88.25 84 LYS B CA 1
ATOM 3367 C C . LYS B 1 84 ? 5.094 38.844 9.852 1 88.25 84 LYS B C 1
ATOM 3369 O O . LYS B 1 84 ? 5.824 39.781 10.164 1 88.25 84 LYS B O 1
ATOM 3374 N N . SER B 1 85 ? 4.438 38.25 10.805 1 91.44 85 SER B N 1
ATOM 3375 C CA . SER B 1 85 ? 4.613 38.406 12.242 1 91.44 85 SER B CA 1
ATOM 3376 C C . SER B 1 85 ? 5.332 37.188 12.852 1 91.44 85 SER B C 1
ATOM 3378 O O . SER B 1 85 ? 5.32 36.094 12.273 1 91.44 85 SER B O 1
ATOM 3380 N N . PRO B 1 86 ? 5.984 37.406 13.945 1 92.19 86 PRO B N 1
ATOM 3381 C CA . PRO B 1 86 ? 6.727 36.312 14.57 1 92.19 86 PRO B CA 1
ATOM 3382 C C . PRO B 1 86 ? 5.848 35.125 14.883 1 92.19 86 PRO B C 1
ATOM 3384 O O . PRO B 1 86 ? 6.238 33.969 14.625 1 92.19 86 PRO B O 1
ATOM 3387 N N . GLU B 1 87 ? 4.73 35.344 15.398 1 92.88 87 GLU B N 1
ATOM 3388 C CA . GLU B 1 87 ? 3.834 34.25 15.75 1 92.88 87 GLU B CA 1
ATOM 3389 C C . GLU B 1 87 ? 3.375 33.5 14.508 1 92.88 87 GLU B C 1
ATOM 3391 O O . GLU B 1 87 ? 3.34 32.25 14.5 1 92.88 87 GLU B O 1
ATOM 3396 N N . HIS B 1 88 ? 3.021 34.219 13.523 1 94.12 88 HIS B N 1
ATOM 3397 C CA . HIS B 1 88 ? 2.549 33.594 12.289 1 94.12 88 HIS B CA 1
ATOM 3398 C C . HIS B 1 88 ? 3.662 32.812 11.609 1 94.12 88 HIS B C 1
ATOM 3400 O O . HIS B 1 88 ? 3.412 31.75 11.031 1 94.12 88 HIS B O 1
ATOM 3406 N N . PHE B 1 89 ? 4.898 33.344 11.734 1 94 89 PHE B N 1
ATOM 3407 C CA . PHE B 1 89 ? 6.047 32.625 11.211 1 94 89 PHE B CA 1
ATOM 3408 C C . PHE B 1 89 ? 6.207 31.281 11.922 1 94 89 PHE B C 1
ATOM 3410 O O . PHE B 1 89 ? 6.43 30.25 11.281 1 94 89 PHE B O 1
ATOM 3417 N N . GLN B 1 90 ? 6.07 31.328 13.188 1 93.88 90 GLN B N 1
ATOM 3418 C CA . GLN B 1 90 ? 6.199 30.109 13.977 1 93.88 90 GLN B CA 1
ATOM 3419 C C . GLN B 1 90 ? 5.105 29.094 13.625 1 93.88 90 GLN B C 1
ATOM 3421 O O . GLN B 1 90 ? 5.367 27.906 13.516 1 93.88 90 GLN B O 1
ATOM 3426 N N . THR B 1 91 ? 3.91 29.547 13.5 1 94.06 91 THR B N 1
ATOM 3427 C CA . THR B 1 91 ? 2.795 28.672 13.133 1 94.06 91 THR B CA 1
ATOM 3428 C C . THR B 1 91 ? 3.018 28.062 11.758 1 94.06 91 THR B C 1
ATOM 3430 O O . THR B 1 91 ? 2.771 26.875 11.555 1 94.06 91 THR B O 1
ATOM 3433 N N . GLU B 1 92 ? 3.455 28.891 10.875 1 94.81 92 GLU B N 1
ATOM 3434 C CA . GLU B 1 92 ? 3.742 28.391 9.539 1 94.81 92 GLU B CA 1
ATOM 3435 C C . GLU B 1 92 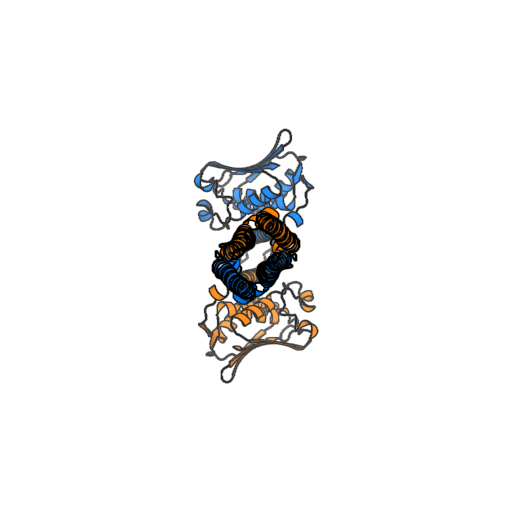? 4.832 27.328 9.57 1 94.81 92 GLU B C 1
ATOM 3437 O O . GLU B 1 92 ? 4.75 26.328 8.852 1 94.81 92 GLU B O 1
ATOM 3442 N N . GLN B 1 93 ? 5.852 27.547 10.359 1 94.69 93 GLN B N 1
ATOM 3443 C CA . GLN B 1 93 ? 6.898 26.547 10.516 1 94.69 93 GLN B CA 1
ATOM 3444 C C . GLN B 1 93 ? 6.328 25.25 11.07 1 94.69 93 GLN B C 1
ATOM 3446 O O . GLN B 1 93 ? 6.699 24.156 10.633 1 94.69 93 GLN B O 1
ATOM 3451 N N . PHE B 1 94 ? 5.449 25.406 12.031 1 95.38 94 PHE B N 1
ATOM 3452 C CA . PHE B 1 94 ? 4.758 24.25 12.602 1 95.38 94 PHE B CA 1
ATOM 3453 C C . PHE B 1 94 ? 3.992 23.484 11.531 1 95.38 94 PHE B C 1
ATOM 3455 O O . PHE B 1 94 ? 4.102 22.266 11.43 1 95.38 94 PHE B O 1
ATOM 3462 N N . LEU B 1 95 ? 3.305 24.172 10.727 1 95.06 95 LEU B N 1
ATOM 3463 C CA . LEU B 1 95 ? 2.52 23.594 9.641 1 95.06 95 LEU B CA 1
ATOM 3464 C C . LEU B 1 95 ? 3.424 22.906 8.625 1 95.06 95 LEU B C 1
ATOM 3466 O O . LEU B 1 95 ? 3.102 21.812 8.133 1 95.06 95 LEU B O 1
ATOM 3470 N N . GLN B 1 96 ? 4.512 23.5 8.32 1 95.5 96 GLN B N 1
ATOM 3471 C CA . GLN B 1 96 ? 5.457 22.922 7.359 1 95.5 96 GLN B CA 1
ATOM 3472 C C . GLN B 1 96 ? 6.055 21.625 7.883 1 95.5 96 GLN B C 1
ATOM 3474 O O . GLN B 1 96 ? 6.242 20.672 7.121 1 95.5 96 GLN B O 1
ATOM 3479 N N . GLU B 1 97 ? 6.324 21.672 9.133 1 95.81 97 GLU B N 1
ATOM 3480 C CA . GLU B 1 97 ? 6.859 20.453 9.727 1 95.81 97 GLU B CA 1
ATOM 3481 C C . GLU B 1 97 ? 5.82 19.328 9.719 1 95.81 97 GLU B C 1
ATOM 3483 O O . GLU B 1 97 ? 6.156 18.172 9.477 1 95.81 97 GLU B O 1
ATOM 3488 N N . LEU B 1 98 ? 4.621 19.688 9.984 1 95.12 98 LEU B N 1
ATOM 3489 C CA . LEU B 1 98 ? 3.541 18.719 9.883 1 95.12 98 LEU B CA 1
ATOM 3490 C C . LEU B 1 98 ? 3.463 18.141 8.477 1 95.12 98 LEU B C 1
ATOM 3492 O O . LEU B 1 98 ? 3.293 16.922 8.312 1 95.12 98 LEU B O 1
ATOM 3496 N N . TYR B 1 99 ? 3.562 18.984 7.562 1 95.62 99 TYR B N 1
ATOM 3497 C CA . TYR B 1 99 ? 3.547 18.547 6.168 1 95.62 99 TYR B CA 1
ATOM 3498 C C . TYR B 1 99 ? 4.688 17.578 5.883 1 95.62 99 TYR B C 1
ATOM 3500 O O . TYR B 1 99 ? 4.508 16.594 5.164 1 95.62 99 TYR B O 1
ATOM 3508 N N . ARG B 1 100 ? 5.797 17.828 6.414 1 95.69 100 ARG B N 1
ATOM 3509 C CA . ARG B 1 100 ? 6.953 16.953 6.227 1 95.69 100 ARG B CA 1
ATOM 3510 C C . ARG B 1 100 ? 6.695 15.57 6.812 1 95.69 100 ARG B C 1
ATOM 3512 O O . ARG B 1 100 ? 7.008 14.555 6.188 1 95.69 100 ARG B O 1
ATOM 3519 N N . VAL B 1 101 ? 6.141 15.57 7.965 1 95.06 101 VAL B N 1
ATOM 3520 C CA . VAL B 1 101 ? 5.793 14.312 8.609 1 95.06 101 VAL B CA 1
ATOM 3521 C C . VAL B 1 101 ? 4.812 13.539 7.738 1 95.06 101 VAL B C 1
ATOM 3523 O O . VAL B 1 101 ? 4.996 12.344 7.492 1 95.06 101 VAL B O 1
ATOM 3526 N N . TYR B 1 102 ? 3.824 14.211 7.289 1 95.19 102 TYR B N 1
ATOM 3527 C CA . TYR B 1 102 ? 2.832 13.648 6.375 1 95.19 102 TYR B CA 1
ATOM 3528 C C . TYR B 1 102 ? 3.494 13.078 5.129 1 95.19 102 TYR B C 1
ATOM 3530 O O . TYR B 1 102 ? 3.252 11.93 4.758 1 95.19 102 TYR B O 1
ATOM 3538 N N . GLN B 1 103 ? 4.297 13.836 4.523 1 94.56 103 GLN B N 1
ATOM 3539 C CA . GLN B 1 103 ? 4.934 13.453 3.266 1 94.56 103 GLN B CA 1
ATOM 3540 C C . GLN B 1 103 ? 5.805 12.211 3.443 1 94.56 103 GLN B C 1
ATOM 3542 O O . GLN B 1 103 ? 5.785 11.312 2.605 1 94.56 103 GLN B O 1
ATOM 3547 N N . HIS B 1 104 ? 6.477 12.234 4.48 1 94.88 104 HIS B N 1
ATOM 3548 C CA . HIS B 1 104 ? 7.348 11.094 4.742 1 94.88 104 HIS B CA 1
ATOM 3549 C C . HIS B 1 104 ? 6.543 9.805 4.871 1 94.88 104 HIS B C 1
ATOM 3551 O O . HIS B 1 104 ? 6.891 8.789 4.27 1 94.88 104 HIS B O 1
ATOM 3557 N N . GLU B 1 105 ? 5.496 9.852 5.578 1 93.94 105 GLU B N 1
ATOM 3558 C CA . GLU B 1 105 ? 4.68 8.656 5.801 1 93.94 105 GLU B CA 1
ATOM 3559 C C . GLU B 1 105 ? 3.973 8.227 4.52 1 93.94 105 GLU B C 1
ATOM 3561 O O . GLU B 1 105 ? 4.004 7.051 4.152 1 93.94 105 GLU B O 1
ATOM 3566 N N . VAL B 1 106 ? 3.363 9.141 3.879 1 94.19 106 VAL B N 1
ATOM 3567 C CA . VAL B 1 106 ? 2.592 8.852 2.674 1 94.19 106 VAL B CA 1
ATOM 3568 C C . VAL B 1 106 ? 3.523 8.359 1.569 1 94.19 106 VAL B C 1
ATOM 3570 O O . VAL B 1 106 ? 3.197 7.414 0.85 1 94.19 106 VAL B O 1
ATOM 3573 N N . GLN B 1 107 ? 4.648 8.977 1.471 1 93.38 107 GLN B N 1
ATOM 3574 C CA . GLN B 1 107 ? 5.609 8.555 0.454 1 93.38 107 GLN B CA 1
ATOM 3575 C C . GLN B 1 107 ? 6.105 7.137 0.713 1 93.38 107 GLN B C 1
ATOM 3577 O O . GLN B 1 107 ? 6.309 6.363 -0.226 1 93.38 107 GLN B O 1
ATOM 3582 N N . ALA B 1 108 ? 6.301 6.844 1.936 1 91.69 108 ALA B N 1
ATOM 3583 C CA . ALA B 1 108 ? 6.715 5.488 2.295 1 91.69 108 ALA B CA 1
ATOM 3584 C C . ALA B 1 108 ? 5.645 4.469 1.915 1 91.69 108 ALA B C 1
ATOM 3586 O O . ALA B 1 108 ? 5.957 3.402 1.382 1 91.69 108 ALA B O 1
ATOM 3587 N N . LEU B 1 109 ? 4.426 4.789 2.125 1 91.12 109 LEU B N 1
ATOM 3588 C CA . LEU B 1 109 ? 3.307 3.91 1.804 1 91.12 109 LEU B CA 1
ATOM 3589 C C . LEU B 1 109 ? 3.174 3.729 0.295 1 91.12 109 LEU B C 1
ATOM 3591 O O . LEU B 1 109 ? 2.99 2.607 -0.185 1 91.12 109 LEU B O 1
ATOM 3595 N N . TYR B 1 110 ? 3.361 4.797 -0.422 1 91.12 110 TYR B N 1
ATOM 3596 C CA . TYR B 1 110 ? 3.299 4.723 -1.877 1 91.12 110 TYR B CA 1
ATOM 3597 C C . TYR B 1 110 ? 4.461 3.91 -2.434 1 91.12 110 TYR B C 1
ATOM 3599 O O . TYR B 1 110 ? 4.289 3.133 -3.375 1 91.12 110 TYR B O 1
ATOM 3607 N N . ALA B 1 111 ? 5.602 4.102 -1.872 1 88.31 111 ALA B N 1
ATOM 3608 C CA . ALA B 1 111 ? 6.773 3.352 -2.316 1 88.31 111 ALA B CA 1
ATOM 3609 C C . ALA B 1 111 ? 6.582 1.854 -2.098 1 88.31 111 ALA B C 1
ATOM 3611 O O . ALA B 1 111 ? 6.91 1.047 -2.969 1 88.31 111 ALA B O 1
ATOM 3612 N N . THR B 1 112 ? 6.09 1.488 -0.993 1 86.06 112 THR B N 1
ATOM 3613 C CA . THR B 1 112 ? 5.812 0.089 -0.686 1 86.06 112 THR B CA 1
ATOM 3614 C C . THR B 1 112 ? 4.793 -0.488 -1.662 1 86.06 112 THR B C 1
ATOM 3616 O O . THR B 1 112 ? 4.977 -1.587 -2.188 1 86.06 112 THR B O 1
ATOM 3619 N N . GLN B 1 113 ? 3.768 0.232 -1.913 1 85.69 113 GLN B N 1
ATOM 3620 C CA . GLN B 1 113 ? 2.723 -0.203 -2.836 1 85.69 113 GLN B CA 1
ATOM 3621 C C . GLN B 1 113 ? 3.279 -0.397 -4.242 1 85.69 113 GLN B C 1
ATOM 3623 O O . GLN B 1 113 ? 3 -1.407 -4.891 1 85.69 113 GLN B O 1
ATOM 3628 N N . THR B 1 114 ? 4.062 0.533 -4.645 1 87.31 114 THR B N 1
ATOM 3629 C CA . THR B 1 114 ? 4.641 0.477 -5.984 1 87.31 114 THR B CA 1
ATOM 3630 C C . THR B 1 114 ? 5.59 -0.71 -6.113 1 87.31 114 THR B C 1
ATOM 3632 O O . THR B 1 114 ? 5.594 -1.401 -7.133 1 87.31 114 THR B O 1
ATOM 3635 N N . ARG B 1 115 ? 6.348 -0.967 -5.145 1 84.62 115 ARG B N 1
ATOM 3636 C CA . ARG B 1 115 ? 7.262 -2.104 -5.145 1 84.62 115 ARG B CA 1
ATOM 3637 C C . ARG B 1 115 ? 6.496 -3.422 -5.211 1 84.62 115 ARG B C 1
ATOM 3639 O O . ARG B 1 115 ? 6.879 -4.328 -5.949 1 84.62 115 ARG B O 1
ATOM 3646 N N . HIS B 1 116 ? 5.477 -3.465 -4.426 1 84.38 116 HIS B N 1
ATOM 3647 C CA . HIS B 1 116 ? 4.652 -4.668 -4.434 1 84.38 116 HIS B CA 1
ATOM 3648 C C . HIS B 1 116 ? 4.027 -4.898 -5.805 1 84.38 116 HIS B C 1
ATOM 3650 O O . HIS B 1 116 ? 4.016 -6.027 -6.305 1 84.38 116 HIS B O 1
ATOM 3656 N N . GLU B 1 117 ? 3.566 -3.828 -6.34 1 85.38 117 GLU B N 1
ATOM 3657 C CA . GLU B 1 117 ? 2.941 -3.924 -7.656 1 85.38 117 GLU B CA 1
ATOM 3658 C C . GLU B 1 117 ? 3.943 -4.391 -8.711 1 85.38 117 GLU B C 1
ATOM 3660 O O . GLU B 1 117 ? 3.641 -5.277 -9.516 1 85.38 117 GLU B O 1
ATOM 3665 N N . LYS B 1 118 ? 5.066 -3.842 -8.711 1 85.81 118 LYS B N 1
ATOM 3666 C CA . LYS B 1 118 ? 6.105 -4.219 -9.672 1 85.81 118 LYS B CA 1
ATOM 3667 C C . LYS B 1 118 ? 6.52 -5.676 -9.484 1 85.81 118 LYS B C 1
ATOM 3669 O O . LYS B 1 118 ? 6.672 -6.41 -10.461 1 85.81 118 LYS B O 1
ATOM 3674 N N . PHE B 1 119 ? 6.66 -6.09 -8.305 1 86.81 119 PHE B N 1
ATOM 3675 C CA . PHE B 1 119 ? 7.012 -7.469 -7.992 1 86.81 119 PHE B CA 1
ATOM 3676 C C . PHE B 1 119 ? 5.953 -8.43 -8.523 1 86.81 119 PHE B C 1
ATOM 3678 O O . PHE B 1 119 ? 6.281 -9.414 -9.195 1 86.81 119 PHE B O 1
ATOM 3685 N N . LEU B 1 120 ? 4.766 -8.094 -8.164 1 86.06 120 LEU B N 1
ATOM 3686 C CA . LEU B 1 120 ? 3.672 -8.984 -8.547 1 86.06 120 LEU B CA 1
ATOM 3687 C C . LEU B 1 120 ? 3.594 -9.125 -10.062 1 86.06 120 LEU B C 1
ATOM 3689 O O . LEU B 1 120 ? 3.4 -10.227 -10.578 1 86.06 120 LEU B O 1
ATOM 3693 N N . ASN B 1 121 ? 3.771 -8.023 -10.742 1 84.44 121 ASN B N 1
ATOM 3694 C CA . ASN B 1 121 ? 3.725 -8.062 -12.195 1 84.44 121 ASN B CA 1
ATOM 3695 C C . ASN B 1 121 ? 4.836 -8.938 -12.773 1 84.44 121 ASN B C 1
ATOM 3697 O O . ASN B 1 121 ? 4.59 -9.773 -13.648 1 84.44 121 ASN B O 1
ATOM 3701 N N . GLN B 1 122 ? 5.973 -8.805 -12.273 1 84.06 122 GLN B N 1
ATOM 3702 C CA . GLN B 1 122 ? 7.102 -9.602 -12.734 1 84.06 122 GLN B CA 1
ATOM 3703 C C . GLN B 1 122 ? 6.91 -11.078 -12.375 1 84.06 122 GLN B C 1
ATOM 3705 O O . GLN B 1 122 ? 7.195 -11.961 -13.18 1 84.06 122 GLN B O 1
ATOM 3710 N N . TRP B 1 123 ? 6.453 -11.273 -11.203 1 87.38 123 TRP B N 1
ATOM 3711 C CA . TRP B 1 123 ? 6.223 -12.633 -10.711 1 87.38 123 TRP B CA 1
ATOM 3712 C C . TRP B 1 123 ? 5.16 -13.336 -11.547 1 87.38 123 TRP B C 1
ATOM 3714 O O . TRP B 1 123 ? 5.32 -14.508 -11.906 1 87.38 123 TRP B O 1
ATOM 3724 N N . ILE B 1 124 ? 4.113 -12.648 -11.828 1 87.06 124 ILE B N 1
ATOM 3725 C CA . ILE B 1 124 ? 3.041 -13.211 -12.633 1 87.06 124 ILE B CA 1
ATOM 3726 C C . ILE B 1 124 ? 3.592 -13.625 -14 1 87.06 124 ILE B C 1
ATOM 3728 O O . ILE B 1 124 ? 3.299 -14.719 -14.484 1 87.06 124 ILE B O 1
ATOM 3732 N N . HIS B 1 125 ? 4.379 -12.766 -14.578 1 84.62 125 HIS B N 1
ATOM 3733 C CA . HIS B 1 125 ? 4.977 -13.078 -15.867 1 84.62 125 HIS B CA 1
ATOM 3734 C C . HIS B 1 125 ? 5.867 -14.312 -15.781 1 84.62 125 HIS B C 1
ATOM 3736 O O . HIS B 1 125 ? 5.836 -15.164 -16.672 1 84.62 125 HIS B O 1
ATOM 3742 N N . GLN B 1 126 ? 6.547 -14.445 -14.703 1 84.94 126 GLN B N 1
ATOM 3743 C CA . GLN B 1 126 ? 7.422 -15.602 -14.516 1 84.94 126 GLN B CA 1
ATOM 3744 C C . GLN B 1 126 ? 6.613 -16.875 -14.32 1 84.94 126 GLN B C 1
ATOM 3746 O O . GLN B 1 126 ? 7 -17.938 -14.812 1 84.94 126 GLN B O 1
ATOM 3751 N N . MET B 1 127 ? 5.516 -16.766 -13.672 1 89.88 127 MET B N 1
ATOM 3752 C CA . MET B 1 127 ? 4.695 -17.938 -13.383 1 89.88 127 MET B CA 1
ATOM 3753 C C . MET B 1 127 ? 3.924 -18.391 -14.625 1 89.88 127 MET B C 1
ATOM 3755 O O . MET B 1 127 ? 3.584 -19.562 -14.766 1 89.88 127 MET B O 1
ATOM 3759 N N . LYS B 1 128 ? 3.742 -17.5 -15.562 1 89.25 128 LYS B N 1
ATOM 3760 C CA . LYS B 1 128 ? 3.047 -17.828 -16.812 1 89.25 128 LYS B CA 1
ATOM 3761 C C . LYS B 1 128 ? 3.871 -18.781 -17.656 1 89.25 128 LYS B C 1
ATOM 3763 O O . LYS B 1 128 ? 3.316 -19.625 -18.375 1 89.25 128 LYS B O 1
ATOM 3768 N N . THR B 1 129 ? 5.125 -18.656 -17.531 1 89.56 129 THR B N 1
ATOM 3769 C CA . THR B 1 129 ? 6.023 -19.453 -18.375 1 89.56 129 THR B CA 1
ATOM 3770 C C . THR B 1 129 ? 5.906 -20.938 -18.047 1 89.56 129 THR B C 1
ATOM 3772 O O . THR B 1 129 ? 5.629 -21.75 -18.938 1 89.56 129 THR B O 1
ATOM 3775 N N . PRO B 1 130 ? 6.086 -21.344 -16.797 1 92.5 130 PRO B N 1
ATOM 3776 C CA . PRO B 1 130 ? 5.945 -22.766 -16.516 1 92.5 130 PRO B CA 1
ATOM 3777 C C . PRO B 1 130 ? 4.547 -23.297 -16.828 1 92.5 130 PRO B C 1
ATOM 3779 O O . PRO B 1 130 ? 4.391 -24.453 -17.234 1 92.5 130 PRO B O 1
ATOM 3782 N N . ILE B 1 131 ? 3.561 -22.5 -16.672 1 93.31 131 ILE B N 1
ATOM 3783 C CA . ILE B 1 131 ? 2.201 -22.906 -17 1 93.31 131 ILE B CA 1
ATOM 3784 C C . ILE B 1 131 ? 2.088 -23.125 -18.516 1 93.31 131 ILE B C 1
ATOM 3786 O O . ILE B 1 131 ? 1.516 -24.125 -18.953 1 93.31 131 ILE B O 1
ATOM 3790 N N . ALA B 1 132 ? 2.652 -22.219 -19.297 1 92.31 132 ALA B N 1
ATOM 3791 C CA . ALA B 1 132 ? 2.637 -22.344 -20.75 1 92.31 132 ALA B CA 1
ATOM 3792 C C . ALA B 1 132 ? 3.373 -23.609 -21.188 1 92.31 132 ALA B C 1
ATOM 3794 O O . ALA B 1 132 ? 2.918 -24.312 -22.094 1 92.31 132 ALA B O 1
ATOM 3795 N N . VAL B 1 133 ? 4.484 -23.906 -20.562 1 92.81 133 VAL B N 1
ATOM 3796 C CA . VAL B 1 133 ? 5.258 -25.094 -20.875 1 92.81 133 VAL B CA 1
ATOM 3797 C C . VAL B 1 133 ? 4.438 -26.344 -20.562 1 92.81 133 VAL B C 1
ATOM 3799 O O . VAL B 1 133 ? 4.391 -27.281 -21.359 1 92.81 133 VAL B O 1
ATOM 3802 N N . LEU B 1 134 ? 3.777 -26.344 -19.438 1 94.12 134 LEU B N 1
ATOM 3803 C CA . LEU B 1 134 ? 2.928 -27.469 -19.078 1 94.12 134 LEU B CA 1
ATOM 3804 C C . LEU B 1 134 ? 1.806 -27.656 -20.078 1 94.12 134 LEU B C 1
ATOM 3806 O O . LEU B 1 134 ? 1.497 -28.797 -20.469 1 94.12 134 LEU B O 1
ATOM 3810 N N . GLU B 1 135 ? 1.265 -26.594 -20.562 1 92.12 135 GLU B N 1
ATOM 3811 C CA . GLU B 1 135 ? 0.199 -26.656 -21.562 1 92.12 135 GLU B CA 1
ATOM 3812 C C . GLU B 1 135 ? 0.708 -27.25 -22.875 1 92.12 135 GLU B C 1
ATOM 3814 O O . GLU B 1 135 ? 0.008 -28.047 -23.516 1 92.12 135 GLU B O 1
ATOM 3819 N N . LEU B 1 136 ? 1.884 -26.906 -23.203 1 92.88 136 LEU B N 1
ATOM 3820 C CA . LEU B 1 136 ? 2.488 -27.438 -24.422 1 92.88 136 LEU B CA 1
ATOM 3821 C C . LEU B 1 136 ? 2.746 -28.922 -24.297 1 92.88 136 LEU B C 1
ATOM 3823 O O . LEU B 1 136 ? 2.465 -29.703 -25.219 1 92.88 136 LEU B O 1
ATOM 3827 N N . LEU B 1 137 ? 3.23 -29.328 -23.141 1 92.88 137 LEU B N 1
ATOM 3828 C CA . LEU B 1 137 ? 3.479 -30.75 -22.875 1 92.88 137 LEU B CA 1
ATOM 3829 C C . LEU B 1 137 ? 2.188 -31.547 -22.969 1 92.88 137 LEU B C 1
ATOM 3831 O O . LEU B 1 137 ? 2.184 -32.688 -23.484 1 92.88 137 LEU B O 1
ATOM 3835 N N . LEU B 1 138 ? 1.139 -30.953 -22.516 1 91.75 138 LEU B N 1
ATOM 3836 C CA . LEU B 1 138 ? -0.156 -31.625 -22.484 1 91.75 138 LEU B CA 1
ATOM 3837 C C . LEU B 1 138 ? -0.743 -31.766 -23.875 1 91.75 138 LEU B C 1
ATOM 3839 O O . LEU B 1 138 ? -1.594 -32.625 -24.125 1 91.75 138 LEU B O 1
ATOM 3843 N N . GLN B 1 139 ? -0.282 -30.953 -24.797 1 89.88 139 GLN B N 1
ATOM 3844 C CA . GLN B 1 139 ? -0.777 -30.984 -26.172 1 89.88 139 GLN B CA 1
ATOM 3845 C C . GLN B 1 139 ? -0.02 -32 -27 1 89.88 139 GLN B C 1
ATOM 3847 O O . GLN B 1 139 ? -0.482 -32.406 -28.078 1 89.88 139 GLN B O 1
ATOM 3852 N N . GLU B 1 140 ? 1.131 -32.406 -26.5 1 88.31 140 GLU B N 1
ATOM 3853 C CA . GLU B 1 140 ? 1.933 -33.375 -27.234 1 88.31 140 GLU B CA 1
ATOM 3854 C C . GLU B 1 140 ? 1.266 -34.75 -27.25 1 88.31 140 GLU B C 1
ATOM 3856 O O . GLU B 1 140 ? 0.585 -35.125 -26.281 1 88.31 140 GLU B O 1
ATOM 3861 N N . ASP B 1 141 ? 1.561 -35.406 -28.453 1 85.31 141 ASP B N 1
ATOM 3862 C CA . ASP B 1 141 ? 1.044 -36.781 -28.562 1 85.31 141 ASP B CA 1
ATOM 3863 C C . ASP B 1 141 ? 1.848 -37.75 -27.688 1 85.31 141 ASP B C 1
ATOM 3865 O O . ASP B 1 141 ? 3.049 -37.562 -27.484 1 85.31 141 ASP B O 1
ATOM 3869 N N . GLY B 1 142 ? 1.145 -38.812 -27.078 1 85.44 142 GLY B N 1
ATOM 3870 C CA . GLY B 1 142 ? 1.831 -39.812 -26.281 1 85.44 142 GLY B CA 1
ATOM 3871 C C . GLY B 1 142 ? 1.765 -39.531 -24.797 1 85.44 142 GLY B C 1
ATOM 3872 O O . GLY B 1 142 ? 1.041 -38.656 -24.344 1 85.44 142 GLY B O 1
ATOM 3873 N N . PRO B 1 143 ? 2.496 -40.344 -24.094 1 87.75 143 PRO B N 1
ATOM 3874 C CA . PRO B 1 143 ? 2.473 -40.188 -22.641 1 87.75 143 PRO B CA 1
ATOM 3875 C C . PRO B 1 143 ? 3.256 -38.938 -22.156 1 87.75 143 PRO B C 1
ATOM 3877 O O . PRO B 1 143 ? 4.227 -38.562 -22.812 1 87.75 143 PRO B O 1
ATOM 3880 N N . LEU B 1 144 ? 2.762 -38.312 -21.141 1 90.75 144 LEU B N 1
ATOM 3881 C CA . LEU B 1 144 ? 3.439 -37.156 -20.547 1 90.75 144 LEU B CA 1
ATOM 3882 C C . LEU B 1 144 ? 4.773 -37.594 -19.938 1 90.75 144 LEU B C 1
ATOM 3884 O O . LEU B 1 144 ? 4.859 -38.625 -19.25 1 90.75 144 LEU B O 1
ATOM 3888 N N . ASP B 1 145 ? 5.809 -36.781 -20.234 1 88.81 145 ASP B N 1
ATOM 3889 C CA . ASP B 1 145 ? 7.102 -36.969 -19.578 1 88.81 145 ASP B CA 1
ATOM 3890 C C . ASP B 1 145 ? 7.066 -36.5 -18.125 1 88.81 145 ASP B C 1
ATOM 3892 O O . ASP B 1 145 ? 7.074 -35.312 -17.859 1 88.81 145 ASP B O 1
ATOM 3896 N N . LYS B 1 146 ? 7.09 -37.438 -17.25 1 90.75 146 LYS B N 1
ATOM 3897 C CA . LYS B 1 146 ? 6.965 -37.156 -15.82 1 90.75 146 LYS B CA 1
ATOM 3898 C C . LYS B 1 146 ? 8.062 -36.188 -15.359 1 90.75 146 LYS B C 1
ATOM 3900 O O . LYS B 1 146 ? 7.828 -35.312 -14.516 1 90.75 146 LYS B O 1
ATOM 3905 N N . ASN B 1 147 ? 9.188 -36.344 -15.914 1 87.88 147 ASN B N 1
ATOM 3906 C CA . ASN B 1 147 ? 10.305 -35.5 -15.508 1 87.88 147 ASN B CA 1
ATOM 3907 C C . ASN B 1 147 ? 10.094 -34.031 -15.922 1 87.88 147 ASN B C 1
ATOM 3909 O O . ASN B 1 147 ? 10.344 -33.125 -15.141 1 87.88 147 ASN B O 1
ATOM 3913 N N . SER B 1 148 ? 9.586 -33.844 -17.062 1 89.06 148 SER B N 1
ATOM 3914 C CA . SER B 1 148 ? 9.328 -32.5 -17.547 1 89.06 148 SER B CA 1
ATOM 3915 C C . SER B 1 148 ? 8.227 -31.812 -16.75 1 89.06 148 SER B C 1
ATOM 3917 O O . SER B 1 148 ? 8.344 -30.641 -16.391 1 89.06 148 SER B O 1
ATOM 3919 N N . VAL B 1 149 ? 7.207 -32.562 -16.484 1 93 149 VAL B N 1
ATOM 3920 C CA . VAL B 1 149 ? 6.102 -32 -15.695 1 93 149 VAL B CA 1
ATOM 3921 C C . VAL B 1 149 ? 6.586 -31.672 -14.289 1 93 149 VAL B C 1
ATOM 3923 O O . VAL B 1 149 ? 6.266 -30.609 -13.758 1 93 149 VAL B O 1
ATOM 3926 N N . GLN B 1 150 ? 7.367 -32.562 -13.758 1 91.81 150 GLN B N 1
ATOM 3927 C CA . GLN B 1 150 ? 7.891 -32.375 -12.406 1 91.81 150 GLN B CA 1
ATOM 3928 C C . GLN B 1 150 ? 8.742 -31.094 -12.328 1 91.81 150 GLN B C 1
ATOM 3930 O O . GLN B 1 150 ? 8.672 -30.359 -11.352 1 91.81 150 GLN B O 1
ATOM 3935 N N . GLU B 1 151 ? 9.492 -30.891 -13.289 1 86.81 151 GLU B N 1
ATOM 3936 C CA . GLU B 1 151 ? 10.352 -29.703 -13.328 1 86.81 151 GLU B CA 1
ATOM 3937 C C . GLU B 1 151 ? 9.531 -28.422 -13.297 1 86.81 151 GLU B C 1
ATOM 3939 O O . GLU B 1 151 ? 9.852 -27.5 -12.539 1 86.81 151 GLU B O 1
ATOM 3944 N N . GLU B 1 152 ? 8.539 -28.406 -14.125 1 91.5 152 GLU B N 1
ATOM 3945 C CA . GLU B 1 152 ? 7.715 -27.203 -14.195 1 91.5 152 GLU B CA 1
ATOM 3946 C C . GLU B 1 152 ? 6.91 -27 -12.914 1 91.5 152 GLU B C 1
ATOM 3948 O O . GLU B 1 152 ? 6.695 -25.875 -12.477 1 91.5 152 GLU B O 1
ATOM 3953 N N . VAL B 1 153 ? 6.504 -28.078 -12.312 1 93 153 VAL B N 1
ATOM 3954 C CA . VAL B 1 153 ? 5.758 -28.016 -11.062 1 93 153 VAL B CA 1
ATOM 3955 C C . VAL B 1 153 ? 6.656 -27.484 -9.953 1 93 153 VAL B C 1
ATOM 3957 O O . VAL B 1 153 ? 6.219 -26.672 -9.133 1 93 153 VAL B O 1
ATOM 3960 N N . GLU B 1 154 ? 7.84 -27.906 -9.93 1 89.25 154 GLU B N 1
ATOM 3961 C CA . GLU B 1 154 ? 8.797 -27.422 -8.945 1 89.25 154 GLU B CA 1
ATOM 3962 C C . GLU B 1 154 ? 9.07 -25.922 -9.141 1 89.25 154 GLU B C 1
ATOM 3964 O O . GLU B 1 154 ? 9.234 -25.188 -8.164 1 89.25 154 GLU B O 1
ATOM 3969 N N . ARG B 1 155 ? 9.078 -25.531 -10.352 1 88.12 155 ARG B N 1
ATOM 3970 C CA . ARG B 1 155 ? 9.258 -24.109 -10.641 1 88.12 155 ARG B CA 1
ATOM 3971 C C . ARG B 1 155 ? 8.086 -23.297 -10.117 1 88.12 155 ARG B C 1
ATOM 3973 O O . ARG B 1 155 ? 8.281 -22.219 -9.523 1 88.12 155 ARG B O 1
ATOM 3980 N N . LEU B 1 156 ? 6.941 -23.766 -10.312 1 93 156 LEU B N 1
ATOM 3981 C CA . LEU B 1 156 ? 5.742 -23.109 -9.805 1 93 156 LEU B CA 1
ATOM 3982 C C . LEU B 1 156 ? 5.75 -23.062 -8.281 1 93 156 LEU B C 1
ATOM 3984 O O . LEU B 1 156 ? 5.402 -22.031 -7.691 1 93 156 LEU B O 1
ATOM 3988 N N . ARG B 1 157 ? 6.16 -24.141 -7.73 1 91.5 157 ARG B N 1
ATOM 3989 C CA . ARG B 1 157 ? 6.223 -24.203 -6.273 1 91.5 157 ARG B CA 1
ATOM 3990 C C . ARG B 1 157 ? 7.203 -23.172 -5.719 1 91.5 157 ARG B C 1
ATOM 3992 O O . ARG B 1 157 ? 6.887 -22.469 -4.762 1 91.5 157 ARG B O 1
ATOM 3999 N N . ARG B 1 158 ? 8.297 -23.078 -6.301 1 88.06 158 ARG B N 1
ATOM 4000 C CA . ARG B 1 158 ? 9.305 -22.109 -5.875 1 88.06 158 ARG B CA 1
ATOM 4001 C C . ARG B 1 158 ? 8.805 -20.672 -6.082 1 88.06 158 ARG B C 1
ATOM 4003 O O . ARG B 1 158 ? 9.047 -19.797 -5.25 1 88.06 158 ARG B O 1
ATOM 4010 N N . GLY B 1 159 ? 8.203 -20.484 -7.207 1 89.62 159 GLY B N 1
ATOM 4011 C CA . GLY B 1 159 ? 7.609 -19.172 -7.457 1 89.62 159 GLY B CA 1
ATOM 4012 C C . GLY B 1 159 ? 6.586 -18.781 -6.406 1 89.62 159 GLY B C 1
ATOM 4013 O O . GLY B 1 159 ? 6.594 -17.641 -5.93 1 89.62 159 GLY B O 1
ATOM 4014 N N . LEU B 1 160 ? 5.789 -19.672 -6.062 1 91.31 160 LEU B N 1
ATOM 4015 C CA . LEU B 1 160 ? 4.766 -19.422 -5.051 1 91.31 160 LEU B CA 1
ATOM 4016 C C . LEU B 1 160 ? 5.406 -19.109 -3.701 1 91.31 160 LEU B C 1
ATOM 4018 O O . LEU B 1 160 ? 4.938 -18.234 -2.977 1 91.31 160 LEU B O 1
ATOM 4022 N N . GLU B 1 161 ? 6.398 -19.844 -3.434 1 88.94 161 GLU B N 1
ATOM 4023 C CA . GLU B 1 161 ? 7.121 -19.594 -2.188 1 88.94 161 GLU B CA 1
ATOM 4024 C C . GLU B 1 161 ? 7.707 -18.188 -2.16 1 88.94 161 GLU B C 1
ATOM 4026 O O . GLU B 1 161 ? 7.707 -17.531 -1.117 1 88.94 161 GLU B O 1
ATOM 4031 N N . MET B 1 162 ? 8.141 -17.734 -3.268 1 89.38 162 MET B N 1
ATOM 4032 C CA . MET B 1 162 ? 8.719 -16.391 -3.373 1 89.38 162 MET B CA 1
ATOM 4033 C C . MET B 1 162 ? 7.688 -15.32 -3.057 1 89.38 162 MET B C 1
ATOM 4035 O O . MET B 1 162 ? 7.969 -14.391 -2.305 1 89.38 162 MET B O 1
ATOM 4039 N N . VAL B 1 163 ? 6.559 -15.469 -3.607 1 89.81 163 VAL B N 1
ATOM 4040 C CA . VAL B 1 163 ? 5.512 -14.477 -3.393 1 89.81 163 VAL B CA 1
ATOM 4041 C C . VAL B 1 163 ? 5.055 -14.508 -1.937 1 89.81 163 VAL B C 1
ATOM 4043 O O . VAL B 1 163 ? 4.812 -13.461 -1.331 1 89.81 163 VAL B O 1
ATOM 4046 N N . LEU B 1 164 ? 4.984 -15.672 -1.394 1 87.94 164 LEU B N 1
ATOM 4047 C CA . LEU B 1 164 ? 4.602 -15.828 0.006 1 87.94 164 LEU B CA 1
ATOM 4048 C C . LEU B 1 164 ? 5.609 -15.141 0.923 1 87.94 164 LEU B C 1
ATOM 4050 O O . LEU B 1 164 ? 5.223 -14.367 1.805 1 87.94 164 LEU B O 1
ATOM 4054 N N . MET B 1 165 ? 6.848 -15.414 0.667 1 88.81 165 MET B N 1
ATOM 4055 C CA . MET B 1 165 ? 7.895 -14.859 1.516 1 88.81 165 MET B CA 1
ATOM 4056 C C . MET B 1 165 ? 7.961 -13.344 1.373 1 88.81 165 MET B C 1
ATOM 4058 O O . MET B 1 165 ? 8.219 -12.633 2.348 1 88.81 165 MET B O 1
ATOM 4062 N N . ASN B 1 166 ? 7.738 -12.891 0.155 1 88.44 166 ASN B N 1
ATOM 4063 C CA . ASN B 1 166 ? 7.676 -11.445 -0.056 1 88.44 166 ASN B CA 1
ATOM 4064 C C . ASN B 1 166 ? 6.535 -10.812 0.736 1 88.44 166 ASN B C 1
ATOM 4066 O O . ASN B 1 166 ? 6.707 -9.758 1.345 1 88.44 166 ASN B O 1
ATOM 4070 N N . ALA B 1 167 ? 5.43 -11.445 0.73 1 84.44 167 ALA B N 1
ATOM 4071 C CA . ALA B 1 167 ? 4.262 -10.953 1.459 1 84.44 167 ALA B CA 1
ATOM 4072 C C . ALA B 1 167 ? 4.516 -10.945 2.963 1 84.44 167 ALA B C 1
ATOM 4074 O O . ALA B 1 167 ? 4.07 -10.039 3.672 1 84.44 167 ALA B O 1
ATOM 4075 N N . ARG B 1 168 ? 5.254 -11.836 3.408 1 86.88 168 ARG B N 1
ATOM 4076 C CA . ARG B 1 168 ? 5.477 -12 4.84 1 86.88 168 ARG B CA 1
ATOM 4077 C C . ARG B 1 168 ? 6.594 -11.086 5.328 1 86.88 168 ARG B C 1
ATOM 4079 O O . ARG B 1 168 ? 6.715 -10.836 6.531 1 86.88 168 ARG B O 1
ATOM 4086 N N . LEU B 1 169 ? 7.371 -10.633 4.418 1 86.81 169 LEU B N 1
ATOM 4087 C CA . LEU B 1 169 ? 8.516 -9.797 4.77 1 86.81 169 LEU B CA 1
ATOM 4088 C C . LEU B 1 169 ? 8.062 -8.516 5.453 1 86.81 169 LEU B C 1
ATOM 4090 O O . LEU B 1 169 ? 8.734 -8.016 6.363 1 86.81 169 LEU B O 1
ATOM 4094 N N . ASP B 1 170 ? 6.879 -7.984 5.062 1 76.56 170 ASP B N 1
ATOM 4095 C CA . ASP B 1 170 ? 6.355 -6.738 5.617 1 76.56 170 ASP B CA 1
ATOM 4096 C C . ASP B 1 170 ? 5.898 -6.926 7.062 1 76.56 170 ASP B C 1
ATOM 4098 O O . ASP B 1 170 ? 5.84 -5.965 7.828 1 76.56 170 ASP B O 1
ATOM 4102 N N . LYS B 1 171 ? 5.617 -8.148 7.426 1 82.12 171 LYS B N 1
ATOM 4103 C CA . LYS B 1 171 ? 5.227 -8.469 8.797 1 82.12 171 LYS B CA 1
ATOM 4104 C C . LYS B 1 171 ? 6.219 -9.438 9.438 1 82.12 171 LYS B C 1
ATOM 4106 O O . LYS B 1 171 ? 5.82 -10.367 10.141 1 82.12 171 LYS B O 1
ATOM 4111 N N . PHE B 1 172 ? 7.402 -9.188 9.141 1 86.75 172 PHE B N 1
ATOM 4112 C CA . PHE B 1 172 ? 8.484 -10.086 9.531 1 86.75 172 PHE B CA 1
ATOM 4113 C C . PHE B 1 172 ? 8.492 -10.297 11.039 1 86.75 172 PHE B C 1
ATOM 4115 O O . PHE B 1 172 ? 8.609 -11.43 11.508 1 86.75 172 PHE B O 1
ATOM 4122 N N . GLU B 1 173 ? 8.297 -9.227 11.781 1 85.12 173 GLU B N 1
ATOM 4123 C CA . GLU B 1 173 ? 8.375 -9.289 13.242 1 85.12 173 GLU B CA 1
ATOM 4124 C C . GLU B 1 173 ? 7.258 -10.156 13.812 1 85.12 173 GLU B C 1
ATOM 4126 O O . GLU B 1 173 ? 7.457 -10.844 14.82 1 85.12 173 GLU B O 1
ATOM 4131 N N . ASP B 1 174 ? 6.145 -10.172 13.141 1 81.75 174 ASP B N 1
ATOM 4132 C CA . ASP B 1 174 ? 5.004 -10.969 13.586 1 81.75 174 ASP B CA 1
ATOM 4133 C C . ASP B 1 174 ? 5.203 -12.445 13.242 1 81.75 174 ASP B C 1
ATOM 4135 O O . ASP B 1 174 ? 4.672 -13.32 13.93 1 81.75 174 ASP B O 1
ATOM 4139 N N . ASP B 1 175 ? 6.074 -12.672 12.32 1 84.94 175 ASP B N 1
ATOM 4140 C CA . ASP B 1 175 ? 6.191 -14.023 11.766 1 84.94 175 ASP B CA 1
ATOM 4141 C C . ASP B 1 175 ? 7.461 -14.711 12.266 1 84.94 175 ASP B C 1
ATOM 4143 O O . ASP B 1 175 ? 7.535 -15.938 12.305 1 84.94 175 ASP B O 1
ATOM 4147 N N . MET B 1 176 ? 8.438 -13.93 12.727 1 89.44 176 MET B N 1
ATOM 4148 C CA . MET B 1 176 ? 9.766 -14.461 13.047 1 89.44 176 MET B CA 1
ATOM 4149 C C . MET B 1 176 ? 9.727 -15.273 14.344 1 89.44 176 MET B C 1
ATOM 4151 O O . MET B 1 176 ? 9.109 -14.852 15.32 1 89.44 176 MET B O 1
ATOM 4155 N N . GLN B 1 177 ? 10.234 -16.453 14.273 1 92.56 177 GLN B N 1
ATOM 4156 C CA . GLN B 1 177 ? 10.43 -17.312 15.43 1 92.56 177 GLN B CA 1
ATOM 4157 C C . GLN B 1 177 ? 11.883 -17.75 15.555 1 92.56 177 GLN B C 1
ATOM 4159 O O . GLN B 1 177 ? 12.328 -18.656 14.836 1 92.56 177 GLN B O 1
ATOM 4164 N N . VAL B 1 178 ? 12.57 -17.219 16.562 1 92.75 178 VAL B N 1
ATOM 4165 C CA . VAL B 1 178 ? 13.984 -17.516 16.734 1 92.75 178 VAL B CA 1
ATOM 4166 C C . VAL B 1 178 ? 14.156 -18.828 17.484 1 92.75 178 VAL B C 1
ATOM 4168 O O . VAL B 1 178 ? 13.5 -19.047 18.5 1 92.75 178 VAL B O 1
ATOM 4171 N N . GLU B 1 179 ? 14.914 -19.688 16.875 1 96.06 179 GLU B N 1
ATOM 4172 C CA . GLU B 1 179 ? 15.227 -20.984 17.484 1 96.06 179 GLU B CA 1
ATOM 4173 C C . GLU B 1 179 ? 16.641 -21.422 17.125 1 96.06 179 GLU B C 1
ATOM 4175 O O . GLU B 1 179 ? 17.328 -20.766 16.344 1 96.06 179 GLU B O 1
ATOM 4180 N N . GLN B 1 180 ? 17.062 -22.469 17.797 1 97.5 180 GLN B N 1
ATOM 4181 C CA . GLN B 1 180 ? 18.328 -23.078 17.422 1 97.5 180 GLN B CA 1
ATOM 4182 C C . GLN B 1 180 ? 18.156 -24 16.203 1 97.5 180 GLN B C 1
ATOM 4184 O O . GLN B 1 180 ? 17.438 -25 16.266 1 97.5 180 GLN B O 1
ATOM 4189 N N . VAL B 1 181 ? 18.766 -23.531 15.164 1 97.69 181 VAL B N 1
ATOM 4190 C CA . VAL B 1 181 ? 18.609 -24.266 13.906 1 97.69 181 VAL B CA 1
ATOM 4191 C C . VAL B 1 181 ? 19.859 -25.078 13.609 1 97.69 181 VAL B C 1
ATOM 4193 O O . VAL B 1 181 ? 20.984 -24.547 13.648 1 97.69 181 VAL B O 1
ATOM 4196 N N . ASN B 1 182 ? 19.672 -26.344 13.406 1 98.19 182 ASN B N 1
ATOM 4197 C CA . ASN B 1 182 ? 20.781 -27.188 12.977 1 98.19 182 ASN B CA 1
ATOM 4198 C C . ASN B 1 182 ? 21.156 -26.938 11.523 1 98.19 182 ASN B C 1
ATOM 4200 O O . ASN B 1 182 ? 20.344 -27.188 10.617 1 98.19 182 ASN B O 1
ATOM 4204 N N . LEU B 1 183 ? 22.391 -26.5 11.25 1 98 183 LEU B N 1
ATOM 4205 C CA . LEU B 1 183 ? 22.781 -26.047 9.914 1 98 183 LEU B CA 1
ATOM 4206 C C . LEU B 1 183 ? 22.859 -27.234 8.953 1 98 183 LEU B C 1
ATOM 4208 O O . LEU B 1 183 ? 22.438 -27.125 7.797 1 98 183 LEU B O 1
ATOM 4212 N N . LYS B 1 184 ? 23.391 -28.344 9.406 1 98.12 184 LYS B N 1
ATOM 4213 C CA . LYS B 1 184 ? 23.516 -29.516 8.539 1 98.12 184 LYS B CA 1
ATOM 4214 C C . LYS B 1 184 ? 22.141 -30 8.094 1 98.12 184 LYS B C 1
ATOM 4216 O O . LYS B 1 184 ? 21.922 -30.281 6.91 1 98.12 184 LYS B O 1
ATOM 4221 N N . GLN B 1 185 ? 21.266 -30.016 9.008 1 97.94 185 GLN B N 1
ATOM 4222 C CA . GLN B 1 185 ? 19.922 -30.5 8.727 1 97.94 185 GLN B CA 1
ATOM 4223 C C . GLN B 1 185 ? 19.203 -29.594 7.727 1 97.94 185 GLN B C 1
ATOM 4225 O O . GLN B 1 185 ? 18.609 -30.078 6.766 1 97.94 185 GLN B O 1
ATOM 4230 N N . ILE B 1 186 ? 19.297 -28.344 7.914 1 98.06 186 ILE B N 1
ATOM 4231 C CA . ILE B 1 186 ? 18.547 -27.422 7.078 1 98.06 186 ILE B CA 1
ATOM 4232 C C . ILE B 1 186 ? 19.172 -27.344 5.688 1 98.06 186 ILE B C 1
ATOM 4234 O O . ILE B 1 186 ? 18.469 -27.219 4.688 1 98.06 186 ILE B O 1
ATOM 4238 N N . VAL B 1 187 ? 20.5 -27.422 5.598 1 98.25 187 VAL B N 1
ATOM 4239 C CA . VAL B 1 187 ? 21.188 -27.406 4.312 1 98.25 187 VAL B CA 1
ATOM 4240 C C . VAL B 1 187 ? 20.828 -28.672 3.525 1 98.25 187 VAL B C 1
ATOM 4242 O O . VAL B 1 187 ? 20.469 -28.594 2.348 1 98.25 187 VAL B O 1
ATOM 4245 N N . ASN B 1 188 ? 20.828 -29.797 4.195 1 97.88 188 ASN B N 1
ATOM 4246 C CA . ASN B 1 188 ? 20.484 -31.047 3.539 1 97.88 188 ASN B CA 1
ATOM 4247 C C . ASN B 1 188 ? 19.031 -31.047 3.068 1 97.88 188 ASN B C 1
ATOM 4249 O O . ASN B 1 188 ? 18.734 -31.516 1.967 1 97.88 188 ASN B O 1
ATOM 4253 N N . ALA B 1 189 ? 18.203 -30.531 3.912 1 96.81 189 ALA B N 1
ATOM 4254 C CA . ALA B 1 189 ? 16.797 -30.438 3.539 1 96.81 189 ALA B CA 1
ATOM 4255 C C . ALA B 1 189 ? 16.625 -29.562 2.301 1 96.81 189 ALA B C 1
ATOM 4257 O O . ALA B 1 189 ? 15.852 -29.906 1.4 1 96.81 189 ALA B O 1
ATOM 4258 N N . THR B 1 190 ? 17.328 -28.453 2.238 1 96.5 190 THR B N 1
ATOM 4259 C CA . THR B 1 190 ? 17.234 -27.531 1.12 1 96.5 190 THR B CA 1
ATOM 4260 C C . THR B 1 190 ? 17.766 -28.156 -0.159 1 96.5 190 THR B C 1
ATOM 4262 O O . THR B 1 190 ? 17.172 -28.016 -1.229 1 96.5 190 THR B O 1
ATOM 4265 N N . ILE B 1 191 ? 18.875 -28.859 -0.061 1 96.31 191 ILE B N 1
ATOM 4266 C CA . ILE B 1 191 ? 19.469 -29.562 -1.202 1 96.31 191 ILE B CA 1
ATOM 4267 C C . ILE B 1 191 ? 18.5 -30.625 -1.714 1 96.31 191 ILE B C 1
ATOM 4269 O O . ILE B 1 191 ? 18.266 -30.734 -2.92 1 96.31 191 ILE B O 1
ATOM 4273 N N . ASN B 1 192 ? 17.875 -31.297 -0.78 1 94.12 192 ASN B N 1
ATOM 4274 C CA . ASN B 1 192 ? 16.922 -32.344 -1.146 1 94.12 192 ASN B CA 1
ATOM 4275 C C . ASN B 1 192 ? 15.695 -31.766 -1.847 1 94.12 192 ASN B C 1
ATOM 4277 O O . ASN B 1 192 ? 15.188 -32.375 -2.793 1 94.12 192 ASN B O 1
ATOM 4281 N N . ASP B 1 193 ? 15.258 -30.688 -1.392 1 90.31 193 ASP B N 1
ATOM 4282 C CA . ASP B 1 193 ? 14.109 -30.016 -2.002 1 90.31 193 ASP B CA 1
ATOM 4283 C C . ASP B 1 193 ? 14.406 -29.625 -3.447 1 90.31 193 ASP B C 1
ATOM 4285 O O . ASP B 1 193 ? 13.492 -29.438 -4.25 1 90.31 193 ASP B O 1
ATOM 4289 N N . ASN B 1 194 ? 15.719 -29.469 -3.764 1 91.25 194 ASN B N 1
ATOM 4290 C CA . ASN B 1 194 ? 16.109 -29.031 -5.098 1 91.25 194 ASN B CA 1
ATOM 4291 C C . ASN B 1 194 ? 16.891 -30.109 -5.836 1 91.25 194 ASN B C 1
ATOM 4293 O O . ASN B 1 194 ? 17.688 -29.812 -6.73 1 91.25 194 ASN B O 1
ATOM 4297 N N . LYS B 1 195 ? 16.719 -31.344 -5.441 1 91.06 195 LYS B N 1
ATOM 4298 C CA . LYS B 1 195 ? 17.469 -32.469 -5.984 1 91.06 195 LYS B CA 1
ATOM 4299 C C . LYS B 1 195 ? 17.312 -32.562 -7.5 1 91.06 195 LYS B C 1
ATOM 4301 O O . LYS B 1 195 ? 18.281 -32.812 -8.219 1 91.06 195 LYS B O 1
ATOM 4306 N N . ARG B 1 196 ? 16.172 -32.312 -8 1 85.62 196 ARG B N 1
ATOM 4307 C CA . ARG B 1 196 ? 15.914 -32.438 -9.43 1 85.62 196 ARG B CA 1
ATOM 4308 C C . ARG B 1 196 ? 16.656 -31.359 -10.211 1 85.62 196 ARG B C 1
ATOM 4310 O O . ARG B 1 196 ? 17.109 -31.594 -11.336 1 85.62 196 ARG B O 1
ATOM 4317 N N . LEU B 1 197 ? 16.688 -30.266 -9.656 1 88.94 197 LEU B N 1
ATOM 4318 C CA . LEU B 1 197 ? 17.438 -29.188 -10.281 1 88.94 197 LEU B CA 1
ATOM 4319 C C . LEU B 1 197 ? 18.906 -29.562 -10.438 1 88.94 197 LEU B C 1
ATOM 4321 O O . LEU B 1 197 ? 19.5 -29.328 -11.492 1 88.94 197 LEU B O 1
ATOM 4325 N N . PHE B 1 198 ? 19.484 -30.188 -9.406 1 93.38 198 PHE B N 1
ATOM 4326 C CA . PHE B 1 198 ? 20.859 -30.641 -9.445 1 93.38 198 PHE B CA 1
ATOM 4327 C C . PHE B 1 198 ? 21.062 -31.688 -10.539 1 93.38 198 PHE B C 1
ATOM 4329 O O . PHE B 1 198 ? 22 -31.609 -11.32 1 93.38 198 PHE B O 1
ATOM 4336 N N . ILE B 1 199 ? 20.109 -32.5 -10.617 1 90.44 199 ILE B N 1
ATOM 4337 C CA . ILE B 1 199 ? 20.188 -33.625 -11.555 1 90.44 199 ILE B CA 1
ATOM 4338 C C . ILE B 1 199 ? 20.094 -33.094 -12.992 1 90.44 199 ILE B C 1
ATOM 4340 O O . ILE B 1 199 ? 20.922 -33.438 -13.836 1 90.44 199 ILE B O 1
ATOM 4344 N N . THR B 1 200 ? 19.109 -32.25 -13.211 1 86.81 200 THR B N 1
ATOM 4345 C CA . THR B 1 200 ? 18.844 -31.75 -14.547 1 86.81 200 THR B CA 1
ATOM 4346 C C . THR B 1 200 ? 20.047 -30.953 -15.062 1 86.81 200 THR B C 1
ATOM 4348 O O . THR B 1 200 ? 20.375 -31 -16.25 1 86.81 200 THR B O 1
ATOM 4351 N N . ASN B 1 201 ? 20.703 -30.297 -14.211 1 90.69 201 ASN B N 1
ATOM 4352 C CA . ASN B 1 201 ? 21.812 -29.453 -14.625 1 90.69 201 ASN B CA 1
ATOM 4353 C C . ASN B 1 201 ? 23.156 -30.188 -14.492 1 90.69 201 ASN B C 1
ATOM 4355 O O . ASN B 1 201 ? 24.203 -29.641 -14.836 1 90.69 201 ASN B O 1
ATOM 4359 N N . ARG B 1 202 ? 23.156 -31.406 -14.031 1 94.75 202 ARG B N 1
ATOM 4360 C CA . ARG B 1 202 ? 24.328 -32.25 -13.852 1 94.75 202 ARG B CA 1
ATOM 4361 C C . ARG B 1 202 ? 25.391 -31.547 -13 1 94.75 202 ARG B C 1
ATOM 4363 O O . ARG B 1 202 ? 26.562 -31.5 -13.367 1 94.75 202 ARG B O 1
ATOM 4370 N N . VAL B 1 203 ? 24.953 -30.891 -11.969 1 96.19 203 VAL B N 1
ATOM 4371 C CA . VAL B 1 203 ? 25.781 -30.266 -10.945 1 96.19 203 VAL B CA 1
ATOM 4372 C C . VAL B 1 203 ? 25.672 -31.047 -9.641 1 96.19 203 VAL B C 1
ATOM 4374 O O . VAL B 1 203 ? 24.594 -31.578 -9.32 1 96.19 203 VAL B O 1
ATOM 4377 N N . PHE B 1 204 ? 26.75 -31.172 -8.82 1 96.69 204 PHE B N 1
ATOM 4378 C CA . PHE B 1 204 ? 26.766 -32.062 -7.652 1 96.69 204 PHE B CA 1
ATOM 4379 C C . PHE B 1 204 ? 26.969 -31.25 -6.375 1 96.69 204 PHE B C 1
ATOM 4381 O O . PHE B 1 204 ? 27.891 -30.438 -6.285 1 96.69 204 PHE B O 1
ATOM 4388 N N . PRO B 1 205 ? 26.109 -31.5 -5.395 1 97.62 205 PRO B N 1
ATOM 4389 C CA . PRO B 1 205 ? 26.281 -30.812 -4.109 1 97.62 205 PRO B CA 1
ATOM 4390 C C . PRO B 1 205 ? 27.297 -31.5 -3.207 1 97.62 205 PRO B C 1
ATOM 4392 O O . PRO B 1 205 ? 27.406 -32.719 -3.209 1 97.62 205 PRO B O 1
ATOM 4395 N N . GLU B 1 206 ? 28.094 -30.797 -2.537 1 97.75 206 GLU B N 1
ATOM 4396 C CA . GLU B 1 206 ? 29.047 -31.25 -1.519 1 97.75 206 GLU B CA 1
ATOM 4397 C C . GLU B 1 206 ? 28.891 -30.438 -0.232 1 97.75 206 GLU B C 1
ATOM 4399 O O . GLU B 1 206 ? 28.906 -29.219 -0.262 1 97.75 206 GLU B O 1
ATOM 4404 N N . THR B 1 207 ? 28.688 -31.141 0.91 1 98 207 THR B N 1
ATOM 4405 C CA . THR B 1 207 ? 28.438 -30.453 2.172 1 98 207 THR B CA 1
ATOM 4406 C C . THR B 1 207 ? 29.531 -30.766 3.178 1 98 207 THR B C 1
ATOM 4408 O O . THR B 1 207 ? 29.938 -31.906 3.35 1 98 207 THR B O 1
ATOM 4411 N N . HIS B 1 208 ? 30.125 -29.766 3.721 1 98.06 208 HIS B N 1
ATOM 4412 C CA . HIS B 1 208 ? 31.094 -29.844 4.805 1 98.06 208 HIS B CA 1
ATOM 4413 C C . HIS B 1 208 ? 30.625 -29.062 6.027 1 98.06 208 HIS B C 1
ATOM 4415 O O . HIS B 1 208 ? 31.062 -27.922 6.25 1 98.06 208 HIS B O 1
ATOM 4421 N N . ILE B 1 209 ? 29.766 -29.656 6.836 1 97.94 209 ILE B N 1
ATOM 4422 C CA . ILE B 1 209 ? 29.172 -29.031 8.016 1 97.94 209 ILE B CA 1
ATOM 4423 C C . ILE B 1 209 ? 29.172 -30.016 9.18 1 97.94 209 ILE B C 1
ATOM 4425 O O . ILE B 1 209 ? 28.781 -31.172 9.023 1 97.94 209 ILE B O 1
ATOM 4429 N N . ASP B 1 210 ? 29.625 -29.547 10.312 1 96.06 210 ASP B N 1
ATOM 4430 C CA . ASP B 1 210 ? 29.594 -30.391 11.5 1 96.06 210 ASP B CA 1
ATOM 4431 C C . ASP B 1 210 ? 28.156 -30.75 11.883 1 96.06 210 ASP B C 1
ATOM 4433 O O . ASP B 1 210 ? 27.25 -29.906 11.797 1 96.06 210 ASP B O 1
ATOM 4437 N N . GLU B 1 211 ? 27.922 -31.969 12.367 1 94.88 211 GLU B N 1
ATOM 4438 C CA . GLU B 1 211 ? 26.594 -32.5 12.656 1 94.88 211 GLU B CA 1
ATOM 4439 C C . GLU B 1 211 ? 25.906 -31.703 13.766 1 94.88 211 GLU B C 1
ATOM 4441 O O . GLU B 1 211 ? 24.688 -31.562 13.766 1 94.88 211 GLU B O 1
ATOM 4446 N N . ASP B 1 212 ? 26.703 -31.078 14.641 1 93.75 212 ASP B N 1
ATOM 4447 C CA . ASP B 1 212 ? 26.109 -30.484 15.836 1 93.75 212 ASP B CA 1
ATOM 4448 C C . ASP B 1 212 ? 26.141 -28.953 15.758 1 93.75 212 ASP B C 1
ATOM 4450 O O . ASP B 1 212 ? 25.828 -28.281 16.734 1 93.75 212 ASP B O 1
ATOM 4454 N N . LEU B 1 213 ? 26.422 -28.438 14.633 1 96.69 213 LEU B N 1
ATOM 4455 C CA . LEU B 1 213 ? 26.531 -27 14.523 1 96.69 213 LEU B CA 1
ATOM 4456 C C . LEU B 1 213 ? 25.156 -26.344 14.445 1 96.69 213 LEU B C 1
ATOM 4458 O O . LEU B 1 213 ? 24.375 -26.672 13.547 1 96.69 213 LEU B O 1
ATOM 4462 N N . THR B 1 214 ? 24.875 -25.531 15.461 1 96.62 214 THR B N 1
ATOM 4463 C CA . THR B 1 214 ? 23.594 -24.844 15.508 1 96.62 214 THR B CA 1
ATOM 4464 C C . THR B 1 214 ? 23.781 -23.328 15.523 1 96.62 214 THR B C 1
ATOM 4466 O O . THR B 1 214 ? 24.828 -22.828 15.938 1 96.62 214 THR B O 1
ATOM 4469 N N . VAL B 1 215 ? 22.797 -22.609 15.023 1 97.19 215 VAL B N 1
ATOM 4470 C CA . VAL B 1 215 ? 22.812 -21.156 15.039 1 97.19 215 VAL B CA 1
ATOM 4471 C C . VAL B 1 215 ? 21.453 -20.625 15.492 1 97.19 215 VAL B C 1
ATOM 4473 O O . VAL B 1 215 ? 20.438 -21.312 15.32 1 97.19 215 VAL B O 1
ATOM 4476 N N . ALA B 1 216 ? 21.516 -19.453 16.109 1 96.5 216 ALA B N 1
ATOM 4477 C CA . ALA B 1 216 ? 20.266 -18.781 16.438 1 96.5 216 ALA B CA 1
ATOM 4478 C C . ALA B 1 216 ? 19.656 -18.125 15.211 1 96.5 216 ALA B C 1
ATOM 4480 O O . ALA B 1 216 ? 20.25 -17.203 14.633 1 96.5 216 ALA B O 1
ATOM 4481 N N . SER B 1 217 ? 18.547 -18.562 14.703 1 97.38 217 SER B N 1
ATOM 4482 C CA . SER B 1 217 ? 17.859 -18.047 13.516 1 97.38 217 SER B CA 1
ATOM 4483 C C . SER B 1 217 ? 16.422 -18.531 13.438 1 97.38 217 SER B C 1
ATOM 4485 O O . SER B 1 217 ? 15.82 -18.875 14.461 1 97.38 217 SER B O 1
ATOM 4487 N N . ASP B 1 218 ? 15.789 -18.359 12.305 1 96.88 218 ASP B N 1
ATOM 4488 C CA . ASP B 1 218 ? 14.461 -18.859 11.984 1 96.88 218 ASP B CA 1
ATOM 4489 C C . ASP B 1 218 ? 14.531 -19.891 10.859 1 96.88 218 ASP B C 1
ATOM 4491 O O . ASP B 1 218 ? 14.961 -19.578 9.75 1 96.88 218 ASP B O 1
ATOM 4495 N N . SER B 1 219 ? 14.07 -21.078 11.156 1 96.5 219 SER B N 1
ATOM 4496 C CA . SER B 1 219 ? 14.242 -22.203 10.242 1 96.5 219 SER B CA 1
ATOM 4497 C C . SER B 1 219 ? 13.555 -21.938 8.906 1 96.5 219 SER B C 1
ATOM 4499 O O . SER B 1 219 ? 14.125 -22.203 7.844 1 96.5 219 SER B O 1
ATOM 4501 N N . LYS B 1 220 ? 12.367 -21.375 8.961 1 94.38 220 LYS B N 1
ATOM 4502 C CA . LYS B 1 220 ? 11.602 -21.141 7.746 1 94.38 220 LYS B CA 1
ATOM 4503 C C . LYS B 1 220 ? 12.281 -20.109 6.855 1 94.38 220 LYS B C 1
ATOM 4505 O O . LYS B 1 220 ? 12.461 -20.328 5.656 1 94.38 220 LYS B O 1
ATOM 4510 N N . TRP B 1 221 ? 12.688 -19.031 7.434 1 95.75 221 TRP B N 1
ATOM 4511 C CA . TRP B 1 221 ? 13.32 -17.953 6.688 1 95.75 221 TRP B CA 1
ATOM 4512 C C . TRP B 1 221 ? 14.703 -18.375 6.195 1 95.75 221 TRP B C 1
ATOM 4514 O O . TRP B 1 221 ? 15.078 -18.078 5.059 1 95.75 221 TRP B O 1
ATOM 4524 N N . LEU B 1 222 ? 15.383 -19.078 7.066 1 97.19 222 LEU B N 1
ATOM 4525 C CA . LEU B 1 222 ? 16.719 -19.531 6.695 1 97.19 222 LEU B CA 1
ATOM 4526 C C . LEU B 1 222 ? 16.672 -20.516 5.531 1 97.19 222 LEU B C 1
ATOM 4528 O O . LEU B 1 222 ? 17.484 -20.453 4.617 1 97.19 222 LEU B O 1
ATOM 4532 N N . LYS B 1 223 ? 15.711 -21.391 5.555 1 96.62 223 LYS B N 1
ATOM 4533 C CA . LYS B 1 223 ? 15.539 -22.344 4.461 1 96.62 223 LYS B CA 1
ATOM 4534 C C . LYS B 1 223 ? 15.281 -21.625 3.141 1 96.62 223 LYS B C 1
ATOM 4536 O O . LYS B 1 223 ? 15.82 -22 2.102 1 96.62 223 LYS B O 1
ATOM 4541 N N . PHE B 1 224 ? 14.492 -20.609 3.193 1 95.56 224 PHE B N 1
ATOM 4542 C CA . PHE B 1 224 ? 14.188 -19.828 2.002 1 95.56 224 PHE B CA 1
ATOM 4543 C C . PHE B 1 224 ? 15.453 -19.172 1.446 1 95.56 224 PHE B C 1
ATOM 4545 O O . PHE B 1 224 ? 15.719 -19.266 0.246 1 95.56 224 PHE B O 1
ATOM 4552 N N . ILE B 1 225 ? 16.25 -18.547 2.344 1 96.94 225 ILE B N 1
ATOM 4553 C CA . ILE B 1 225 ? 17.469 -17.875 1.939 1 96.94 225 ILE B CA 1
ATOM 4554 C C . ILE B 1 225 ? 18.438 -18.875 1.318 1 96.94 225 ILE B C 1
ATOM 4556 O O . ILE B 1 225 ? 19.016 -18.609 0.258 1 96.94 225 ILE B O 1
ATOM 4560 N N . LEU B 1 226 ? 18.547 -20 1.937 1 97.62 226 LEU B N 1
ATOM 4561 C CA . LEU B 1 226 ? 19.438 -21.031 1.432 1 97.62 226 LEU B CA 1
ATOM 4562 C C . LEU B 1 226 ? 18.953 -21.547 0.077 1 97.62 226 LEU B C 1
ATOM 4564 O O . LEU B 1 226 ? 19.766 -21.812 -0.812 1 97.62 226 LEU B O 1
ATOM 4568 N N . GLY B 1 227 ? 17.656 -21.641 0.004 1 96.12 227 GLY B N 1
ATOM 4569 C CA . GLY B 1 227 ? 17.078 -22.031 -1.275 1 96.12 227 GLY B CA 1
ATOM 4570 C C . GLY B 1 227 ? 17.469 -21.094 -2.408 1 96.12 227 GLY B C 1
ATOM 4571 O O . GLY B 1 227 ? 17.797 -21.547 -3.508 1 96.12 227 GLY B O 1
ATOM 4572 N N . GLN B 1 228 ? 17.453 -19.859 -2.111 1 94.69 228 GLN B N 1
ATOM 4573 C CA . GLN B 1 228 ? 17.812 -18.859 -3.117 1 94.69 228 GLN B CA 1
ATOM 4574 C C . GLN B 1 228 ? 19.297 -18.984 -3.506 1 94.69 228 GLN B C 1
ATOM 4576 O O . GLN B 1 228 ? 19.641 -18.875 -4.684 1 94.69 228 GLN B O 1
ATOM 4581 N N . PHE B 1 229 ? 20.141 -19.25 -2.504 1 97.06 229 PHE B N 1
ATOM 4582 C CA . PHE B 1 229 ? 21.578 -19.391 -2.766 1 97.06 229 PHE B CA 1
ATOM 4583 C C . PHE B 1 229 ? 21.859 -20.625 -3.613 1 97.06 229 PHE B C 1
ATOM 4585 O O . PHE B 1 229 ? 22.562 -20.547 -4.617 1 97.06 229 PHE B O 1
ATOM 4592 N N . ILE B 1 230 ? 21.219 -21.641 -3.252 1 96.19 230 ILE B N 1
ATOM 4593 C CA . ILE B 1 230 ? 21.469 -22.922 -3.883 1 96.19 230 ILE B CA 1
ATOM 4594 C C . ILE B 1 230 ? 20.906 -22.938 -5.297 1 96.19 230 ILE B C 1
ATOM 4596 O O . ILE B 1 230 ? 21.578 -23.359 -6.242 1 96.19 230 ILE B O 1
ATOM 4600 N N . THR B 1 231 ? 19.688 -22.438 -5.477 1 93.19 231 THR B N 1
ATOM 4601 C CA . THR B 1 231 ? 19.078 -22.453 -6.797 1 93.19 231 THR B CA 1
ATOM 4602 C C . THR B 1 231 ? 19.844 -21.547 -7.762 1 93.19 231 THR B C 1
ATOM 4604 O O . THR B 1 231 ? 20.062 -21.906 -8.922 1 93.19 231 THR B O 1
ATOM 4607 N N . ASN B 1 232 ? 20.312 -20.453 -7.281 1 92.31 232 ASN B N 1
ATOM 4608 C CA . ASN B 1 232 ? 21.141 -19.578 -8.117 1 92.31 232 ASN B CA 1
ATOM 4609 C C . ASN B 1 232 ? 22.453 -20.234 -8.484 1 92.31 232 ASN B C 1
ATOM 4611 O O . ASN B 1 232 ? 22.906 -20.141 -9.633 1 92.31 232 ASN B O 1
ATOM 4615 N N . ALA B 1 233 ? 23.062 -20.906 -7.512 1 95.62 233 ALA B N 1
ATOM 4616 C CA . ALA B 1 233 ? 24.344 -21.578 -7.742 1 95.62 233 ALA B CA 1
ATOM 4617 C C . ALA B 1 233 ? 24.203 -22.625 -8.852 1 95.62 233 ALA B C 1
ATOM 4619 O O . ALA B 1 233 ? 25.094 -22.734 -9.711 1 95.62 233 ALA B O 1
ATOM 4620 N N . VAL B 1 234 ? 23.109 -23.297 -8.844 1 94.06 234 VAL B N 1
ATOM 4621 C CA . VAL B 1 234 ? 22.891 -24.344 -9.844 1 94.06 234 VAL B CA 1
ATOM 4622 C C . VAL B 1 234 ? 22.547 -23.703 -11.188 1 94.06 234 VAL B C 1
ATOM 4624 O O . VAL B 1 234 ? 23.141 -24.047 -12.219 1 94.06 234 VAL B O 1
ATOM 4627 N N . LYS B 1 235 ? 21.656 -22.719 -11.172 1 89.81 235 LYS B N 1
ATOM 4628 C CA . LYS B 1 235 ? 21.125 -22.094 -12.383 1 89.81 235 LYS B CA 1
ATOM 4629 C C . LYS B 1 235 ? 22.219 -21.406 -13.188 1 89.81 235 LYS B C 1
ATOM 4631 O O . LYS B 1 235 ? 22.203 -21.406 -14.414 1 89.81 235 LYS B O 1
ATOM 4636 N N . TYR B 1 236 ? 23.188 -20.891 -12.445 1 92 236 TYR B N 1
ATOM 4637 C CA . TYR B 1 236 ? 24.188 -20.078 -13.133 1 92 236 TYR B CA 1
ATOM 4638 C C . TYR B 1 236 ? 25.484 -20.875 -13.297 1 92 236 TYR B C 1
ATOM 4640 O O . TYR B 1 236 ? 26.547 -20.297 -13.578 1 92 236 TYR B O 1
ATOM 4648 N N . THR B 1 237 ? 25.453 -22.141 -13.047 1 93.81 237 THR B N 1
ATOM 4649 C CA . THR B 1 237 ? 26.516 -23.062 -13.406 1 93.81 237 THR B CA 1
ATOM 4650 C C . THR B 1 237 ? 26.156 -23.844 -14.672 1 93.81 237 THR B C 1
ATOM 4652 O O . THR B 1 237 ? 25.453 -24.844 -14.617 1 93.81 237 THR B O 1
ATOM 4655 N N . PHE B 1 238 ? 26.688 -23.375 -15.828 1 89.75 238 PHE B N 1
ATOM 4656 C CA . PHE B 1 238 ? 26.266 -23.875 -17.125 1 89.75 238 PHE B CA 1
ATOM 4657 C C . PHE B 1 238 ? 27.047 -25.125 -17.516 1 89.75 238 PHE B C 1
ATOM 4659 O O . PHE B 1 238 ? 26.562 -25.953 -18.297 1 89.75 238 PHE B O 1
ATOM 4666 N N . GLU B 1 239 ? 28.234 -25.266 -16.938 1 91.94 239 GLU B N 1
ATOM 4667 C CA . GLU B 1 239 ? 29.047 -26.438 -17.25 1 91.94 239 GLU B CA 1
ATOM 4668 C C . GLU B 1 239 ? 28.609 -27.656 -16.453 1 91.94 239 GLU B C 1
ATOM 4670 O O . GLU B 1 239 ? 28.266 -27.531 -15.273 1 91.94 239 GLU B O 1
ATOM 4675 N N . GLN B 1 240 ? 28.672 -28.75 -17.016 1 92.38 240 GLN B N 1
ATOM 4676 C CA . GLN B 1 240 ? 28.281 -30 -16.359 1 92.38 240 GLN B CA 1
ATOM 4677 C C . GLN B 1 240 ? 29.391 -30.531 -15.477 1 92.38 240 GLN B C 1
ATOM 4679 O O . GLN B 1 240 ? 30.562 -30.141 -15.617 1 92.38 240 GLN B O 1
ATOM 4684 N N . ASN B 1 241 ? 29 -31.391 -14.562 1 94.19 241 ASN B N 1
ATOM 4685 C CA . ASN B 1 241 ? 29.891 -32.094 -13.664 1 94.19 241 ASN B CA 1
ATOM 4686 C C . ASN B 1 241 ? 30.656 -31.141 -12.758 1 94.19 241 ASN B C 1
ATOM 4688 O O . ASN B 1 241 ? 31.828 -31.375 -12.445 1 94.19 241 ASN B O 1
ATOM 4692 N N . LYS B 1 242 ? 30.109 -29.984 -12.555 1 96.06 242 LYS B N 1
ATOM 4693 C CA . LYS B 1 242 ? 30.641 -29.031 -11.578 1 96.06 242 LYS B CA 1
ATOM 4694 C C . LYS B 1 242 ? 30.031 -29.266 -10.195 1 96.06 242 LYS B C 1
ATOM 4696 O O . LYS B 1 242 ? 29.125 -30.078 -10.039 1 96.06 242 LYS B O 1
ATOM 4701 N N . ARG B 1 243 ? 30.688 -28.625 -9.234 1 96 243 ARG B N 1
ATOM 4702 C CA . ARG B 1 243 ? 30.266 -28.859 -7.859 1 96 243 ARG B CA 1
ATOM 4703 C C . ARG B 1 243 ? 29.781 -27.562 -7.211 1 96 243 ARG B C 1
ATOM 4705 O O . ARG B 1 243 ? 30.25 -26.484 -7.555 1 96 243 ARG B O 1
ATOM 4712 N N . ILE B 1 244 ? 28.812 -27.656 -6.336 1 97.88 244 ILE B N 1
ATOM 4713 C CA . ILE B 1 244 ? 28.406 -26.625 -5.395 1 97.88 244 ILE B CA 1
ATOM 4714 C C . ILE B 1 244 ? 28.781 -27.047 -3.975 1 97.88 244 ILE B C 1
ATOM 4716 O O . ILE B 1 244 ? 28.281 -28.047 -3.471 1 97.88 244 ILE B O 1
ATOM 4720 N N . ILE B 1 245 ? 29.672 -26.312 -3.354 1 98.31 245 ILE B N 1
ATOM 4721 C CA . ILE B 1 245 ? 30.172 -26.656 -2.033 1 98.31 245 ILE B CA 1
ATOM 4722 C C . ILE B 1 245 ? 29.484 -25.812 -0.971 1 98.31 245 ILE B C 1
ATOM 4724 O O . ILE B 1 245 ? 29.5 -24.578 -1.054 1 98.31 245 ILE B O 1
ATOM 4728 N N . VAL B 1 246 ? 28.828 -26.453 -0.027 1 98.62 246 VAL B N 1
ATOM 4729 C CA . VAL B 1 246 ? 28.25 -25.781 1.135 1 98.62 246 VAL B CA 1
ATOM 4730 C C . VAL B 1 246 ? 29.031 -26.156 2.389 1 98.62 246 VAL B C 1
ATOM 4732 O O . VAL B 1 246 ? 29.141 -27.344 2.736 1 98.62 246 VAL B O 1
ATOM 4735 N N . SER B 1 247 ? 29.641 -25.203 3.01 1 98.31 247 SER B N 1
ATOM 4736 C CA . SER B 1 247 ? 30.469 -25.453 4.184 1 98.31 247 SER B CA 1
ATOM 4737 C C . SER B 1 247 ? 30.141 -24.484 5.312 1 98.31 247 SER B C 1
ATOM 4739 O O . SER B 1 247 ? 29.656 -23.391 5.066 1 98.31 247 SER B O 1
ATOM 4741 N N . ALA B 1 248 ? 30.328 -24.938 6.543 1 97.75 248 ALA B N 1
ATOM 4742 C CA . ALA B 1 248 ? 30.141 -24.094 7.723 1 97.75 248 ALA B CA 1
ATOM 4743 C C . ALA B 1 248 ? 31.344 -24.203 8.664 1 97.75 248 ALA B C 1
ATOM 4745 O O . ALA B 1 248 ? 31.891 -25.297 8.844 1 97.75 248 ALA B O 1
ATOM 4746 N N . THR B 1 249 ? 31.719 -23.078 9.188 1 94.88 249 THR B N 1
ATOM 4747 C CA . THR B 1 249 ? 32.844 -23.047 10.141 1 94.88 249 THR B CA 1
ATOM 4748 C C . THR B 1 249 ? 32.438 -22.234 11.375 1 94.88 249 THR B C 1
ATOM 4750 O O . THR B 1 249 ? 31.625 -21.328 11.297 1 94.88 249 THR B O 1
ATOM 4753 N N . LYS B 1 250 ? 32.938 -22.656 12.508 1 94.06 250 LYS B N 1
ATOM 4754 C CA . LYS B 1 250 ? 32.781 -21.906 13.75 1 94.06 250 LYS B CA 1
ATOM 4755 C C . LYS B 1 250 ? 34.094 -21.328 14.227 1 94.06 250 LYS B C 1
ATOM 4757 O O . LYS B 1 250 ? 35.094 -22.062 14.391 1 94.06 250 LYS B O 1
ATOM 4762 N N . ASN B 1 251 ? 34.156 -20.094 14.023 1 87.06 251 ASN B N 1
ATOM 4763 C CA . ASN B 1 251 ? 35.312 -19.406 14.586 1 87.06 251 ASN B CA 1
ATOM 4764 C C . ASN B 1 251 ? 34.906 -18.531 15.766 1 87.06 251 ASN B C 1
ATOM 4766 O O . ASN B 1 251 ? 34.156 -17.578 15.617 1 87.06 251 ASN B O 1
ATOM 4770 N N . GLU B 1 252 ? 35.562 -18.797 17 1 83 252 GLU B N 1
ATOM 4771 C CA . GLU B 1 252 ? 35.281 -18.047 18.219 1 83 252 GLU B CA 1
ATOM 4772 C C . GLU B 1 252 ? 33.781 -17.984 18.484 1 83 252 GLU B C 1
ATOM 4774 O O . GLU B 1 252 ? 33.125 -19.031 18.625 1 83 252 GLU B O 1
ATOM 4779 N N . SER B 1 253 ? 33.156 -16.719 18.266 1 86.56 253 SER B N 1
ATOM 4780 C CA . SER B 1 253 ? 31.766 -16.547 18.672 1 86.56 253 SER B CA 1
ATOM 4781 C C . SER B 1 253 ? 30.859 -16.391 17.453 1 86.56 253 SER B C 1
ATOM 4783 O O . SER B 1 253 ? 29.656 -16.125 17.609 1 86.56 253 SER B O 1
ATOM 4785 N N . LYS B 1 254 ? 31.531 -16.734 16.266 1 92.38 254 LYS B N 1
ATOM 4786 C CA . LYS B 1 254 ? 30.703 -16.547 15.086 1 92.38 254 LYS B CA 1
ATOM 4787 C C . LYS B 1 254 ? 30.656 -17.812 14.219 1 92.38 254 LYS B C 1
ATOM 4789 O O . LYS B 1 254 ? 31.656 -18.531 14.133 1 92.38 254 LYS B O 1
ATOM 4794 N N . VAL B 1 255 ? 29.531 -18.141 13.773 1 97.31 255 VAL B N 1
ATOM 4795 C CA . VAL B 1 255 ? 29.344 -19.234 12.812 1 97.31 255 VAL B CA 1
ATOM 4796 C C . VAL B 1 255 ? 29.188 -18.656 11.406 1 97.31 255 VAL B C 1
ATOM 4798 O O . VAL B 1 255 ? 28.453 -17.688 11.203 1 97.31 255 VAL B O 1
ATOM 4801 N N . THR B 1 256 ? 29.969 -19.219 10.438 1 97.62 256 THR B N 1
ATOM 4802 C CA . THR B 1 256 ? 29.906 -18.75 9.055 1 97.62 256 THR B CA 1
ATOM 4803 C C . THR B 1 256 ? 29.5 -19.906 8.133 1 97.62 256 THR B C 1
ATOM 4805 O O . THR B 1 256 ? 30.062 -21 8.195 1 97.62 256 THR B O 1
ATOM 4808 N N . LEU B 1 257 ? 28.438 -19.641 7.344 1 98.25 257 LEU B N 1
ATOM 4809 C CA . LEU B 1 257 ? 28 -20.578 6.312 1 98.25 257 LEU B CA 1
ATOM 4810 C C . LEU B 1 257 ? 28.375 -20.062 4.922 1 98.25 257 LEU B C 1
ATOM 4812 O O . LEU B 1 257 ? 28.125 -18.906 4.598 1 98.25 257 LEU B O 1
ATOM 4816 N N . THR B 1 258 ? 28.984 -20.969 4.113 1 98.44 258 THR B N 1
ATOM 4817 C CA . THR B 1 258 ? 29.469 -20.562 2.795 1 98.44 258 THR B CA 1
ATOM 4818 C C . THR B 1 258 ? 28.875 -21.453 1.706 1 98.44 258 THR B C 1
ATOM 4820 O O . THR B 1 258 ? 28.891 -22.688 1.828 1 98.44 258 THR B O 1
ATOM 4823 N N . VAL B 1 259 ? 28.281 -20.859 0.704 1 98.56 259 VAL B N 1
ATOM 4824 C CA . VAL B 1 259 ? 27.844 -21.547 -0.504 1 98.56 259 VAL B CA 1
ATOM 4825 C C . VAL B 1 259 ? 28.703 -21.125 -1.688 1 98.56 259 VAL B C 1
ATOM 4827 O O . VAL B 1 259 ? 28.688 -19.953 -2.092 1 98.56 259 VAL B O 1
ATOM 4830 N N . LYS B 1 260 ? 29.453 -22.078 -2.238 1 98.31 260 LYS B N 1
ATOM 4831 C CA . LYS B 1 260 ? 30.375 -21.797 -3.322 1 98.31 260 LYS B CA 1
ATOM 4832 C C . LYS B 1 260 ? 30.016 -22.562 -4.586 1 98.31 260 LYS B C 1
ATOM 4834 O O . LYS B 1 260 ? 29.828 -23.781 -4.543 1 98.31 260 LYS B O 1
ATOM 4839 N N . ASP B 1 261 ? 29.875 -21.781 -5.676 1 97.12 261 ASP B N 1
ATOM 4840 C CA . ASP B 1 261 ? 29.609 -22.438 -6.953 1 97.12 261 ASP B CA 1
ATOM 4841 C C . ASP B 1 261 ? 30.781 -22.281 -7.91 1 97.12 261 ASP B C 1
ATOM 4843 O O . ASP B 1 261 ? 31.75 -21.594 -7.602 1 97.12 261 ASP B O 1
ATOM 4847 N N . GLU B 1 262 ? 30.766 -23.078 -8.961 1 96.69 262 GLU B N 1
ATOM 4848 C CA . GLU B 1 262 ? 31.75 -23 -10.039 1 96.69 262 GLU B CA 1
ATOM 4849 C C . GLU B 1 262 ? 31.109 -22.484 -11.328 1 96.69 262 GLU B C 1
ATOM 4851 O O . GLU B 1 262 ? 31.375 -23.031 -12.406 1 96.69 262 GLU B O 1
ATOM 4856 N N . GLY B 1 263 ? 30.266 -21.531 -11.141 1 94.31 263 GLY B N 1
ATOM 4857 C CA . GLY B 1 263 ? 29.484 -21.062 -12.281 1 94.31 263 GLY B CA 1
ATOM 4858 C C . GLY B 1 263 ? 30.172 -19.938 -13.047 1 94.31 263 GLY B C 1
ATOM 4859 O O . GLY B 1 263 ? 31.406 -19.844 -13.031 1 94.31 263 GLY B O 1
ATOM 4860 N N . ILE B 1 264 ? 29.391 -19.125 -13.734 1 93.06 264 ILE B N 1
ATOM 4861 C CA . ILE B 1 264 ? 29.875 -18.156 -14.703 1 93.06 264 ILE B CA 1
ATOM 4862 C C . ILE B 1 264 ? 30.422 -16.938 -13.977 1 93.06 264 ILE B C 1
ATOM 4864 O O . ILE B 1 264 ? 31.156 -16.125 -14.555 1 93.06 264 ILE B O 1
ATOM 4868 N N . GLY B 1 265 ? 30.031 -16.844 -12.75 1 94.44 265 GLY B N 1
ATOM 4869 C CA . GLY B 1 265 ? 30.484 -15.688 -11.984 1 94.44 265 GLY B CA 1
ATOM 4870 C C . GLY B 1 265 ? 29.703 -14.422 -12.305 1 94.44 265 GLY B C 1
ATOM 4871 O O . GLY B 1 265 ? 28.875 -14.406 -13.219 1 94.44 265 GLY B O 1
ATOM 4872 N N . ILE B 1 266 ? 29.922 -13.383 -11.43 1 93.19 266 ILE B N 1
ATOM 4873 C CA . ILE B 1 266 ? 29.234 -12.109 -11.562 1 93.19 266 ILE B CA 1
ATOM 4874 C C . ILE B 1 266 ? 30.234 -11.008 -11.898 1 93.19 266 ILE B C 1
ATOM 4876 O O . ILE B 1 266 ? 31.25 -10.859 -11.227 1 93.19 266 ILE B O 1
ATOM 4880 N N . PRO B 1 267 ? 29.953 -10.258 -12.93 1 92.94 267 PRO B N 1
ATOM 4881 C CA . PRO B 1 267 ? 30.812 -9.109 -13.219 1 92.94 267 PRO B CA 1
ATOM 4882 C C . PRO B 1 267 ? 30.891 -8.117 -12.062 1 92.94 267 PRO B C 1
ATOM 4884 O O . PRO B 1 267 ? 29.891 -7.895 -11.375 1 92.94 267 PRO B O 1
ATOM 4887 N N . LYS B 1 268 ? 32 -7.473 -11.914 1 92.12 268 LYS B N 1
ATOM 4888 C CA . LYS B 1 268 ? 32.219 -6.527 -10.82 1 92.12 268 LYS B CA 1
ATOM 4889 C C . LYS B 1 268 ? 31.188 -5.402 -10.844 1 92.12 268 LYS B C 1
ATOM 4891 O O . LYS B 1 268 ? 30.734 -4.953 -9.797 1 92.12 268 LYS B O 1
ATOM 4896 N N . SER B 1 269 ? 30.812 -5.008 -12.008 1 90.81 269 SER B N 1
ATOM 4897 C CA . SER B 1 269 ? 29.844 -3.922 -12.18 1 90.81 269 SER B CA 1
ATOM 4898 C C . SER B 1 269 ? 28.469 -4.305 -11.641 1 90.81 269 SER B C 1
ATOM 4900 O O . SER B 1 269 ? 27.719 -3.445 -11.195 1 90.81 269 SER B O 1
ATOM 4902 N N . ASP B 1 270 ? 28.156 -5.609 -11.633 1 91.88 270 ASP B N 1
ATOM 4903 C CA . ASP B 1 270 ? 26.828 -6.074 -11.242 1 91.88 270 ASP B CA 1
ATOM 4904 C C . ASP B 1 270 ? 26.797 -6.5 -9.773 1 91.88 270 ASP B C 1
ATOM 4906 O O . ASP B 1 270 ? 25.734 -6.602 -9.164 1 91.88 270 ASP B O 1
ATOM 4910 N N . LEU B 1 271 ? 27.953 -6.68 -9.219 1 92.44 271 LEU B N 1
ATOM 4911 C CA . LEU B 1 271 ? 28.062 -7.305 -7.906 1 92.44 271 LEU B CA 1
ATOM 4912 C C . LEU B 1 271 ? 27.359 -6.461 -6.844 1 92.44 271 LEU B C 1
ATOM 4914 O O . LEU B 1 271 ? 26.719 -7.004 -5.945 1 92.44 271 LEU B O 1
ATOM 4918 N N . THR B 1 272 ? 27.453 -5.152 -7.02 1 91.19 272 THR B N 1
ATOM 4919 C CA . THR B 1 272 ? 26.844 -4.281 -6.016 1 91.19 272 THR B CA 1
ATOM 4920 C C . THR B 1 272 ? 25.344 -4.137 -6.242 1 91.19 272 THR B C 1
ATOM 4922 O O . THR B 1 272 ? 24.625 -3.627 -5.383 1 91.19 272 THR B O 1
ATOM 4925 N N . ARG B 1 273 ? 24.859 -4.684 -7.328 1 92.94 273 ARG B N 1
ATOM 4926 C CA . ARG B 1 273 ? 23.469 -4.445 -7.715 1 92.94 273 ARG B CA 1
ATOM 4927 C C . ARG B 1 273 ? 22.656 -5.73 -7.656 1 92.94 273 ARG B C 1
ATOM 4929 O O . ARG B 1 273 ? 21.422 -5.691 -7.691 1 92.94 273 ARG B O 1
ATOM 4936 N N . VAL B 1 274 ? 23.266 -6.883 -7.445 1 92.5 274 VAL B N 1
ATOM 4937 C CA . VAL B 1 274 ? 22.594 -8.172 -7.566 1 92.5 274 VAL B CA 1
ATOM 4938 C C . VAL B 1 274 ? 21.578 -8.328 -6.434 1 92.5 274 VAL B C 1
ATOM 4940 O O . VAL B 1 274 ? 20.656 -9.148 -6.523 1 92.5 274 VAL B O 1
ATOM 4943 N N . THR B 1 275 ? 21.734 -7.492 -5.305 1 93.75 275 THR B N 1
ATOM 4944 C CA . THR B 1 275 ? 20.797 -7.59 -4.191 1 93.75 275 THR B CA 1
ATOM 4945 C C . THR B 1 275 ? 19.766 -6.469 -4.246 1 93.75 275 THR B C 1
ATOM 4947 O O . THR B 1 275 ? 19 -6.262 -3.295 1 93.75 275 THR B O 1
ATOM 4950 N N . LYS B 1 276 ? 19.781 -5.742 -5.324 1 91.56 276 LYS B N 1
ATOM 4951 C CA . LYS B 1 276 ? 18.75 -4.727 -5.523 1 91.56 276 LYS B CA 1
ATOM 4952 C C . LYS B 1 276 ? 17.5 -5.328 -6.164 1 91.56 276 LYS B C 1
ATOM 4954 O O . LYS B 1 276 ? 17.594 -6.191 -7.039 1 91.56 276 LYS B O 1
ATOM 4959 N N . ALA B 1 277 ? 16.391 -4.793 -5.73 1 86.12 277 ALA B N 1
ATOM 4960 C CA . ALA B 1 277 ? 15.125 -5.312 -6.223 1 86.12 277 ALA B CA 1
ATOM 4961 C C . ALA B 1 277 ? 15.031 -5.18 -7.738 1 86.12 277 ALA B C 1
ATOM 4963 O O . ALA B 1 277 ? 15.352 -4.129 -8.297 1 86.12 277 ALA B O 1
ATOM 4964 N N . PHE B 1 278 ? 14.719 -6.273 -8.453 1 85.94 278 PHE B N 1
ATOM 4965 C CA . PHE B 1 278 ? 14.367 -6.359 -9.867 1 85.94 278 PHE B CA 1
ATOM 4966 C C . PHE B 1 278 ? 15.617 -6.262 -10.742 1 85.94 278 PHE B C 1
ATOM 4968 O O . PHE B 1 278 ? 15.516 -6.066 -11.953 1 85.94 278 PHE B O 1
ATOM 4975 N N . PHE B 1 279 ? 16.75 -6.34 -10.109 1 86.25 279 PHE B N 1
ATOM 4976 C CA . PHE B 1 279 ? 17.984 -6.301 -10.898 1 86.25 279 PHE B CA 1
ATOM 4977 C C . PHE B 1 279 ? 18.281 -7.668 -11.508 1 86.25 279 PHE B C 1
ATOM 4979 O O . PHE B 1 279 ? 18.359 -8.664 -10.789 1 86.25 279 PHE B O 1
ATOM 4986 N N . THR B 1 280 ? 18.188 -7.664 -12.883 1 82.25 280 THR B N 1
ATOM 4987 C CA . THR B 1 280 ? 18.594 -8.859 -13.617 1 82.25 280 THR B CA 1
ATOM 4988 C C . THR B 1 280 ? 19.797 -8.578 -14.5 1 82.25 280 THR B C 1
ATOM 4990 O O . THR B 1 280 ? 19.719 -7.789 -15.445 1 82.25 280 THR B O 1
ATOM 4993 N N . GLY B 1 281 ? 20.922 -8.594 -14.055 1 75.88 281 GLY B N 1
ATOM 4994 C CA . GLY B 1 281 ? 22.125 -8.289 -14.805 1 75.88 281 GLY B CA 1
ATOM 4995 C C . GLY B 1 281 ? 22.234 -9.047 -16.109 1 75.88 281 GLY B C 1
ATOM 4996 O O . GLY B 1 281 ? 21.234 -9.578 -16.609 1 75.88 281 GLY B O 1
ATOM 4997 N N . GLU B 1 282 ? 23.344 -9 -16.766 1 73.06 282 GLU B N 1
ATOM 4998 C CA . GLU B 1 282 ? 23.625 -9.648 -18.047 1 73.06 282 GLU B CA 1
ATOM 4999 C C . GLU B 1 282 ? 23.328 -11.141 -17.984 1 73.06 282 GLU B C 1
ATOM 5001 O O . GLU B 1 282 ? 22.781 -11.711 -18.938 1 73.06 282 GLU B O 1
ATOM 5006 N N . ASN B 1 283 ? 23.594 -11.695 -16.828 1 70.62 283 ASN B N 1
ATOM 5007 C CA . ASN B 1 283 ? 23.391 -13.133 -16.656 1 70.62 283 ASN B CA 1
ATOM 5008 C C . ASN B 1 283 ? 21.922 -13.5 -16.594 1 70.62 283 ASN B C 1
ATOM 5010 O O . ASN B 1 283 ? 21.516 -14.555 -17.078 1 70.62 283 ASN B O 1
ATOM 5014 N N . GLY B 1 284 ? 21.141 -12.703 -15.914 1 66.12 284 GLY B N 1
ATOM 5015 C CA . GLY B 1 284 ? 19.703 -12.938 -15.82 1 66.12 284 GLY B CA 1
ATOM 5016 C C . GLY B 1 284 ? 19.016 -12.961 -17.172 1 66.12 284 GLY B C 1
ATOM 5017 O O . GLY B 1 284 ? 18.062 -13.719 -17.375 1 66.12 284 GLY B O 1
ATOM 5018 N N . ARG B 1 285 ? 19.656 -12.195 -18.078 1 64 285 ARG B N 1
ATOM 5019 C CA . ARG B 1 285 ? 19.109 -12.125 -19.422 1 64 285 ARG B CA 1
ATOM 5020 C C . ARG B 1 285 ? 19.406 -13.398 -20.203 1 64 285 ARG B C 1
ATOM 5022 O O . ARG B 1 285 ? 18.656 -13.773 -21.109 1 64 285 ARG B O 1
ATOM 5029 N N . LYS B 1 286 ? 20.344 -14.094 -19.75 1 63.25 286 LYS B N 1
ATOM 5030 C CA . LYS B 1 286 ? 20.75 -15.328 -20.422 1 63.25 286 LYS B CA 1
ATOM 5031 C C . LYS B 1 286 ? 19.859 -16.5 -20.031 1 63.25 286 LYS B C 1
ATOM 5033 O O . LYS B 1 286 ? 19.656 -17.422 -20.812 1 63.25 286 LYS B O 1
ATOM 5038 N N . THR B 1 287 ? 19.391 -16.469 -18.844 1 63.09 287 THR B N 1
ATOM 5039 C CA . THR B 1 287 ? 18.594 -17.594 -18.359 1 63.09 287 THR B CA 1
ATOM 5040 C C . THR B 1 287 ? 17.109 -17.312 -18.516 1 63.09 287 THR B C 1
ATOM 5042 O O . THR B 1 287 ? 16.297 -18.234 -18.484 1 63.09 287 THR B O 1
ATOM 5045 N N . GLY B 1 288 ? 16.641 -16.078 -18.859 1 59.75 288 GLY B N 1
ATOM 5046 C CA . GLY B 1 288 ? 15.273 -15.688 -19.172 1 59.75 288 GLY B CA 1
ATOM 5047 C C . GLY B 1 288 ? 14.344 -15.797 -17.984 1 59.75 288 GLY B C 1
ATOM 5048 O O . GLY B 1 288 ? 13.156 -15.461 -18.078 1 59.75 288 GLY B O 1
ATOM 5049 N N . GLU B 1 289 ? 14.836 -16.312 -16.828 1 64.19 289 GLU B N 1
ATOM 5050 C CA . GLU B 1 289 ? 13.844 -16.719 -15.836 1 64.19 289 GLU B CA 1
ATOM 5051 C C . GLU B 1 289 ? 14.07 -16 -14.516 1 64.19 289 GLU B C 1
ATOM 5053 O O . GLU B 1 289 ? 13.594 -16.453 -13.469 1 64.19 289 GLU B O 1
ATOM 5058 N N . SER B 1 290 ? 14.594 -14.852 -14.586 1 71.69 290 SER B N 1
ATOM 5059 C CA . SER B 1 290 ? 14.883 -14.297 -13.266 1 71.69 290 SER B CA 1
ATOM 5060 C C . SER B 1 290 ? 14.031 -13.062 -12.984 1 71.69 290 SER B C 1
ATOM 5062 O O . SER B 1 290 ? 13.836 -12.219 -13.867 1 71.69 290 SER B O 1
ATOM 5064 N N . THR B 1 291 ? 13.352 -13.008 -11.797 1 72.38 291 THR B N 1
ATOM 5065 C CA . THR B 1 291 ? 12.562 -11.867 -11.359 1 72.38 291 THR B CA 1
ATOM 5066 C C . THR B 1 291 ? 13.453 -10.766 -10.805 1 72.38 291 THR B C 1
ATOM 5068 O O . THR B 1 291 ? 13.031 -9.609 -10.688 1 72.38 291 THR B O 1
ATOM 5071 N N . GLY B 1 292 ? 14.688 -11.125 -10.438 1 83.31 292 GLY B N 1
ATOM 5072 C CA . GLY B 1 292 ? 15.57 -10.203 -9.75 1 83.31 292 GLY B CA 1
ATOM 5073 C C . GLY B 1 292 ? 15.172 -9.953 -8.305 1 83.31 292 GLY B C 1
ATOM 5074 O O . GLY B 1 292 ? 15.625 -8.984 -7.688 1 83.31 292 GLY B O 1
ATOM 5075 N N . MET B 1 293 ? 14.328 -10.828 -7.77 1 87.75 293 MET B N 1
ATOM 5076 C CA . MET B 1 293 ? 13.82 -10.609 -6.418 1 87.75 293 MET B CA 1
ATOM 5077 C C . MET B 1 293 ? 14.445 -11.594 -5.438 1 87.75 293 MET B C 1
ATOM 5079 O O . MET B 1 293 ? 14.391 -11.391 -4.223 1 87.75 293 MET B O 1
ATOM 5083 N N . GLY B 1 294 ? 15.031 -12.633 -5.906 1 91.56 294 GLY B N 1
ATOM 5084 C CA . GLY B 1 294 ? 15.539 -13.695 -5.047 1 91.56 294 GLY B CA 1
ATOM 5085 C C . GLY B 1 294 ? 16.594 -13.219 -4.066 1 91.56 294 GLY B C 1
ATOM 5086 O O . GLY B 1 294 ? 16.375 -13.258 -2.852 1 91.56 294 GLY B O 1
ATOM 5087 N N . LEU B 1 295 ? 17.656 -12.648 -4.641 1 93.81 295 LEU B N 1
ATOM 5088 C CA . LEU B 1 295 ? 18.766 -12.211 -3.797 1 93.81 295 LEU B CA 1
ATOM 5089 C C . LEU B 1 295 ? 18.391 -10.969 -2.996 1 93.81 295 LEU B C 1
ATOM 5091 O O . LEU B 1 295 ? 18.875 -10.766 -1.886 1 93.81 295 LEU B O 1
ATOM 5095 N N . TYR B 1 296 ? 17.5 -10.188 -3.562 1 92.75 296 TYR B N 1
ATOM 5096 C CA . TYR B 1 296 ? 16.984 -9.047 -2.814 1 92.75 296 TYR B CA 1
ATOM 5097 C C . TYR B 1 296 ? 16.281 -9.5 -1.543 1 92.75 296 TYR B C 1
ATOM 5099 O O . TYR B 1 296 ? 16.562 -9 -0.453 1 92.75 296 TYR B O 1
ATOM 5107 N N . LEU B 1 297 ? 15.367 -10.484 -1.669 1 93.5 297 LEU B N 1
ATOM 5108 C CA . LEU B 1 297 ? 14.641 -11.008 -0.521 1 93.5 297 LEU B CA 1
ATOM 5109 C C . LEU B 1 297 ? 15.594 -11.641 0.485 1 93.5 297 LEU B C 1
ATOM 5111 O O . LEU B 1 297 ? 15.43 -11.469 1.695 1 93.5 297 LEU B O 1
ATOM 5115 N N . ALA B 1 298 ? 16.562 -12.359 -0.074 1 96.38 298 ALA B N 1
ATOM 5116 C CA . ALA B 1 298 ? 17.531 -12.992 0.807 1 96.38 298 ALA B CA 1
ATOM 5117 C C . ALA B 1 298 ? 18.281 -11.945 1.643 1 96.38 298 ALA B C 1
ATOM 5119 O O . ALA B 1 298 ? 18.453 -12.125 2.852 1 96.38 298 ALA B O 1
ATOM 5120 N N . LYS B 1 299 ? 18.688 -10.883 1.024 1 96.69 299 LYS B N 1
ATOM 5121 C CA . LYS B 1 299 ? 19.391 -9.805 1.721 1 96.69 299 LYS B CA 1
ATOM 5122 C C . LYS B 1 299 ? 18.516 -9.172 2.791 1 96.69 299 LYS B C 1
ATOM 5124 O O . LYS B 1 299 ? 18.953 -8.984 3.93 1 96.69 299 LYS B O 1
ATOM 5129 N N . GLU B 1 300 ? 17.281 -8.875 2.428 1 94.44 300 GLU B N 1
ATOM 5130 C CA . GLU B 1 300 ? 16.344 -8.258 3.365 1 94.44 300 GLU B CA 1
ATOM 5131 C C . GLU B 1 300 ? 16.109 -9.148 4.578 1 94.44 300 GLU B C 1
ATOM 5133 O O . GLU B 1 300 ? 16.109 -8.672 5.715 1 94.44 300 GLU B O 1
ATOM 5138 N N . ILE B 1 301 ? 15.93 -10.398 4.336 1 95.81 301 ILE B N 1
ATOM 5139 C CA . ILE B 1 301 ? 15.672 -11.359 5.402 1 95.81 301 ILE B CA 1
ATOM 5140 C C . ILE B 1 301 ? 16.891 -11.461 6.309 1 95.81 301 ILE B C 1
ATOM 5142 O O . ILE B 1 301 ? 16.766 -11.477 7.535 1 95.81 301 ILE B O 1
ATOM 5146 N N . CYS B 1 302 ? 18.078 -11.492 5.707 1 97.19 302 CYS B N 1
ATOM 5147 C CA . CYS B 1 302 ? 19.297 -11.539 6.492 1 97.19 302 CYS B CA 1
ATOM 5148 C C . CYS B 1 302 ? 19.406 -10.328 7.414 1 97.19 302 CYS B C 1
ATOM 5150 O O . CYS B 1 302 ? 19.734 -10.469 8.594 1 97.19 302 CYS B O 1
ATOM 5152 N N . GLU B 1 303 ? 19.141 -9.203 6.895 1 95.94 303 GLU B N 1
ATOM 5153 C CA . GLU B 1 303 ? 19.203 -7.977 7.68 1 95.94 303 GLU B CA 1
ATOM 5154 C C . GLU B 1 303 ? 18.219 -8.023 8.852 1 95.94 303 GLU B C 1
ATOM 5156 O O . GLU B 1 303 ? 18.578 -7.668 9.977 1 95.94 303 GLU B O 1
ATOM 5161 N N . LYS B 1 304 ? 17.062 -8.523 8.617 1 94.69 304 LYS B N 1
ATOM 5162 C CA . LYS B 1 304 ? 16.047 -8.602 9.656 1 94.69 304 LYS B CA 1
ATOM 5163 C C . LYS B 1 304 ? 16.406 -9.633 10.719 1 94.69 304 LYS B C 1
ATOM 5165 O O . LYS B 1 304 ? 16.094 -9.461 11.891 1 94.69 304 LYS B O 1
ATOM 5170 N N . LEU B 1 305 ? 17.047 -10.68 10.281 1 95.44 305 LEU B N 1
ATOM 5171 C CA . LEU B 1 305 ? 17.469 -11.742 11.195 1 95.44 305 LEU B CA 1
ATOM 5172 C C . LEU B 1 305 ? 18.75 -11.367 11.93 1 95.44 305 LEU B C 1
ATOM 5174 O O . LEU B 1 305 ? 19.141 -12.023 12.898 1 95.44 305 LEU B O 1
ATOM 5178 N N . GLY B 1 306 ? 19.422 -10.336 11.445 1 95.12 306 GLY B N 1
ATOM 5179 C CA . GLY B 1 306 ? 20.688 -9.914 12.023 1 95.12 306 GLY B CA 1
ATOM 5180 C C . GLY B 1 306 ? 21.875 -10.727 11.523 1 95.12 306 GLY B C 1
ATOM 5181 O O . GLY B 1 306 ? 22.859 -10.898 12.242 1 95.12 306 GLY B O 1
ATOM 5182 N N . HIS B 1 307 ? 21.688 -11.398 10.352 1 97.12 307 HIS B N 1
ATOM 5183 C CA . HIS B 1 307 ? 22.781 -12.148 9.734 1 97.12 307 HIS B CA 1
ATOM 5184 C C . HIS B 1 307 ? 23.5 -11.312 8.68 1 97.12 307 HIS B C 1
ATOM 5186 O O . HIS B 1 307 ? 22.859 -10.562 7.938 1 97.12 307 HIS B O 1
ATOM 5192 N N . GLU B 1 308 ? 24.797 -11.383 8.664 1 97.44 308 GLU B N 1
ATOM 5193 C CA . GLU B 1 308 ? 25.578 -10.648 7.664 1 97.44 308 GLU B CA 1
ATOM 5194 C C . GLU B 1 308 ? 25.719 -11.453 6.379 1 97.44 308 GLU B C 1
ATOM 5196 O O . GLU B 1 308 ? 26.125 -12.617 6.41 1 97.44 308 GLU B O 1
ATOM 5201 N N . LEU B 1 309 ? 25.344 -10.844 5.262 1 97.81 309 LEU B N 1
ATOM 5202 C CA . LEU B 1 309 ? 25.422 -11.492 3.957 1 97.81 309 LEU B CA 1
ATOM 5203 C C . LEU B 1 309 ? 26.531 -10.859 3.115 1 97.81 309 LEU B C 1
ATOM 5205 O O . LEU B 1 309 ? 26.562 -9.641 2.932 1 97.81 309 LEU B O 1
ATOM 5209 N N . LEU B 1 310 ? 27.484 -11.664 2.672 1 97.44 310 LEU B N 1
ATOM 5210 C CA . LEU B 1 310 ? 28.547 -11.234 1.781 1 97.44 310 LEU B CA 1
ATOM 5211 C C . LEU B 1 310 ? 28.578 -12.078 0.515 1 97.44 310 LEU B C 1
ATOM 5213 O O . LEU B 1 310 ? 28.438 -13.305 0.579 1 97.44 310 LEU B O 1
ATOM 5217 N N . ILE B 1 311 ? 28.703 -11.414 -0.651 1 97.69 311 ILE B N 1
ATOM 5218 C CA . ILE B 1 311 ? 28.797 -12.102 -1.934 1 97.69 311 ILE B CA 1
ATOM 5219 C C . ILE B 1 311 ? 30.109 -11.758 -2.623 1 97.69 311 ILE B C 1
ATOM 5221 O O . ILE B 1 311 ? 30.406 -10.586 -2.842 1 97.69 311 ILE B O 1
ATOM 5225 N N . GLU B 1 312 ? 30.906 -12.758 -2.887 1 97.38 312 GLU B N 1
ATOM 5226 C CA . GLU B 1 312 ? 32.125 -12.641 -3.656 1 97.38 312 GLU B CA 1
ATOM 5227 C C . GLU B 1 312 ? 32.062 -13.43 -4.957 1 97.38 312 GLU B C 1
ATOM 5229 O O . GLU B 1 312 ? 31.562 -14.555 -4.977 1 97.38 312 GLU B O 1
ATOM 5234 N N . SER B 1 313 ? 32.469 -12.734 -6.027 1 96.69 313 SER B N 1
ATOM 5235 C CA . SER B 1 313 ? 32.375 -13.43 -7.309 1 96.69 313 SER B CA 1
ATOM 5236 C C . SER B 1 313 ? 33.375 -12.898 -8.312 1 96.69 313 SER B C 1
ATOM 5238 O O . SER B 1 313 ? 33.844 -11.766 -8.188 1 96.69 313 SER B O 1
ATOM 5240 N N . GLU B 1 314 ? 33.812 -13.75 -9.172 1 95.56 314 GLU B N 1
ATOM 5241 C CA . GLU B 1 314 ? 34.688 -13.43 -10.305 1 95.56 314 GLU B CA 1
ATOM 5242 C C . GLU B 1 314 ? 34.219 -14.141 -11.57 1 95.56 314 GLU B C 1
ATOM 5244 O O . GLU B 1 314 ? 33.906 -15.336 -11.531 1 95.56 314 GLU B O 1
ATOM 5249 N N . VAL B 1 315 ? 34.219 -13.359 -12.648 1 94.38 315 VAL B N 1
ATOM 5250 C CA . VAL B 1 315 ? 33.75 -13.93 -13.914 1 94.38 315 VAL B CA 1
ATOM 5251 C C . VAL B 1 315 ? 34.656 -15.094 -14.312 1 94.38 315 VAL B C 1
ATOM 5253 O O . VAL B 1 315 ? 35.875 -14.992 -14.258 1 94.38 315 VAL B O 1
ATOM 5256 N N . GLY B 1 316 ? 34.031 -16.188 -14.609 1 93.69 316 GLY B N 1
ATOM 5257 C CA . GLY B 1 316 ? 34.781 -17.359 -15.062 1 93.69 316 GLY B CA 1
ATOM 5258 C C . GLY B 1 316 ? 35.25 -18.25 -13.93 1 93.69 316 GLY B C 1
ATOM 5259 O O . GLY B 1 316 ? 35.75 -19.344 -14.156 1 93.69 316 GLY B O 1
ATOM 5260 N N . VAL B 1 317 ? 35.125 -17.875 -12.727 1 94.88 317 VAL B N 1
ATOM 5261 C CA . VAL B 1 317 ? 35.594 -18.625 -11.562 1 94.88 317 VAL B CA 1
ATOM 5262 C C . VAL B 1 317 ? 34.406 -19.156 -10.781 1 94.88 317 VAL B C 1
ATOM 5264 O O . VAL B 1 317 ? 34.312 -20.359 -10.484 1 94.88 317 VAL B O 1
ATOM 5267 N N . GLY B 1 318 ? 33.5 -18.312 -10.508 1 96.31 318 GLY B N 1
ATOM 5268 C CA . GLY B 1 318 ? 32.312 -18.719 -9.75 1 96.31 318 GLY B CA 1
ATOM 5269 C C . GLY B 1 318 ? 31.891 -17.688 -8.727 1 96.31 318 GLY B C 1
ATOM 5270 O O . GLY B 1 318 ? 32.375 -16.547 -8.75 1 96.31 318 GLY B O 1
ATOM 5271 N N . THR B 1 319 ? 30.938 -17.969 -7.926 1 97.31 319 THR B N 1
ATOM 5272 C CA . THR B 1 319 ? 30.391 -17.078 -6.906 1 97.31 319 THR B CA 1
ATOM 5273 C C . THR B 1 319 ? 30.406 -17.75 -5.539 1 97.31 319 THR B C 1
ATOM 5275 O O . THR B 1 319 ? 30.109 -18.953 -5.422 1 97.31 319 THR B O 1
ATOM 5278 N N . THR B 1 320 ? 30.844 -17.031 -4.555 1 98.31 320 THR B N 1
ATOM 5279 C CA . THR B 1 320 ? 30.812 -17.469 -3.166 1 98.31 320 THR B CA 1
ATOM 5280 C C . THR B 1 320 ? 29.906 -16.578 -2.328 1 98.31 320 THR B C 1
ATOM 5282 O O . THR B 1 320 ? 30.109 -15.359 -2.266 1 98.31 320 THR B O 1
ATOM 5285 N N . ILE B 1 321 ? 28.906 -17.141 -1.693 1 98.38 321 ILE B N 1
ATOM 5286 C CA . ILE B 1 321 ? 28.016 -16.422 -0.79 1 98.38 321 ILE B CA 1
ATOM 5287 C C . ILE B 1 321 ? 28.312 -16.812 0.655 1 98.38 321 ILE B C 1
ATOM 5289 O O . ILE B 1 321 ? 28.406 -18 0.979 1 98.38 321 ILE B O 1
ATOM 5293 N N . ILE B 1 322 ? 28.516 -15.828 1.464 1 98.06 322 ILE B N 1
ATOM 5294 C CA . ILE B 1 322 ? 28.906 -16.047 2.85 1 98.06 322 ILE B CA 1
ATOM 5295 C C . ILE B 1 322 ? 27.844 -15.469 3.789 1 98.06 322 ILE B C 1
ATOM 5297 O O . ILE B 1 322 ? 27.484 -14.297 3.676 1 98.06 322 ILE B O 1
ATOM 5301 N N . LEU B 1 323 ? 27.344 -16.281 4.633 1 98.06 323 LEU B N 1
ATOM 5302 C CA . LEU B 1 323 ? 26.391 -15.883 5.66 1 98.06 323 LEU B CA 1
ATOM 5303 C C . LEU B 1 323 ? 27 -16.016 7.051 1 98.06 323 LEU B C 1
ATOM 5305 O O . LEU B 1 323 ? 27.438 -17.109 7.438 1 98.06 323 LEU B O 1
ATOM 5309 N N . THR B 1 324 ? 27.047 -14.914 7.777 1 97.62 324 THR B N 1
ATOM 5310 C CA . THR B 1 324 ? 27.594 -14.922 9.133 1 97.62 324 THR B CA 1
ATOM 5311 C C . THR B 1 324 ? 26.484 -14.711 10.156 1 97.62 324 THR B C 1
ATOM 5313 O O . THR B 1 324 ? 25.672 -13.789 10.031 1 97.62 324 THR B O 1
ATOM 5316 N N . PHE B 1 325 ? 26.562 -15.625 11.141 1 96.75 325 PHE B N 1
ATOM 5317 C CA . PHE B 1 325 ? 25.531 -15.594 12.172 1 96.75 325 PHE B CA 1
ATOM 5318 C C . PHE B 1 325 ? 26.047 -14.938 13.445 1 96.75 325 PHE B C 1
ATOM 5320 O O . PHE B 1 325 ? 27.234 -15.078 13.781 1 96.75 325 PHE B O 1
#

Radius of gyration: 38.44 Å; Cα contacts (8 Å, |Δi|>4): 891; chains: 2; bounding box: 70×120×74 Å

Nearest PDB structures (foldseek):
  8g3a-assembly1_E  TM=5.900E-01  e=1.309E-18  Bacillus subtilis subsp. subtilis str. 168
  4q20-assembly1_A  TM=8.249E-01  e=1.694E-14  Caulobacter vibrioides CB15
  4q20-assembly1_B  TM=8.194E-01  e=4.194E-14  Caulobacter vibrioides CB15
  6azr-assembly1_C  TM=7.002E-01  e=2.704E-13  Thermotoga maritima MSB8
  9eut-assembly1_B  TM=6.053E-01  e=2.085E-10  Pseudomonas aeruginosa

pLDDT: mean 91.97, std 6.13, range [59.56, 98.62]

Foldseek 3Di:
DLVVVLCVVCVVVLVVLLVVLVVVVVVVVVVPDDDVVVSVVSNVVSNVVVVVVSVVVCVLCVQVSVLVVDDDPDLCSLCDDRHDDPVSVVSSVVSVVVSVVVCVVVVVVVVVVVLLVLLVVLLVVLLVVLVVVVVVQVPDPDDRDPLSNVVSVLSNVLSVVLNVLVVCLVVVVVVWDKDKDFPVVLLVVLCVSCVSLCVVQQEEEAEAEDRPDIDTGGSSLVSLLSNLLVNVLSLQANDHPWYWYWYWDDDDPKIKIKTWHQGQKDDPVCQVPLLPFQDQPPSNVVSVNDSSCRSVSSCSRCVVRVKDWDWDIDGRGTIMIMIMD/DLVVVLCVVCVVVLVVLLVVLVVVVVVVVVVPDDDPVVSVVSNVVSNVVVVVVSVVVCVLCVQVSVLVVDDDPDLCSLCDDSHDDPVSVVSSVVSVVVSVVVCVVVVVVVVVVVLLVLLVVLLVVLLVVLVVVVVVQVPDPDDRDPLSNVVSVLSNVLSVVLNVLVVCLVVVVVVWDKDKDFPVVLLVVLCVSCVSLCVVQQEEEAEAEDRPDIDTGGSSLVSLLSNLLVNCLSLQANDHPWYWYWYWDDDDPKIKIKTWHQGQKDDPVCQVPLLPFQDQPPSNVVSVNDSSCRSVSSCSRCVVRVKDWDWDIDGRGTIMIMIMD

Organism: NCBI:txid1368476

Sequence (650 aa):
MGLKLFIKDNWSLVVFELFIVLFILSVYWLDGFRNINTAIYTIIISLILTVSYLGVRYFFRHRYLNKITQLPFTMEDALQKNAKSPEHFQTEQFLQELYRVYQHEVQALYATQTRHEKFLNQWIHQMKTPIAVLELLLQEDGPLDKNSVQEEVERLRRGLEMVLMNARLDKFEDDMQVEQVNLKQIVNATINDNKRLFITNRVFPETHIDEDLTVASDSKWLKFILGQFITNAVKYTFEQNKRIIVSATKNESKVTLTVKDEGIGIPKSDLTRVTKAFFTGENGRKTGESTGMGLYLAKEICEKLGHELLIESEVGVGTTIILTFMGLKLFIKDNWSLVVFELFIVLFILSVYWLDGFRNINTAIYTIIISLILTVSYLGVRYFFRHRYLNKITQLPFTMEDALQKNAKSPEHFQTEQFLQELYRVYQHEVQALYATQTRHEKFLNQWIHQMKTPIAVLELLLQEDGPLDKNSVQEEVERLRRGLEMVLMNARLDKFEDDMQVEQVNLKQIVNATINDNKRLFITNRVFPETHIDEDLTVASDSKWLKFILGQFITNAVKYTFEQNKRIIVSATKNESKVTLTVKDEGIGIPKSDLTRVTKAFFTGENGRKTGESTGMGLYLAKEICEKLGHELLIESEVGVGTTIILTF

InterPro domains:
  IPR003594 Histidine kinase/HSP90-like ATPase domain [PF02518] (218-325)
  IPR003594 Histidine kinase/HSP90-like ATPase domain [SM00387] (217-325)
  IPR004358 Signal transduction histidine kinase-related protein, C-terminal [PR00344] (255-269)
  IPR004358 Signal transduction histidine kinase-related protein, C-terminal [PR00344] (289-307)
  IPR004358 Signal transduction histidine kinase-related protein, C-terminal [PR00344] (313-325)
  IPR005467 Histidine kinase domain [PS50109] (122-325)
  IPR036890 Histidine kinase/HSP90-like ATPase superfamily [G3DSA:3.30.565.10] (147-323)
  IPR036890 Histidine kinase/HSP90-like ATPase superfamily [SSF55874] (164-325)
  IPR050351 Bacteriophytochrome/Sensor protein kinase WalK/GraS-like [PTHR45453] (87-325)

Solvent-accessible surface area (backbone atoms only — not comparable to full-atom values): 34559 Å² total; per-residue (Å²): 107,25,63,61,45,48,49,66,55,46,46,65,55,54,54,49,51,50,49,51,53,52,50,51,52,48,54,42,41,73,73,66,54,77,57,62,68,61,50,51,51,47,52,53,51,51,49,52,51,49,52,51,51,52,49,55,55,42,65,52,39,41,62,36,38,40,50,46,66,47,69,52,88,51,70,72,61,39,63,57,87,48,54,74,45,61,57,45,41,42,47,35,51,29,33,39,40,43,43,48,53,49,48,53,53,53,49,51,54,50,50,53,51,50,51,50,50,53,47,50,54,46,47,50,57,58,54,46,50,42,52,51,53,51,52,51,53,69,68,44,86,76,80,58,57,63,66,61,52,48,51,35,51,52,49,49,51,51,52,52,50,49,54,50,51,58,63,42,56,83,44,36,81,82,65,62,55,82,40,79,35,49,51,40,60,48,51,51,52,42,49,58,75,41,42,64,60,31,57,76,49,40,39,43,81,42,78,50,53,55,86,81,42,62,44,83,39,34,65,71,62,48,41,52,37,49,41,45,52,51,51,48,40,53,71,46,24,81,59,64,79,37,52,35,41,37,37,48,49,77,54,95,92,33,44,37,39,36,43,34,28,62,14,49,38,41,52,76,86,43,60,84,40,50,54,34,78,58,36,54,54,78,66,34,65,71,68,73,72,60,63,17,43,57,51,19,51,35,51,54,50,28,56,75,72,66,31,48,78,45,79,46,55,37,64,73,56,10,36,37,39,38,39,35,85,108,25,63,62,45,50,50,67,56,45,48,66,55,55,54,48,52,52,49,51,54,54,47,52,52,47,54,43,38,73,71,67,53,77,57,63,68,61,51,54,53,48,50,52,52,51,50,52,52,50,52,52,52,52,48,54,54,43,66,53,39,42,62,37,38,42,49,46,64,46,71,54,87,50,70,70,60,38,63,58,88,47,54,73,45,62,56,45,42,42,47,37,51,30,33,38,41,42,43,48,52,49,49,53,53,52,48,51,53,50,50,52,51,51,51,50,50,54,47,51,54,45,48,51,57,56,52,46,49,42,52,52,51,51,52,52,54,70,68,45,85,76,81,60,57,63,66,61,53,49,52,35,49,52,48,49,51,53,51,51,49,48,54,50,52,58,62,41,55,82,46,35,81,82,66,65,55,80,41,80,35,49,50,40,59,49,51,50,51,42,51,59,76,42,43,64,58,30,57,75,47,38,39,42,80,44,78,50,51,56,84,82,43,63,42,84,38,34,66,69,61,48,41,52,38,48,40,45,54,51,52,50,38,53,70,46,23,83,58,64,79,36,54,37,41,37,35,48,50,77,54,96,92,32,44,37,40,35,46,33,28,60,14,50,38,42,51,77,84,43,59,83,39,49,54,34,77,58,36,54,54,77,65,33,64,70,69,72,72,61,63,17,44,56,51,19,51,36,51,54,50,28,56,74,72,66,30,49,79,46,80,46,56,37,65,72,57,10,37,37,39,37,40,35,84